Protein AF-0000000074131986 (afdb_homodimer)

Nearest PDB structures (foldseek):
  4ij6-assembly1_B  TM=8.539E-01  e=4.566E-18  Hydrogenobacter thermophilus TK-6
  4ij5-assembly1_B  TM=8.582E-01  e=1.362E-17  Hydrogenobacter thermophilus TK-6
  1ebb-assembly1_A  TM=8.917E-01  e=2.136E-17  Geobacillus stearothermophilus
  6e4b-assembly2_C  TM=7.823E-01  e=2.458E-16  Escherichia coli K-12
  6nru-assembly5_E  TM=7.964E-01  e=6.955E-15  Shigella flexneri 2a

Foldseek 3Di:
DEKEKEWEFFAFPCNVVQFAAFQVDAGAHDPRRLVLLLVLLVVVVDLDFPAEEEAPRHRQVSSSCNNNHVPDDYHHDNLQTGWWQAQSGGPRLVVCCVVCVVQADPVGQGFAPSCVPRVTDHLVRSLVSVVVVVLVVCVVAPPTYYYYYHHFVSVLSVVCSQVVDPGSSVDGGAHHRFIWMWDDHNVHIDTPDGRD/DEKEKEWEFFAFPCNVVQFAAFQVDAGAHDPRRLVLLLVLLVVVPDLDFPAEEEAPRHRQVSSSCNNNHVPDDYHHDNLQTGWWQAQSGGPRLVVCCVVCVVQADPVGQGFAPSCVPRVTDHLVRSLVSVVVVVLVVCVVAPPTYYYYYHHFVSVLSVVCSQVVDPTSSVDGGAHHRFIWMWDDHNVHIDTPDGRD

Radius of gyration: 21.25 Å; Cα contacts (8 Å, |Δi|>4): 906; chains: 2; bounding box: 46×55×51 Å

Organism: Ligilactobacillus salivarius (strain UCC118) (NCBI:txid362948)

Structure (mmCIF, N/CA/C/O backbone):
data_AF-0000000074131986-model_v1
#
loop_
_entity.id
_entity.type
_entity.pdbx_description
1 polymer 'Phosphoglycerate mutase'
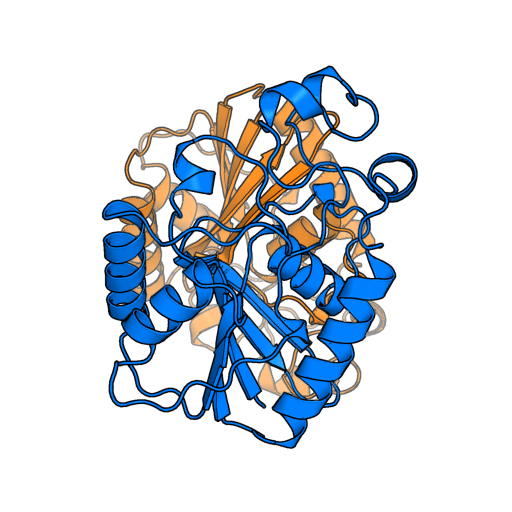#
loop_
_atom_site.group_PDB
_atom_site.id
_atom_site.type_symbol
_atom_site.label_atom_id
_atom_site.label_alt_id
_atom_site.label_comp_id
_atom_site.label_asym_id
_atom_site.label_entity_id
_atom_site.label_seq_id
_atom_site.pdbx_PDB_ins_code
_atom_site.Cartn_x
_atom_site.Cartn_y
_atom_site.Cartn_z
_atom_site.occupancy
_atom_site.B_iso_or_equiv
_atom_site.auth_seq_id
_atom_site.auth_comp_id
_atom_site.auth_asym_id
_atom_site.auth_atom_id
_atom_site.pdbx_PDB_model_num
ATOM 1 N N . MET A 1 1 ? 20.625 2.246 -3.951 1 94.19 1 MET A N 1
ATOM 2 C CA . MET A 1 1 ? 19.188 2.348 -3.766 1 94.19 1 MET A CA 1
ATOM 3 C C . MET A 1 1 ? 18.844 2.861 -2.369 1 94.19 1 MET A C 1
ATOM 5 O O . MET A 1 1 ? 19.391 2.365 -1.376 1 94.19 1 MET A O 1
ATOM 9 N N . THR A 1 2 ? 18.188 3.992 -2.346 1 97.44 2 THR A N 1
ATOM 10 C CA . THR A 1 2 ? 17.781 4.57 -1.072 1 97.44 2 THR A CA 1
ATOM 11 C C . THR A 1 2 ? 16.5 3.902 -0.563 1 97.44 2 THR A C 1
ATOM 13 O O . THR A 1 2 ? 15.555 3.693 -1.327 1 97.44 2 THR A O 1
ATOM 16 N N . THR A 1 3 ? 16.531 3.463 0.703 1 97.38 3 THR A N 1
ATOM 17 C CA . THR A 1 3 ? 15.336 2.922 1.34 1 97.38 3 THR A CA 1
ATOM 18 C C . THR A 1 3 ? 14.68 3.969 2.234 1 97.38 3 THR A C 1
ATOM 20 O O . THR A 1 3 ? 15.312 4.496 3.15 1 97.38 3 THR A O 1
ATOM 23 N N . PHE A 1 4 ? 13.477 4.254 1.948 1 98.19 4 PHE A N 1
ATOM 24 C CA . PHE A 1 4 ? 12.734 5.227 2.74 1 98.19 4 PHE A CA 1
ATOM 25 C C . PHE A 1 4 ? 11.719 4.531 3.633 1 98.19 4 PHE A C 1
ATOM 27 O O . PHE A 1 4 ? 10.953 3.678 3.17 1 98.19 4 PHE A O 1
ATOM 34 N N . TYR A 1 5 ? 11.75 4.836 4.852 1 98.19 5 TYR A N 1
ATOM 35 C CA . TYR A 1 5 ? 10.664 4.559 5.785 1 98.19 5 TYR A CA 1
ATOM 36 C C . TYR A 1 5 ? 9.859 5.82 6.07 1 98.19 5 TYR A C 1
ATOM 38 O O . TYR A 1 5 ? 10.297 6.684 6.836 1 98.19 5 TYR A O 1
ATOM 46 N N . ILE A 1 6 ? 8.734 5.898 5.445 1 98.75 6 ILE A N 1
ATOM 47 C CA . ILE A 1 6 ? 7.887 7.086 5.496 1 98.75 6 ILE A CA 1
ATOM 48 C C . ILE A 1 6 ? 6.762 6.875 6.5 1 98.75 6 ILE A C 1
ATOM 50 O O . ILE A 1 6 ? 5.941 5.969 6.344 1 98.75 6 ILE A O 1
ATOM 54 N N . ILE A 1 7 ? 6.668 7.746 7.508 1 98.75 7 ILE A N 1
ATOM 55 C CA . ILE A 1 7 ? 5.762 7.52 8.625 1 98.75 7 ILE A CA 1
ATOM 56 C C . ILE A 1 7 ? 4.852 8.734 8.805 1 98.75 7 ILE A C 1
ATOM 58 O O . ILE A 1 7 ? 5.316 9.875 8.789 1 98.75 7 ILE A O 1
ATOM 62 N N . ARG A 1 8 ? 3.582 8.484 8.914 1 98.94 8 ARG A N 1
ATOM 63 C CA . ARG A 1 8 ? 2.699 9.555 9.367 1 98.94 8 ARG A CA 1
ATOM 64 C C . ARG A 1 8 ? 2.92 9.859 10.844 1 98.94 8 ARG A C 1
ATOM 66 O O . ARG A 1 8 ? 3.137 8.945 11.648 1 98.94 8 ARG A O 1
ATOM 73 N N . HIS A 1 9 ? 2.812 11.047 11.18 1 98.94 9 HIS A N 1
ATOM 74 C CA . HIS A 1 9 ? 2.949 11.398 12.586 1 98.94 9 HIS A CA 1
ATOM 75 C C . HIS A 1 9 ? 1.93 10.656 13.445 1 98.94 9 HIS A C 1
ATOM 77 O O . HIS A 1 9 ? 0.914 10.18 12.938 1 98.94 9 HIS A O 1
ATOM 83 N N . GLY A 1 10 ? 2.232 10.57 14.805 1 98.88 10 GLY A N 1
ATOM 84 C CA . GLY A 1 10 ? 1.263 10.039 15.742 1 98.88 10 GLY A CA 1
ATOM 85 C C . GLY A 1 10 ? 0.045 10.93 15.914 1 98.88 10 GLY A C 1
ATOM 86 O O . GLY A 1 10 ? 0.006 12.039 15.398 1 98.88 10 GLY A O 1
ATOM 87 N N . GLN A 1 11 ? -0.882 10.445 16.672 1 98.88 11 GLN A N 1
ATOM 88 C CA . GLN A 1 11 ? -2.094 11.227 16.891 1 98.88 11 GLN A CA 1
ATOM 89 C C . GLN A 1 11 ? -1.77 12.562 17.547 1 98.88 11 GLN A C 1
ATOM 91 O O . GLN A 1 11 ? -1.061 12.609 18.562 1 98.88 11 GLN A O 1
ATOM 96 N N . SER A 1 12 ? -2.201 13.609 16.922 1 98.75 12 SER A N 1
ATOM 97 C CA . SER A 1 12 ? -2.072 14.945 17.484 1 98.75 12 SER A CA 1
ATOM 98 C C . SER A 1 12 ? -3.33 15.352 18.25 1 98.75 12 SER A C 1
ATOM 100 O O . SER A 1 12 ? -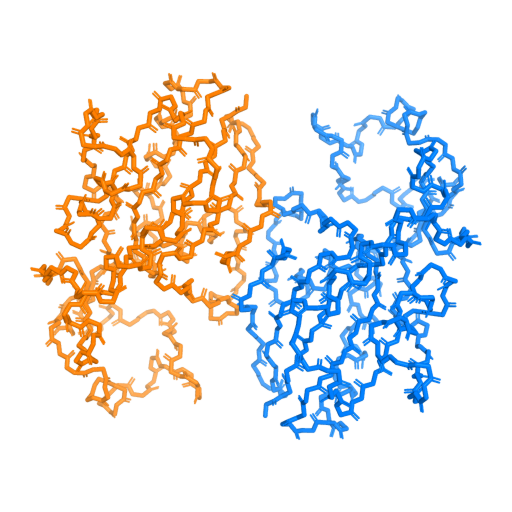4.359 14.68 18.156 1 98.75 12 SER A O 1
ATOM 102 N N . GLU A 1 13 ? -3.254 16.438 18.938 1 98.62 13 GLU A N 1
ATOM 103 C CA . GLU A 1 13 ? -4.422 16.969 19.641 1 98.62 13 GLU A CA 1
ATOM 104 C C . GLU A 1 13 ? -5.535 17.328 18.656 1 98.62 13 GLU A C 1
ATOM 106 O O . GLU A 1 13 ? -6.715 17.094 18.938 1 98.62 13 GLU A O 1
ATOM 111 N N . ALA A 1 14 ? -5.18 17.906 17.547 1 98.31 14 ALA A N 1
ATOM 112 C CA . ALA A 1 14 ? -6.18 18.266 16.531 1 98.31 14 ALA A CA 1
ATOM 113 C C . ALA A 1 14 ? -6.84 17.016 15.961 1 98.31 14 ALA A C 1
ATOM 115 O O . ALA A 1 14 ? -8.047 16.984 15.734 1 98.31 14 ALA A O 1
ATOM 116 N N . ASN A 1 15 ? -6.004 15.953 15.656 1 97.81 15 ASN A N 1
ATOM 117 C CA . ASN A 1 15 ? -6.582 14.688 15.234 1 97.81 15 ASN A CA 1
ATOM 118 C C . ASN A 1 15 ? -7.668 14.219 16.203 1 97.81 15 ASN A C 1
ATOM 120 O O . ASN A 1 15 ? -8.766 13.844 15.773 1 97.81 15 ASN A O 1
ATOM 124 N N . ALA A 1 16 ? -7.328 14.219 17.516 1 98.19 16 ALA A N 1
ATOM 125 C CA . ALA A 1 16 ? -8.203 13.695 18.547 1 98.19 16 ALA A CA 1
ATOM 126 C C . ALA A 1 16 ? -9.508 14.484 18.609 1 98.19 16 ALA A C 1
ATOM 128 O O . ALA A 1 16 ? -10.547 13.953 19.031 1 98.19 16 ALA A O 1
ATOM 129 N N . LYS A 1 17 ? -9.461 15.672 18.141 1 97.88 17 LYS A N 1
ATOM 130 C CA . LYS A 1 17 ? -10.625 16.547 18.234 1 97.88 17 LYS A CA 1
ATOM 131 C C . LYS A 1 17 ? -11.375 16.609 16.922 1 97.88 17 LYS A C 1
ATOM 133 O O . LYS A 1 17 ? -12.352 17.359 16.781 1 97.88 17 LYS A O 1
ATOM 138 N N . GLY A 1 18 ? -10.914 15.922 15.867 1 97.75 18 GLY A N 1
ATOM 139 C CA . GLY A 1 18 ? -11.57 15.93 14.57 1 97.75 18 GLY A CA 1
ATOM 140 C C . GLY A 1 18 ? -11.383 17.234 13.812 1 97.75 18 GLY A C 1
ATOM 141 O O . GLY A 1 18 ? -12.289 17.688 13.109 1 97.75 18 GLY A O 1
ATOM 142 N N . ILE A 1 19 ? -10.32 17.875 14.078 1 98.12 19 ILE A N 1
ATOM 143 C CA . ILE A 1 19 ? -9.992 19.125 13.422 1 98.12 19 ILE A CA 1
ATOM 144 C C . ILE A 1 19 ? -9.133 18.859 12.188 1 98.12 19 ILE A C 1
ATOM 146 O O . ILE A 1 19 ? -8.18 18.078 12.242 1 98.12 19 ILE A O 1
ATOM 150 N N . LEU A 1 20 ? -9.547 19.438 11.086 1 97.5 20 LEU A N 1
ATOM 151 C CA . LEU A 1 20 ? -8.742 19.359 9.875 1 97.5 20 LEU A CA 1
ATOM 152 C C . LEU A 1 20 ? -7.41 20.078 10.062 1 97.5 20 LEU A C 1
ATOM 154 O O . LEU A 1 20 ? -7.383 21.312 10.234 1 97.5 20 LEU A O 1
ATOM 158 N N . GLN A 1 21 ? -6.379 19.297 9.992 1 97.19 21 GLN A N 1
ATOM 159 C CA . GLN A 1 21 ? -5.059 19.812 10.32 1 97.19 21 GLN A CA 1
ATOM 160 C C . GLN A 1 21 ? -4.125 19.75 9.117 1 97.19 21 GLN A C 1
ATOM 162 O O . GLN A 1 21 ? -3.508 18.703 8.867 1 97.19 21 GLN A O 1
ATOM 167 N N . GLY A 1 22 ? -4.031 20.828 8.422 1 97.75 22 GLY A N 1
ATOM 168 C CA . GLY A 1 22 ? -3.09 20.953 7.32 1 97.75 22 GLY A CA 1
ATOM 169 C C . GLY A 1 22 ? -1.775 21.594 7.73 1 97.75 22 GLY A C 1
ATOM 170 O O . GLY A 1 22 ? -1.21 21.25 8.773 1 97.75 22 GLY A O 1
ATOM 171 N N . SER A 1 23 ? -1.266 22.422 6.883 1 97.75 23 SER A N 1
ATOM 172 C CA . SER A 1 23 ? 0.058 23 7.102 1 97.75 23 SER A CA 1
ATOM 173 C C . SER A 1 23 ? -0.014 24.219 8.008 1 97.75 23 SER A C 1
ATOM 175 O O . SER A 1 23 ? 1.01 24.688 8.516 1 97.75 23 SER A O 1
ATOM 177 N N . GLN A 1 24 ? -1.219 24.703 8.328 1 96.88 24 GLN A N 1
ATOM 178 C CA . GLN A 1 24 ? -1.368 25.938 9.086 1 96.88 24 GLN A CA 1
ATOM 179 C C . GLN A 1 24 ? -1.647 25.656 10.562 1 96.88 24 GLN A C 1
ATOM 181 O O . GLN A 1 24 ? -1.644 26.562 11.383 1 96.88 24 GLN A O 1
ATOM 186 N N . ILE A 1 25 ? -1.971 24.453 10.883 1 96.44 25 ILE A N 1
ATOM 187 C CA . ILE A 1 25 ? -2.295 24.031 12.242 1 96.44 25 ILE A CA 1
ATOM 188 C C . ILE A 1 25 ? -1.163 23.188 12.812 1 96.44 25 ILE A C 1
ATOM 190 O O . ILE A 1 25 ? -0.73 22.219 12.18 1 96.44 25 ILE A O 1
ATOM 194 N N . ASP A 1 26 ? -0.714 23.547 13.984 1 97.75 26 ASP A N 1
ATOM 195 C CA . ASP A 1 26 ? 0.45 22.891 14.562 1 97.75 26 ASP A CA 1
ATOM 196 C C . ASP A 1 26 ? 0.192 22.484 16.016 1 97.75 26 ASP A C 1
ATOM 198 O O . ASP A 1 26 ? 0.577 23.203 16.938 1 97.75 26 ASP A O 1
ATOM 202 N N . THR A 1 27 ? -0.402 21.375 16.234 1 98.25 27 THR A N 1
ATOM 203 C CA . THR A 1 27 ? -0.681 20.891 17.594 1 98.25 27 THR A CA 1
ATOM 204 C C . THR A 1 27 ? 0.226 19.719 17.938 1 98.25 27 THR A C 1
ATOM 206 O O . THR A 1 27 ? 0.658 18.969 17.062 1 98.25 27 THR A O 1
ATOM 209 N N . PRO A 1 28 ? 0.536 19.531 19.172 1 98.56 28 PRO A N 1
ATOM 210 C CA . PRO A 1 28 ? 1.436 18.453 19.594 1 98.56 28 PRO A CA 1
ATOM 211 C C . PRO A 1 28 ? 0.765 17.094 19.562 1 98.56 28 PRO A C 1
ATOM 213 O O . PRO A 1 28 ? -0.452 17 19.391 1 98.56 28 PRO A O 1
ATOM 216 N N . LEU A 1 29 ? 1.532 16.062 19.781 1 98.81 29 LEU A N 1
ATOM 217 C CA . LEU A 1 29 ? 1.029 14.695 19.938 1 98.81 29 LEU A CA 1
ATOM 218 C C . LEU A 1 29 ? 0.228 14.555 21.219 1 98.81 29 LEU A C 1
ATOM 220 O O . LEU A 1 29 ? 0.545 15.188 22.234 1 98.81 29 LEU A O 1
ATOM 224 N N . THR A 1 30 ? -0.757 13.75 21.188 1 98.81 30 THR A N 1
ATOM 225 C CA . THR A 1 30 ? -1.387 13.266 22.422 1 98.81 30 THR A CA 1
ATOM 22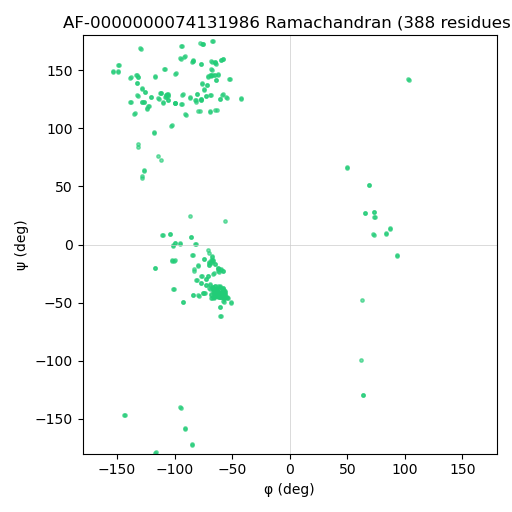6 C C . THR A 1 30 ? -0.539 12.18 23.062 1 98.81 30 THR A C 1
ATOM 228 O O . THR A 1 30 ? 0.486 11.773 22.516 1 98.81 30 THR A O 1
ATOM 231 N N . GLU A 1 31 ? -0.938 11.766 24.25 1 98.75 31 GLU A N 1
ATOM 232 C CA . GLU A 1 31 ? -0.268 10.625 24.875 1 98.75 31 GLU A CA 1
ATOM 233 C C . GLU A 1 31 ? -0.376 9.375 24 1 98.75 31 GLU A C 1
ATOM 235 O O . GLU A 1 31 ? 0.582 8.609 23.875 1 98.75 31 GLU A O 1
ATOM 240 N N . LEU A 1 32 ? -1.525 9.211 23.453 1 98.75 32 LEU A N 1
ATOM 241 C CA . LEU A 1 32 ? -1.703 8.102 22.531 1 98.75 32 LEU A CA 1
ATOM 242 C C . LEU A 1 32 ? -0.754 8.219 21.344 1 98.75 32 LEU A C 1
ATOM 244 O O . LEU A 1 32 ? -0.163 7.227 20.922 1 98.75 32 LEU A O 1
ATOM 248 N N . GLY A 1 33 ? -0.657 9.391 20.797 1 98.88 33 GLY A N 1
ATOM 249 C CA . GLY A 1 33 ? 0.253 9.625 19.688 1 98.88 33 GLY A CA 1
ATOM 250 C C . GLY A 1 33 ? 1.691 9.273 20.016 1 98.88 33 GLY A C 1
ATOM 251 O O . GLY A 1 33 ? 2.396 8.703 19.172 1 98.88 33 GLY A O 1
ATOM 252 N N . ARG A 1 34 ? 2.131 9.617 21.172 1 98.62 34 ARG A N 1
ATOM 253 C CA . ARG A 1 34 ? 3.482 9.281 21.609 1 98.62 34 ARG A CA 1
ATOM 254 C C . ARG A 1 34 ? 3.652 7.773 21.75 1 98.62 34 ARG A C 1
ATOM 256 O O . ARG A 1 34 ? 4.672 7.219 21.328 1 98.62 34 ARG A O 1
ATOM 263 N N . SER A 1 35 ? 2.641 7.172 22.312 1 98.62 35 SER A N 1
ATOM 264 C CA . SER A 1 35 ? 2.666 5.719 22.453 1 98.62 35 SER A CA 1
ATOM 265 C C . SER A 1 35 ? 2.711 5.039 21.094 1 98.62 35 SER A C 1
ATOM 267 O O . SER A 1 35 ? 3.428 4.055 20.906 1 98.62 35 SER A O 1
ATOM 269 N N . GLN A 1 36 ? 1.958 5.527 20.141 1 98.62 36 GLN A N 1
ATOM 270 C CA . GLN A 1 36 ? 1.962 5.004 18.781 1 98.62 36 GLN A CA 1
ATOM 271 C C . GLN A 1 36 ? 3.359 5.07 18.172 1 98.62 36 GLN A C 1
ATOM 273 O O . GLN A 1 36 ? 3.82 4.109 17.562 1 98.62 36 GLN A O 1
ATOM 278 N N . ALA A 1 37 ? 4.027 6.184 18.344 1 97.69 37 ALA A N 1
ATOM 279 C CA . ALA A 1 37 ? 5.375 6.371 17.812 1 97.69 37 ALA A CA 1
ATOM 280 C C . ALA A 1 37 ? 6.352 5.383 18.438 1 97.69 37 ALA A C 1
ATOM 282 O O . ALA A 1 37 ? 7.227 4.844 17.766 1 97.69 37 ALA A O 1
ATOM 283 N N . GLN A 1 38 ? 6.18 5.172 19.719 1 97 38 GLN A N 1
ATOM 284 C CA . GLN A 1 38 ? 7.039 4.223 20.422 1 97 38 GLN A CA 1
ATOM 285 C C . GLN A 1 38 ? 6.844 2.809 19.875 1 97 38 GLN A C 1
ATOM 287 O O . GLN A 1 38 ? 7.812 2.066 19.703 1 97 38 GLN A O 1
ATOM 292 N N . VAL A 1 39 ? 5.617 2.443 19.672 1 97 39 VAL A N 1
ATOM 293 C CA . VAL A 1 39 ? 5.309 1.129 19.125 1 97 39 VAL A CA 1
ATOM 294 C C . VAL A 1 39 ? 5.938 0.99 17.734 1 97 39 VAL A C 1
ATOM 296 O O . VAL A 1 39 ? 6.512 -0.053 17.406 1 97 39 VAL A O 1
ATOM 299 N N . THR A 1 40 ? 5.793 2.041 16.938 1 96.94 40 THR A N 1
ATOM 300 C CA . THR A 1 40 ? 6.379 2.045 15.609 1 96.94 40 THR A CA 1
ATOM 301 C C . THR A 1 40 ? 7.895 1.876 15.68 1 96.94 40 THR A C 1
ATOM 303 O O . THR A 1 40 ? 8.477 1.118 14.898 1 96.94 40 THR A O 1
ATOM 306 N N . LEU A 1 41 ? 8.555 2.578 16.594 1 94.62 41 LEU A N 1
ATOM 307 C CA . LEU A 1 41 ? 9.984 2.418 16.828 1 94.62 41 LEU A CA 1
ATOM 308 C C . LEU A 1 41 ? 10.328 0.958 17.094 1 94.62 41 LEU A C 1
ATOM 310 O O . LEU A 1 41 ? 11.266 0.419 16.5 1 94.62 41 LEU A O 1
ATOM 314 N N . SER A 1 42 ? 9.562 0.325 17.922 1 93.56 42 SER A N 1
ATOM 315 C CA . SER A 1 42 ? 9.797 -1.07 18.281 1 93.56 42 SER A CA 1
ATOM 316 C C . SER A 1 42 ? 9.641 -1.982 17.062 1 93.56 42 SER A C 1
ATOM 318 O O . SER A 1 42 ? 10.406 -2.939 16.906 1 93.56 42 SER A O 1
ATOM 320 N N . LYS A 1 43 ? 8.688 -1.728 16.234 1 91.94 43 LYS A N 1
ATOM 321 C CA . LYS A 1 43 ? 8.43 -2.535 15.055 1 91.94 43 LYS A CA 1
ATOM 322 C C . LYS A 1 43 ? 9.555 -2.396 14.039 1 91.94 43 LYS A C 1
ATOM 324 O O . LYS A 1 43 ? 9.867 -3.346 13.312 1 91.94 43 LYS A O 1
ATOM 329 N N . LEU A 1 44 ? 10.086 -1.259 13.906 1 92.12 44 LEU A N 1
ATOM 330 C CA . LEU A 1 44 ? 11.164 -1.004 12.953 1 92.12 44 LEU A CA 1
ATOM 331 C C . LEU A 1 44 ? 12.461 -1.682 13.406 1 92.12 44 LEU A C 1
ATOM 333 O O . LEU A 1 44 ? 13.305 -2.021 12.578 1 92.12 44 LEU A O 1
ATOM 337 N N . GLY A 1 45 ? 12.547 -2.279 14.633 1 74.62 45 GLY A N 1
ATOM 338 C CA . GLY A 1 45 ? 13.664 -3.039 15.188 1 74.62 45 GLY A CA 1
ATOM 339 C C . GLY A 1 45 ? 14.922 -2.215 15.352 1 74.62 45 GLY A C 1
ATOM 340 O O . GLY A 1 45 ? 15.898 -2.676 15.945 1 74.62 45 GLY A O 1
ATOM 341 N N . THR A 1 46 ? 15.336 -1.42 14.25 1 63.72 46 THR A N 1
ATOM 342 C CA . THR A 1 46 ? 16.578 -0.666 14.367 1 63.72 46 THR A CA 1
ATOM 343 C C . THR A 1 46 ? 16.297 0.835 14.383 1 63.72 46 THR A C 1
ATOM 345 O O . THR A 1 46 ? 15.328 1.299 13.789 1 63.72 46 THR A O 1
ATOM 348 N N . ASP A 1 47 ? 16.828 1.473 15.273 1 62.06 47 ASP A N 1
ATOM 349 C CA . ASP A 1 47 ? 16.859 2.932 15.328 1 62.06 47 ASP A CA 1
ATOM 350 C C . ASP A 1 47 ? 18.047 3.475 14.539 1 62.06 47 ASP A C 1
ATOM 352 O O . ASP A 1 47 ? 18.453 4.629 14.719 1 62.06 47 ASP A O 1
ATOM 356 N N . ASN A 1 48 ? 18.562 2.598 13.477 1 83.25 48 ASN A N 1
ATOM 357 C CA . ASN A 1 48 ? 19.766 3.195 12.914 1 83.25 48 ASN A CA 1
ATOM 358 C C . ASN A 1 48 ? 19.547 3.656 11.477 1 83.25 48 ASN A C 1
ATOM 360 O O . ASN A 1 48 ? 20 3.01 10.531 1 83.25 48 ASN A O 1
ATOM 364 N N . PHE A 1 49 ? 18.859 4.66 11.344 1 94.19 49 PHE A N 1
ATOM 365 C CA . PHE A 1 49 ? 18.703 5.355 10.07 1 94.19 49 PHE A CA 1
ATOM 366 C C . PHE A 1 49 ? 19.953 6.176 9.758 1 94.19 49 PHE A C 1
ATOM 368 O O . PHE A 1 49 ? 20.531 6.793 10.648 1 94.19 49 PHE A O 1
ATOM 375 N N . ASP A 1 50 ? 20.344 6.141 8.516 1 95.62 50 ASP A N 1
ATOM 376 C CA . ASP A 1 50 ? 21.484 6.934 8.07 1 95.62 50 ASP A CA 1
ATOM 377 C C . ASP A 1 50 ? 21.141 8.422 8.047 1 95.62 50 ASP A C 1
ATOM 379 O O . ASP A 1 50 ? 22.016 9.273 8.195 1 95.62 50 ASP A O 1
ATOM 383 N N . ALA A 1 51 ? 19.906 8.727 7.879 1 97.19 51 ALA A N 1
ATOM 384 C CA . ALA A 1 51 ? 19.406 10.102 7.879 1 97.19 51 ALA A CA 1
ATOM 385 C C . ALA A 1 51 ? 17.953 10.156 8.297 1 97.19 51 ALA A C 1
ATOM 387 O O . ALA A 1 51 ? 17.203 9.203 8.094 1 97.19 51 ALA A O 1
ATOM 388 N N . ILE A 1 52 ? 17.641 11.258 8.922 1 97.69 52 ILE A N 1
ATOM 389 C CA . ILE A 1 52 ? 16.266 11.477 9.375 1 97.69 52 ILE A CA 1
ATOM 390 C C . ILE A 1 52 ? 15.773 12.828 8.875 1 97.69 52 ILE A C 1
ATOM 392 O O . ILE A 1 52 ? 16.391 13.867 9.133 1 97.69 52 ILE A O 1
ATOM 396 N N . TYR A 1 53 ? 14.664 12.789 8.125 1 98.88 53 TYR A N 1
ATOM 397 C CA . TYR A 1 53 ? 13.969 13.984 7.688 1 98.88 53 TYR A CA 1
ATOM 398 C C . TYR A 1 53 ? 12.555 14.039 8.258 1 98.88 53 TYR A C 1
ATOM 400 O O . TYR A 1 53 ? 11.898 13.008 8.391 1 98.88 53 TYR A O 1
ATOM 408 N N . ALA A 1 54 ? 12.102 15.273 8.57 1 98.81 54 ALA A N 1
ATOM 409 C CA . ALA A 1 54 ? 10.742 15.398 9.094 1 98.81 54 ALA A CA 1
ATOM 410 C C . ALA A 1 54 ? 10.125 16.734 8.703 1 98.81 54 ALA A C 1
ATOM 412 O O . ALA A 1 54 ? 10.844 17.703 8.453 1 98.81 54 ALA A O 1
ATOM 413 N N . SER A 1 55 ? 8.836 16.672 8.547 1 98.88 55 SER A N 1
ATOM 414 C CA . SER A 1 55 ? 8.109 17.938 8.547 1 98.88 55 SER A CA 1
ATOM 415 C C . SER A 1 55 ? 8.438 18.766 9.781 1 98.88 55 SER A C 1
ATOM 417 O O . SER A 1 55 ? 8.57 18.234 10.883 1 98.88 55 SER A O 1
ATOM 419 N N . PRO A 1 56 ? 8.539 20.125 9.617 1 98.56 56 PRO A N 1
ATOM 420 C CA . PRO A 1 56 ? 8.859 20.953 10.781 1 98.56 56 PRO A CA 1
ATOM 421 C C . PRO A 1 56 ? 7.68 21.109 11.742 1 98.56 56 PRO A C 1
ATOM 423 O O . PRO A 1 56 ? 7.844 21.625 12.844 1 98.56 56 PRO A O 1
ATOM 426 N N . LEU A 1 57 ? 6.488 20.734 11.336 1 98.69 57 LEU A N 1
ATOM 427 C CA . LEU A 1 57 ? 5.34 20.859 12.227 1 98.69 57 LEU A CA 1
ATOM 428 C C . LEU A 1 57 ? 5.52 20 13.477 1 98.69 57 LEU A C 1
ATOM 430 O O . LEU A 1 57 ? 6.023 18.875 13.391 1 98.69 57 LEU A O 1
ATOM 434 N N . LEU A 1 58 ? 5.074 20.391 14.562 1 98.5 58 LEU A N 1
ATOM 435 C CA . LEU A 1 58 ? 5.355 19.844 15.883 1 98.5 58 LEU A CA 1
ATOM 436 C C . LEU A 1 58 ? 4.992 18.359 15.953 1 98.5 58 LEU A C 1
ATOM 438 O O . LEU A 1 58 ? 5.758 17.547 16.484 1 98.5 58 LEU A O 1
ATOM 442 N N . ARG A 1 59 ? 3.83 17.969 15.531 1 98.69 59 ARG A N 1
ATOM 443 C CA . ARG A 1 59 ? 3.357 16.594 15.578 1 98.69 59 ARG A CA 1
ATOM 444 C C . ARG A 1 59 ? 4.316 15.664 14.852 1 98.69 59 ARG A C 1
ATOM 446 O O . ARG A 1 59 ? 4.602 14.562 15.32 1 98.69 59 ARG A O 1
ATOM 453 N N . ALA A 1 60 ? 4.84 16.062 13.719 1 98.81 60 ALA A N 1
ATOM 454 C CA . ALA A 1 60 ? 5.801 15.266 12.961 1 98.81 60 ALA A CA 1
ATOM 455 C C . ALA A 1 60 ? 7.18 15.305 13.617 1 98.81 60 ALA A C 1
ATOM 457 O O . ALA A 1 60 ? 7.863 14.281 13.688 1 98.81 60 ALA A O 1
ATOM 458 N N . ALA A 1 61 ? 7.594 16.5 14.094 1 98.38 61 ALA A N 1
ATOM 459 C CA . ALA A 1 61 ? 8.883 16.656 14.758 1 98.38 61 ALA A CA 1
ATOM 460 C C . ALA A 1 61 ? 8.977 15.773 16 1 98.38 61 ALA A C 1
ATOM 462 O O . ALA A 1 61 ? 9.977 15.086 16.203 1 98.38 61 ALA A O 1
ATOM 463 N N . GLN A 1 62 ? 7.953 15.766 16.781 1 98.56 62 GLN A N 1
ATOM 464 C CA . GLN A 1 62 ? 7.914 14.938 17.984 1 98.56 62 GLN A CA 1
ATOM 465 C C . GLN A 1 62 ? 7.965 13.453 17.641 1 98.56 62 GLN A C 1
ATOM 467 O O . GLN A 1 62 ? 8.664 12.68 18.297 1 98.56 62 GLN A O 1
ATOM 472 N N . THR A 1 63 ? 7.242 13.078 16.609 1 98.62 63 THR A N 1
ATOM 473 C CA . THR A 1 63 ? 7.242 11.695 16.156 1 98.62 63 THR A CA 1
ATOM 474 C C . THR A 1 63 ? 8.633 11.273 15.703 1 98.62 63 THR A C 1
ATOM 476 O O . THR A 1 63 ? 9.117 10.195 16.062 1 98.62 63 THR A O 1
ATOM 479 N N . ALA A 1 64 ? 9.273 12.156 14.93 1 97.75 64 ALA A N 1
ATOM 480 C CA . ALA A 1 64 ? 10.617 11.875 14.43 1 97.75 64 ALA A CA 1
ATOM 481 C C . ALA A 1 64 ? 11.617 11.734 15.578 1 97.75 64 ALA A C 1
ATOM 483 O O . ALA A 1 64 ? 12.516 10.891 15.523 1 97.75 64 ALA A O 1
ATOM 484 N N . THR A 1 65 ? 11.477 12.523 16.562 1 96.69 65 THR A N 1
ATOM 485 C CA . THR A 1 65 ? 12.367 12.477 17.719 1 96.69 65 THR A CA 1
ATOM 486 C C . THR A 1 65 ? 12.227 11.148 18.453 1 96.69 65 THR A C 1
ATOM 488 O O . THR A 1 65 ? 13.227 10.539 18.844 1 96.69 65 THR A O 1
ATOM 491 N N . ILE A 1 66 ? 11.008 10.695 18.625 1 96.5 66 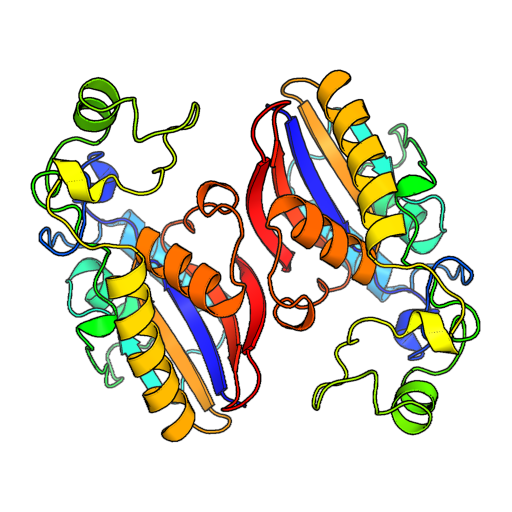ILE A N 1
ATOM 492 C CA . ILE A 1 66 ? 10.75 9.445 19.328 1 96.5 66 ILE A CA 1
ATOM 493 C C . ILE A 1 66 ? 11.312 8.273 18.531 1 96.5 66 ILE A C 1
ATOM 495 O O . ILE A 1 66 ? 12.008 7.418 19.094 1 96.5 66 ILE A O 1
ATOM 499 N N . ILE A 1 67 ? 11.078 8.258 17.25 1 96.31 67 ILE A N 1
ATOM 500 C CA . ILE A 1 67 ? 11.438 7.113 16.422 1 96.31 67 ILE A CA 1
ATOM 501 C C . ILE A 1 67 ? 12.93 7.148 16.109 1 96.31 67 ILE A C 1
ATOM 503 O O . ILE A 1 67 ? 13.602 6.117 16.172 1 96.31 67 ILE A O 1
ATOM 507 N N . GLY A 1 68 ? 13.438 8.273 15.766 1 93.38 68 GLY A N 1
ATOM 508 C CA . GLY A 1 68 ? 14.836 8.414 15.375 1 93.38 68 GLY A CA 1
ATOM 509 C C . GLY A 1 68 ? 15.781 8.398 16.562 1 93.38 68 GLY A C 1
ATOM 510 O O . GLY A 1 68 ? 16.953 8.055 16.422 1 93.38 68 GLY A O 1
ATOM 511 N N . GLY A 1 69 ? 15.273 8.805 17.656 1 90.25 69 GLY A N 1
ATOM 512 C CA . GLY A 1 69 ? 16.109 8.938 18.844 1 90.25 69 GLY A CA 1
ATOM 513 C C . GLY A 1 69 ? 16.484 10.375 19.156 1 90.25 69 GLY A C 1
ATOM 514 O O . GLY A 1 69 ? 16.812 11.141 18.25 1 90.25 69 GLY A O 1
ATOM 515 N N . SER A 1 70 ? 16.516 10.719 20.375 1 83.25 70 SER A N 1
ATOM 516 C CA . SER A 1 70 ? 16.734 12.094 20.828 1 83.25 70 SER A CA 1
ATOM 517 C C . SER A 1 70 ? 18.172 12.539 20.562 1 83.25 70 SER A C 1
ATOM 519 O O . SER A 1 70 ? 18.453 13.734 20.516 1 83.25 70 SER A O 1
ATOM 521 N N . ASP A 1 71 ? 19 11.641 20.344 1 86.88 71 ASP A N 1
ATOM 522 C CA . ASP A 1 71 ? 20.406 11.969 20.156 1 86.88 71 ASP A CA 1
ATOM 523 C C . ASP A 1 71 ? 20.75 12.102 18.672 1 86.88 71 ASP A C 1
ATOM 525 O O . ASP A 1 71 ? 21.891 12.43 18.312 1 86.88 71 ASP A O 1
ATOM 529 N N . LYS A 1 72 ? 19.734 11.914 17.891 1 89.88 72 LYS A N 1
ATOM 530 C CA . LYS A 1 72 ? 19.984 11.953 16.453 1 89.88 72 LYS A CA 1
ATOM 531 C C . LYS A 1 72 ? 19.609 13.312 15.859 1 89.88 72 LYS A C 1
ATOM 533 O O . LYS A 1 72 ? 18.734 13.992 16.375 1 89.88 72 LYS A O 1
ATOM 538 N N . THR A 1 73 ? 20.375 13.664 14.844 1 95.19 73 THR A N 1
ATOM 539 C CA . THR A 1 73 ? 20.078 14.898 14.133 1 95.19 73 THR A CA 1
ATOM 540 C C . THR A 1 73 ? 18.891 14.703 13.188 1 95.19 73 THR A C 1
ATOM 542 O O . THR A 1 73 ? 18.891 13.781 12.367 1 95.19 73 THR A O 1
ATOM 545 N N . ILE A 1 74 ? 17.953 15.508 13.359 1 97.44 74 ILE A N 1
ATOM 546 C CA . ILE A 1 74 ? 16.781 15.523 12.477 1 97.44 74 ILE A CA 1
ATOM 547 C C . ILE A 1 74 ? 16.844 16.734 11.555 1 97.44 74 ILE A C 1
ATOM 549 O O . ILE A 1 74 ? 17.062 17.859 12.016 1 97.44 74 ILE A O 1
ATOM 553 N N . THR A 1 75 ? 16.781 16.5 10.258 1 98.62 75 THR A N 1
ATOM 554 C CA . THR A 1 75 ? 16.688 17.594 9.297 1 98.62 75 THR A CA 1
ATOM 555 C C . THR A 1 75 ? 15.219 17.922 9.023 1 98.62 75 THR A C 1
ATOM 557 O O . THR A 1 75 ? 14.484 17.125 8.445 1 98.62 75 THR A O 1
ATOM 560 N N . PHE A 1 76 ? 14.812 19.078 9.461 1 98.75 76 PHE A N 1
ATOM 561 C CA . PHE A 1 76 ? 13.453 19.531 9.188 1 98.75 76 PHE A CA 1
ATOM 562 C C . PHE A 1 76 ? 13.359 20.141 7.793 1 98.75 76 PHE A C 1
ATOM 564 O O . PHE A 1 76 ? 14.117 21.047 7.453 1 98.75 76 PHE A O 1
ATOM 571 N N . ASP A 1 77 ? 12.477 19.656 6.949 1 98.88 77 ASP A N 1
ATOM 572 C CA . ASP A 1 77 ? 12.328 20.094 5.566 1 98.88 77 ASP A CA 1
ATOM 573 C C . ASP A 1 77 ? 10.906 20.562 5.281 1 98.88 77 ASP A C 1
ATOM 575 O O . ASP A 1 77 ? 9.961 19.766 5.344 1 98.88 77 ASP A O 1
ATOM 579 N N . PRO A 1 78 ? 10.695 21.797 4.938 1 98.75 78 PRO A N 1
ATOM 580 C CA . PRO A 1 78 ? 9.352 22.344 4.727 1 98.75 78 PRO A CA 1
ATOM 581 C C . PRO A 1 78 ? 8.609 21.641 3.586 1 98.75 78 PRO A C 1
ATOM 583 O O . PRO A 1 78 ? 7.379 21.719 3.504 1 98.75 78 PRO A O 1
ATOM 586 N N . ARG A 1 79 ? 9.266 21 2.686 1 98.81 79 ARG A N 1
ATOM 587 C CA . ARG A 1 79 ? 8.633 20.312 1.572 1 98.81 79 ARG A CA 1
ATOM 588 C C . ARG A 1 79 ? 7.828 19.109 2.062 1 98.81 79 ARG A C 1
ATOM 590 O O . ARG A 1 79 ? 6.988 18.578 1.336 1 98.81 79 ARG A O 1
ATOM 597 N N . LEU A 1 80 ? 7.965 18.703 3.355 1 98.94 80 LEU A N 1
ATOM 598 C CA . LEU A 1 80 ? 7.289 17.547 3.943 1 98.94 80 LEU A CA 1
ATOM 599 C C . LEU A 1 80 ? 6.066 17.984 4.742 1 98.94 80 LEU A C 1
ATOM 601 O O . LEU A 1 80 ? 5.359 17.156 5.312 1 98.94 80 LEU A O 1
ATOM 605 N N . LYS A 1 81 ? 5.805 19.281 4.75 1 98.81 81 LYS A N 1
ATOM 606 C CA . LYS A 1 81 ? 4.629 19.766 5.465 1 98.81 81 LYS A CA 1
ATOM 607 C C . LYS A 1 81 ? 3.35 19.141 4.902 1 98.81 81 LYS A C 1
ATOM 609 O O . LYS A 1 81 ? 3.314 18.734 3.742 1 98.81 81 LYS A O 1
ATOM 614 N N . GLU A 1 82 ? 2.393 19.188 5.734 1 98.81 82 GLU A N 1
ATOM 615 C CA . GLU A 1 82 ? 1.093 18.656 5.324 1 98.81 82 GLU A CA 1
ATOM 616 C C . GLU A 1 82 ? 0.469 19.531 4.234 1 98.81 82 GLU A C 1
ATOM 618 O O . GLU A 1 82 ? 0.759 20.719 4.141 1 98.81 82 GLU A O 1
ATOM 623 N N . TYR A 1 83 ? -0.327 18.859 3.412 1 98.56 83 TYR A N 1
ATOM 624 C CA . TYR A 1 83 ? -1.222 19.531 2.473 1 98.56 83 TYR A CA 1
ATOM 625 C C . TYR A 1 83 ? -1.916 20.719 3.131 1 98.56 83 TYR A C 1
ATOM 627 O O . TYR A 1 83 ? -2.416 20.609 4.254 1 98.56 83 TYR A O 1
ATOM 635 N N . ASP A 1 84 ? -1.787 21.891 2.498 1 98.44 84 ASP A N 1
ATOM 636 C CA . ASP A 1 84 ? -2.482 23.062 2.992 1 98.44 84 ASP A CA 1
ATOM 637 C C . ASP A 1 84 ? -3.949 23.062 2.572 1 98.44 84 ASP A C 1
ATOM 639 O O . ASP A 1 84 ? -4.266 23.203 1.391 1 98.44 84 ASP A O 1
ATOM 643 N N . TYR A 1 85 ? -4.84 22.969 3.527 1 98.12 85 TYR A N 1
ATOM 644 C CA . TYR A 1 85 ? -6.27 22.922 3.244 1 98.12 85 TYR A CA 1
ATOM 645 C C . TYR A 1 85 ? -6.848 24.312 3.109 1 98.12 85 TYR A C 1
ATOM 647 O O . TYR A 1 85 ? -8.062 24.484 3.047 1 98.12 85 TYR A O 1
ATOM 655 N N . GLY A 1 86 ? -5.926 25.344 3.141 1 98.31 86 GLY A N 1
ATOM 656 C CA . GLY A 1 86 ? -6.363 26.719 2.986 1 98.31 86 GLY A CA 1
ATOM 657 C C . GLY A 1 86 ? -7.273 27.188 4.105 1 98.31 86 GLY A C 1
ATOM 658 O O . GLY A 1 86 ? -6.941 27.047 5.285 1 98.31 86 GLY A O 1
ATOM 659 N N . THR A 1 87 ? -8.391 27.75 3.73 1 98.38 87 THR A N 1
ATOM 660 C CA . THR A 1 87 ? -9.328 28.312 4.695 1 98.38 87 THR A CA 1
ATOM 661 C C . THR A 1 87 ? -9.977 27.203 5.523 1 98.38 87 THR A C 1
ATOM 663 O O . THR A 1 87 ? -10.609 27.469 6.547 1 98.38 87 THR A O 1
ATOM 666 N N . TRP A 1 88 ? -9.891 25.922 5.113 1 98.44 88 TRP A N 1
ATOM 667 C CA . TRP A 1 88 ? -10.484 24.812 5.844 1 98.44 88 TRP A CA 1
ATOM 668 C C . TRP A 1 88 ? -9.617 24.406 7.027 1 98.44 88 TRP A C 1
ATOM 670 O O . TRP A 1 88 ? -10.07 23.688 7.918 1 98.44 88 TRP A O 1
ATOM 680 N N . ASP A 1 89 ? -8.328 24.828 6.984 1 98.06 89 ASP A N 1
ATOM 681 C CA . ASP A 1 89 ? -7.422 24.453 8.07 1 98.06 89 ASP A CA 1
ATOM 682 C C . ASP A 1 89 ? -7.953 24.938 9.414 1 98.06 89 ASP A C 1
ATOM 684 O O . ASP A 1 89 ? -8.336 26.094 9.562 1 98.06 89 ASP A O 1
ATOM 688 N N . GLY A 1 90 ? -7.984 24 10.328 1 98.12 90 GLY A N 1
ATOM 689 C CA . GLY A 1 90 ? -8.398 24.375 11.672 1 98.12 90 GLY A CA 1
ATOM 690 C C . GLY A 1 90 ? -9.883 24.172 11.914 1 98.12 90 GLY A C 1
ATOM 691 O O . GLY A 1 90 ? -10.352 24.281 13.047 1 98.12 90 GLY A O 1
ATOM 692 N N . GLU A 1 91 ? -10.578 23.891 10.875 1 98.31 91 GLU A N 1
ATOM 693 C CA . GLU A 1 91 ? -12.023 23.688 11.008 1 98.31 91 GLU A CA 1
ATOM 694 C C . GLU A 1 91 ? -12.336 22.25 11.438 1 98.31 91 GLU A C 1
ATOM 696 O O . GLU A 1 91 ? -11.508 21.359 11.266 1 98.31 91 GLU A O 1
ATOM 701 N N . ILE A 1 92 ? -13.492 22.078 11.992 1 98.38 92 ILE A N 1
ATOM 702 C CA . ILE A 1 92 ? -13.984 20.75 12.328 1 98.38 92 ILE A CA 1
ATOM 703 C C . ILE A 1 92 ? -14.297 19.984 11.047 1 98.38 92 ILE A C 1
ATOM 705 O O . ILE A 1 92 ? -15.023 20.469 10.18 1 98.38 92 ILE A O 1
ATOM 709 N N . GLU A 1 93 ? -13.781 18.781 10.906 1 97.88 93 GLU A N 1
ATOM 710 C CA . GLU A 1 93 ? -13.93 17.984 9.688 1 97.88 93 GLU A CA 1
ATOM 711 C C . GLU A 1 93 ? -15.398 17.812 9.32 1 97.88 93 GLU A C 1
ATOM 713 O O . GLU A 1 93 ? -15.781 18.016 8.164 1 97.88 93 GLU A O 1
ATOM 718 N N . ALA A 1 94 ? -16.203 17.5 10.305 1 97.81 94 ALA A N 1
ATOM 719 C CA . ALA A 1 94 ? -17.625 17.25 10.07 1 97.81 94 ALA A CA 1
ATOM 720 C C . ALA A 1 94 ? -18.312 18.469 9.484 1 97.81 94 ALA A C 1
ATOM 722 O O . ALA A 1 94 ? -19.203 18.344 8.641 1 97.81 94 ALA A O 1
ATOM 723 N N . ASP A 1 95 ? -17.922 19.625 9.906 1 98.25 95 ASP A N 1
ATOM 724 C CA . ASP A 1 95 ? -18.469 20.859 9.375 1 98.25 95 ASP A CA 1
ATOM 725 C C . ASP A 1 95 ? -18.109 21.047 7.902 1 98.25 95 ASP A C 1
ATOM 727 O O . ASP A 1 95 ? -18.938 21.469 7.094 1 98.25 95 ASP A O 1
ATOM 731 N N . ILE A 1 96 ? -16.906 20.734 7.594 1 98.31 96 ILE A N 1
ATOM 732 C CA . ILE A 1 96 ? -16.422 20.891 6.227 1 98.31 96 ILE A CA 1
ATOM 733 C C . ILE A 1 96 ? -17.125 19.891 5.316 1 98.31 96 ILE A C 1
ATOM 735 O O . ILE A 1 96 ? -17.547 20.234 4.211 1 98.31 96 ILE A O 1
ATOM 739 N N . TRP A 1 97 ? -17.266 18.625 5.82 1 97.69 97 TRP A N 1
ATOM 740 C CA . TRP A 1 97 ? -17.984 17.609 5.055 1 97.69 97 TRP A CA 1
ATOM 741 C C . TRP A 1 97 ? -19.391 18.078 4.719 1 97.69 97 TRP A C 1
ATOM 743 O O . TRP A 1 97 ? -19.891 17.828 3.615 1 97.69 97 TRP A O 1
ATOM 753 N N . GLN A 1 98 ? -20 18.703 5.629 1 97.81 98 GLN A N 1
ATOM 754 C CA . GLN A 1 98 ? -21.375 19.172 5.465 1 97.81 98 GLN A CA 1
ATOM 755 C C . GLN A 1 98 ? -21.453 20.375 4.535 1 97.81 98 GLN A C 1
ATOM 757 O O . GLN A 1 98 ? -22.344 20.453 3.684 1 97.81 98 GLN A O 1
ATOM 762 N N . LYS A 1 99 ? -20.562 21.266 4.66 1 97.94 99 LYS A N 1
ATOM 763 C CA . LYS A 1 99 ? -20.594 22.531 3.928 1 97.94 99 LYS A CA 1
ATOM 764 C C . LYS A 1 99 ? -20.156 22.328 2.477 1 97.94 99 LYS A C 1
ATOM 766 O O . LYS A 1 99 ? -20.656 23.016 1.577 1 97.94 99 LYS A O 1
ATOM 771 N N . TYR A 1 100 ? -19.266 21.422 2.248 1 98.06 100 TYR A N 1
ATOM 772 C CA . TYR A 1 100 ? -18.688 21.219 0.918 1 98.06 100 TYR A CA 1
ATOM 773 C C . TYR A 1 100 ? -18.781 19.766 0.498 1 98.06 100 TYR A C 1
ATOM 775 O O . TYR A 1 100 ? -17.766 19.156 0.121 1 98.06 100 TYR A O 1
ATOM 783 N N . PRO A 1 101 ? -19.938 19.203 0.459 1 97.19 101 PRO A N 1
ATOM 784 C CA . PRO A 1 101 ? -20.094 17.766 0.177 1 97.19 101 PRO A CA 1
ATOM 785 C C . PRO A 1 101 ? -19.578 17.391 -1.21 1 97.19 101 PRO A C 1
ATOM 787 O O . PRO A 1 101 ? -19.234 16.219 -1.444 1 97.19 101 PRO A O 1
ATOM 790 N N . GLN A 1 102 ? -19.453 18.328 -2.146 1 96.81 102 GLN A N 1
ATOM 791 C CA . GLN A 1 102 ? -19.062 18.047 -3.521 1 96.81 102 GLN A CA 1
ATOM 792 C C . GLN A 1 102 ? -17.594 17.625 -3.594 1 96.81 102 GLN A C 1
ATOM 794 O O . GLN A 1 102 ? -17.156 17.078 -4.602 1 96.81 102 GLN A O 1
ATOM 799 N N . TYR A 1 103 ? -16.859 17.875 -2.547 1 97.06 103 TYR A N 1
ATOM 800 C CA . TYR A 1 103 ? -15.43 17.594 -2.58 1 97.06 103 TYR A CA 1
ATOM 801 C C . TYR A 1 103 ? -15.102 16.328 -1.793 1 97.06 103 TYR A C 1
ATOM 803 O O . TYR A 1 103 ? -13.938 16.016 -1.549 1 97.06 103 TYR A O 1
ATOM 811 N N . PHE A 1 104 ? -16.109 15.641 -1.405 1 95.56 104 PHE A N 1
ATOM 812 C CA . PHE A 1 104 ? -15.906 14.414 -0.646 1 95.56 104 PHE A CA 1
ATOM 813 C C . PHE A 1 104 ? -16.75 13.281 -1.207 1 95.56 104 PHE A C 1
ATOM 815 O O . PHE A 1 104 ? -17.875 13.508 -1.678 1 95.56 104 PHE A O 1
ATOM 822 N N . ASP A 1 105 ? -16.219 12.078 -1.142 1 91.31 105 ASP A N 1
ATOM 823 C CA . ASP A 1 105 ? -17.031 10.93 -1.544 1 91.31 105 ASP A CA 1
ATOM 824 C C . ASP A 1 105 ? -17.891 10.438 -0.386 1 91.31 105 ASP A C 1
ATOM 826 O O . ASP A 1 105 ? -17.984 11.094 0.655 1 91.31 105 ASP A O 1
ATOM 830 N N . GLU A 1 106 ? -18.547 9.297 -0.566 1 88.31 106 GLU A N 1
ATOM 831 C CA . GLU A 1 106 ? -19.5 8.805 0.418 1 88.31 106 GLU A CA 1
ATOM 832 C C . GLU A 1 106 ? -18.812 8.414 1.719 1 88.31 106 GLU A C 1
ATOM 834 O O . GLU A 1 106 ? -19.453 8.281 2.76 1 88.31 106 GLU A O 1
ATOM 839 N N . HIS A 1 107 ? -17.453 8.289 1.666 1 88.38 107 HIS A N 1
ATOM 840 C CA . HIS A 1 107 ? -16.688 7.926 2.859 1 88.38 107 HIS A CA 1
ATOM 841 C C . HIS A 1 107 ? -15.859 9.102 3.361 1 88.38 107 HIS A C 1
ATOM 843 O O . HIS A 1 107 ? -14.945 8.922 4.172 1 88.38 107 HIS A O 1
ATOM 849 N N . HIS A 1 108 ? -16.078 10.25 2.777 1 92.12 108 HIS A N 1
ATOM 850 C CA . HIS A 1 108 ? -15.469 11.516 3.166 1 92.12 108 HIS A CA 1
ATOM 851 C C . HIS A 1 108 ? -14 11.57 2.756 1 92.12 108 HIS A C 1
ATOM 853 O O . HIS A 1 108 ? -13.188 12.219 3.418 1 92.12 108 HIS A O 1
ATOM 859 N N . ASN A 1 109 ? -13.633 10.789 1.771 1 92.31 109 ASN A N 1
ATOM 860 C CA . ASN A 1 109 ? -12.336 10.992 1.135 1 92.31 109 ASN A CA 1
ATOM 861 C C . ASN A 1 109 ? -12.32 12.25 0.277 1 92.31 109 ASN A C 1
ATOM 863 O O . ASN A 1 109 ? -13.289 12.539 -0.434 1 92.31 109 ASN A O 1
ATOM 867 N N . LEU 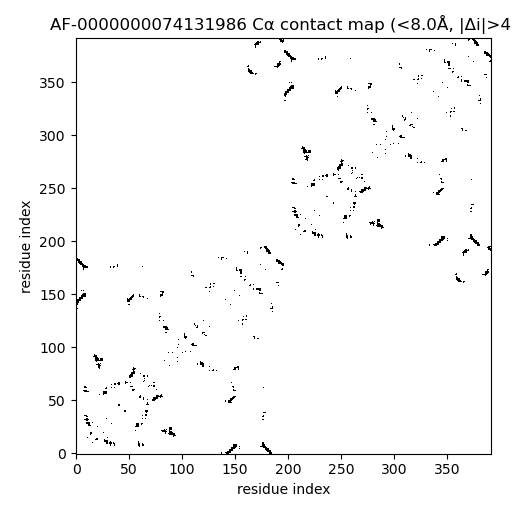A 1 110 ? -11.281 12.961 0.368 1 95.5 110 LEU A N 1
ATOM 868 C CA . LEU A 1 110 ? -11.18 14.242 -0.324 1 95.5 110 LEU A CA 1
ATOM 869 C C . LEU A 1 110 ? -11.016 14.039 -1.826 1 95.5 110 LEU A C 1
ATOM 871 O O . LEU A 1 110 ? -10.125 13.297 -2.262 1 95.5 110 LEU A O 1
ATOM 875 N N . LEU A 1 111 ? -11.82 14.672 -2.604 1 94.5 111 LEU A N 1
ATOM 876 C CA . LEU A 1 111 ? -11.781 14.664 -4.062 1 94.5 111 LEU A CA 1
ATOM 877 C C . LEU A 1 111 ? -10.93 15.812 -4.59 1 94.5 111 LEU A C 1
ATOM 879 O O . LEU A 1 111 ? -10.633 16.75 -3.857 1 94.5 111 LEU A O 1
ATOM 883 N N . PRO A 1 112 ? -10.516 15.711 -5.793 1 95.25 112 PRO A N 1
ATOM 884 C CA . PRO A 1 112 ? -9.672 16.766 -6.363 1 95.25 112 PRO A CA 1
ATOM 885 C C . PRO A 1 112 ? -10.398 18.109 -6.469 1 95.25 112 PRO A C 1
ATOM 887 O O . PRO A 1 112 ? -11.625 18.156 -6.445 1 95.25 112 PRO A O 1
ATOM 890 N N . ASN A 1 113 ? -9.625 19.172 -6.484 1 96.94 113 ASN A N 1
ATOM 891 C CA . ASN A 1 113 ? -10.031 20.531 -6.852 1 96.94 113 ASN A CA 1
ATOM 892 C C . ASN A 1 113 ? -10.664 21.266 -5.672 1 96.94 113 ASN A C 1
ATOM 894 O O . ASN A 1 113 ? -11.258 22.328 -5.844 1 96.94 113 ASN A O 1
ATOM 898 N N . SER A 1 114 ? -10.57 20.656 -4.535 1 96.94 114 SER A N 1
ATOM 899 C CA . SER A 1 114 ? -11.102 21.344 -3.359 1 96.94 114 SER A CA 1
ATOM 900 C C . SER A 1 114 ? -10.438 22.703 -3.154 1 96.94 114 SER A C 1
ATOM 902 O O . SER A 1 114 ? -11 23.578 -2.496 1 96.94 114 SER A O 1
ATOM 904 N N . TRP A 1 115 ? -9.203 22.922 -3.705 1 97.81 115 TRP A N 1
ATOM 905 C CA . TRP A 1 115 ? -8.438 24.156 -3.557 1 97.81 115 TRP A CA 1
ATOM 906 C C . TRP A 1 115 ? -9.156 25.328 -4.223 1 97.81 115 TRP A C 1
ATOM 908 O O . TRP A 1 115 ? -8.828 26.484 -3.971 1 97.81 115 TRP A O 1
ATOM 918 N N . VAL A 1 116 ? -10.102 25.047 -5.078 1 98.12 116 VAL A N 1
ATOM 919 C CA . VAL A 1 116 ? -10.898 26.094 -5.707 1 98.12 116 VAL A CA 1
ATOM 920 C C . VAL A 1 116 ? -11.68 26.875 -4.645 1 98.12 116 VAL A C 1
ATOM 922 O O . VAL A 1 116 ? -11.781 28.094 -4.711 1 98.12 116 VAL A O 1
ATOM 925 N N . ASP A 1 117 ? -12.133 26.172 -3.621 1 98.12 117 ASP A N 1
ATOM 926 C CA . ASP A 1 117 ? -12.922 26.797 -2.561 1 98.12 117 ASP A CA 1
ATOM 927 C C . ASP A 1 117 ? -12.062 27.078 -1.328 1 98.12 117 ASP A C 1
ATOM 929 O O . ASP A 1 117 ? -12.188 28.125 -0.7 1 98.12 117 ASP A O 1
ATOM 933 N N . SER A 1 118 ? -11.18 26.188 -1.022 1 98.19 118 SER A N 1
ATOM 934 C CA . SER A 1 118 ? -10.422 26.281 0.222 1 98.19 118 SER A CA 1
ATOM 935 C C . SER A 1 118 ? -9.227 27.203 0.076 1 98.19 118 SER A C 1
ATOM 937 O O . SER A 1 118 ? -8.656 27.656 1.072 1 98.19 118 SER A O 1
ATOM 939 N N . LYS A 1 119 ? -8.758 27.453 -1.146 1 98.31 119 LYS A N 1
ATOM 940 C CA . LYS A 1 119 ? -7.605 28.297 -1.47 1 98.31 119 LYS A CA 1
ATOM 941 C C . LYS A 1 119 ? -6.316 27.688 -0.919 1 98.31 119 LYS A C 1
ATOM 943 O O . LYS A 1 119 ? -5.379 28.422 -0.589 1 98.31 119 LYS A O 1
ATOM 948 N N . GLY A 1 120 ? -6.328 26.359 -0.777 1 98.25 120 GLY A N 1
ATOM 949 C CA . GLY A 1 120 ? -5.145 25.641 -0.335 1 98.25 120 GLY A CA 1
ATOM 950 C C . GLY A 1 120 ? -4.262 25.188 -1.482 1 98.25 120 GLY A C 1
ATOM 951 O O . GLY A 1 120 ? -4.301 25.766 -2.57 1 98.25 120 GLY A O 1
ATOM 952 N N . ASP A 1 121 ? -3.434 24.188 -1.227 1 98.44 121 ASP A N 1
ATOM 953 C CA . ASP A 1 121 ? -2.504 23.609 -2.199 1 98.44 121 ASP A CA 1
ATOM 954 C C . ASP A 1 121 ? -3.252 22.859 -3.293 1 98.44 121 ASP A C 1
ATOM 956 O O . ASP A 1 121 ? -4.285 22.234 -3.033 1 98.44 121 ASP A O 1
ATOM 960 N N . THR A 1 122 ? -2.707 22.938 -4.438 1 98.25 122 THR A N 1
ATOM 961 C CA . THR A 1 122 ? -3.111 21.938 -5.43 1 98.25 122 THR A CA 1
ATOM 962 C C . THR A 1 122 ? -2.305 20.656 -5.27 1 98.25 122 THR A C 1
ATOM 964 O O . THR A 1 122 ? -1.206 20.672 -4.711 1 98.25 122 THR A O 1
ATOM 967 N N . TYR A 1 123 ? -2.867 19.578 -5.762 1 98.12 123 TYR A N 1
ATOM 968 C CA . TYR A 1 123 ? -2.133 18.312 -5.715 1 98.12 123 TYR A CA 1
ATOM 969 C C . TYR A 1 123 ? -0.798 18.438 -6.441 1 98.12 123 TYR A C 1
ATOM 971 O O . TYR A 1 123 ? 0.223 17.938 -5.965 1 98.12 123 TYR A O 1
ATOM 979 N N . LEU A 1 124 ? -0.8 19.141 -7.539 1 97.75 124 LEU A N 1
ATOM 980 C CA . LEU A 1 124 ? 0.392 19.297 -8.367 1 97.75 124 LEU A CA 1
ATOM 981 C C . LEU A 1 124 ? 1.479 20.062 -7.617 1 97.75 124 LEU A C 1
ATOM 983 O O . LEU A 1 124 ? 2.658 19.703 -7.707 1 97.75 124 LEU A O 1
ATOM 987 N N . GLU A 1 125 ? 1.082 21.078 -6.898 1 98.19 125 GLU A N 1
ATOM 988 C CA . GLU A 1 125 ? 2.043 21.859 -6.121 1 98.19 125 GLU A CA 1
ATOM 989 C C . GLU A 1 125 ? 2.738 20.984 -5.078 1 98.19 125 GLU A C 1
ATOM 991 O O . GLU A 1 125 ? 3.961 21.047 -4.93 1 98.19 125 GLU A O 1
ATOM 996 N N . VAL A 1 126 ? 1.941 20.203 -4.402 1 98.56 126 VAL A N 1
ATOM 997 C CA . VAL A 1 126 ? 2.498 19.344 -3.365 1 98.56 126 VAL A CA 1
ATOM 998 C C . VAL A 1 126 ? 3.373 18.266 -4.004 1 98.56 126 VAL A C 1
ATOM 1000 O O . VAL A 1 126 ? 4.496 18.031 -3.553 1 98.56 126 VAL A O 1
ATOM 1003 N N . LYS A 1 127 ? 2.934 17.641 -5.02 1 98.38 127 LYS A N 1
ATOM 1004 C CA . LYS A 1 127 ? 3.705 16.609 -5.691 1 98.38 127 LYS A CA 1
ATOM 1005 C C . LYS A 1 127 ? 5.035 17.156 -6.203 1 98.38 127 LYS A C 1
ATOM 1007 O O . LYS A 1 127 ? 6.062 16.469 -6.121 1 98.38 127 LYS A O 1
ATOM 1012 N N . SER A 1 128 ? 5.031 18.406 -6.719 1 98.5 128 SER A N 1
ATOM 1013 C CA . SER A 1 128 ? 6.246 19.016 -7.25 1 98.5 128 SER A CA 1
ATOM 1014 C C . SER A 1 128 ? 7.285 19.234 -6.152 1 98.5 128 SER A C 1
ATOM 1016 O O . SER A 1 128 ? 8.461 18.906 -6.34 1 98.5 128 SER A O 1
ATOM 1018 N N . ARG A 1 129 ? 6.836 19.672 -5.043 1 98.5 129 ARG A N 1
ATOM 1019 C CA . ARG A 1 129 ? 7.809 19.891 -3.979 1 98.5 129 ARG A CA 1
ATOM 1020 C C . ARG A 1 129 ? 8.297 18.562 -3.404 1 98.5 129 ARG A C 1
ATOM 1022 O O . ARG A 1 129 ? 9.445 18.453 -2.971 1 98.5 129 ARG A O 1
ATOM 1029 N N . LEU A 1 130 ? 7.441 17.609 -3.338 1 98.75 130 LEU A N 1
ATOM 1030 C CA . LEU A 1 130 ? 7.844 16.281 -2.871 1 98.75 130 LEU A CA 1
ATOM 1031 C C . LEU A 1 130 ? 8.852 15.648 -3.826 1 98.75 130 LEU A C 1
ATOM 1033 O O . LEU A 1 130 ? 9.82 15.031 -3.391 1 98.75 130 LEU A O 1
ATOM 1037 N N . GLU A 1 131 ? 8.594 15.805 -5.125 1 98.25 131 GLU A N 1
ATOM 1038 C CA . GLU A 1 131 ? 9.547 15.32 -6.121 1 98.25 131 GLU A CA 1
ATOM 1039 C C . GLU A 1 131 ? 10.922 15.938 -5.914 1 98.25 131 GLU A C 1
ATOM 1041 O O . GLU A 1 131 ? 11.938 15.234 -5.938 1 98.25 131 GLU A O 1
ATOM 1046 N N . SER A 1 132 ? 10.953 17.234 -5.715 1 98.69 132 SER A N 1
ATOM 1047 C CA . SER A 1 132 ? 12.211 17.938 -5.465 1 98.69 132 SER A CA 1
ATOM 1048 C C . SER A 1 132 ? 12.898 17.391 -4.215 1 98.69 132 SER A C 1
ATOM 1050 O O . SER A 1 132 ? 14.117 17.203 -4.207 1 98.69 132 SER A O 1
ATOM 1052 N N . PHE A 1 133 ? 12.164 17.141 -3.186 1 98.88 133 PHE A N 1
ATOM 1053 C CA . PHE A 1 133 ? 12.695 16.594 -1.939 1 98.88 133 PHE A CA 1
ATOM 1054 C C . PHE A 1 133 ? 13.336 15.234 -2.17 1 98.88 133 PHE A C 1
ATOM 1056 O O . PHE A 1 133 ? 14.492 15.023 -1.802 1 98.88 133 PHE A O 1
ATOM 1063 N N . PHE A 1 134 ? 12.602 14.312 -2.766 1 98.75 134 PHE A N 1
ATOM 1064 C CA . PHE A 1 134 ? 13.086 12.945 -2.938 1 98.75 134 PHE A CA 1
ATOM 1065 C C . PHE A 1 134 ? 14.281 12.914 -3.879 1 98.75 134 PHE A C 1
ATOM 1067 O O . PHE A 1 134 ? 15.234 12.156 -3.662 1 98.75 134 PHE A O 1
ATOM 1074 N N . ASP A 1 135 ? 14.25 13.75 -4.934 1 98.25 135 ASP A N 1
ATOM 1075 C CA . ASP A 1 135 ? 15.383 13.82 -5.844 1 98.25 135 ASP A CA 1
ATOM 1076 C C . ASP A 1 135 ? 16.656 14.203 -5.098 1 98.25 135 ASP A C 1
ATOM 1078 O O . ASP A 1 135 ? 17.703 13.578 -5.289 1 98.25 135 ASP A O 1
ATOM 1082 N N . GLU A 1 136 ? 16.5 15.164 -4.281 1 98.69 136 GLU A N 1
ATOM 1083 C CA . GLU A 1 136 ? 17.656 15.633 -3.514 1 98.69 136 GLU A CA 1
ATOM 1084 C C . GLU A 1 136 ? 18.141 14.562 -2.535 1 98.69 136 GLU A C 1
ATOM 1086 O O . GLU A 1 136 ? 19.328 14.297 -2.438 1 98.69 136 GLU A O 1
ATOM 1091 N N . VAL A 1 137 ? 17.234 13.953 -1.819 1 98.69 137 VAL A N 1
ATOM 1092 C CA . VAL A 1 137 ? 17.594 13.023 -0.752 1 98.69 137 VAL A CA 1
ATOM 1093 C C . VAL A 1 137 ? 18.203 11.758 -1.352 1 98.69 137 VAL A C 1
ATOM 1095 O O . VAL A 1 137 ? 19.156 11.203 -0.808 1 98.69 137 VAL A O 1
ATOM 1098 N N . ILE A 1 138 ? 17.688 11.32 -2.457 1 98.12 138 ILE A N 1
ATOM 1099 C CA . ILE A 1 138 ? 18.219 10.141 -3.133 1 98.12 138 ILE A CA 1
ATOM 1100 C C . ILE A 1 138 ? 19.656 10.406 -3.566 1 98.12 138 ILE A C 1
ATOM 1102 O O . ILE A 1 138 ? 20.516 9.516 -3.473 1 98.12 138 ILE A O 1
ATOM 1106 N N . ALA A 1 139 ? 19.906 11.586 -4.082 1 98 139 ALA A N 1
ATOM 1107 C CA . ALA A 1 139 ? 21.25 11.953 -4.52 1 98 139 ALA A CA 1
ATOM 1108 C C . ALA A 1 139 ? 22.203 12.008 -3.336 1 98 139 ALA A C 1
ATOM 1110 O O . ALA A 1 139 ? 23.375 11.602 -3.449 1 98 139 ALA A O 1
ATOM 1111 N N . ARG A 1 140 ? 21.734 12.438 -2.219 1 98.19 140 ARG A N 1
ATOM 1112 C CA . ARG A 1 140 ? 22.562 12.633 -1.029 1 98.19 140 ARG A CA 1
ATOM 1113 C C . ARG A 1 140 ? 22.781 11.312 -0.3 1 98.19 140 ARG A C 1
ATOM 1115 O O . ARG A 1 140 ? 23.828 11.117 0.326 1 98.19 140 ARG A O 1
ATOM 1122 N N . HIS A 1 141 ? 21.859 10.438 -0.371 1 97.69 141 HIS A N 1
ATOM 1123 C CA . HIS A 1 141 ? 21.891 9.211 0.415 1 97.69 141 HIS A CA 1
ATOM 1124 C C . HIS A 1 141 ? 21.719 7.98 -0.476 1 97.69 141 HIS A C 1
ATOM 1126 O O . HIS A 1 141 ? 20.781 7.199 -0.292 1 97.69 141 HIS A O 1
ATOM 1132 N N . PRO A 1 142 ? 22.766 7.848 -1.361 1 94.38 142 PRO A N 1
ATOM 1133 C CA . PRO A 1 142 ? 22.672 6.656 -2.205 1 94.38 142 PRO A CA 1
ATOM 1134 C C . PRO A 1 142 ? 22.875 5.359 -1.423 1 94.38 142 PRO A C 1
ATOM 1136 O O . PRO A 1 142 ? 23.828 5.25 -0.643 1 94.38 142 PRO A O 1
ATOM 1139 N N . ASP A 1 143 ? 21.922 4.434 -1.262 1 94.69 143 ASP A N 1
ATOM 1140 C CA . ASP A 1 143 ? 21.984 3.1 -0.672 1 94.69 143 ASP A CA 1
ATOM 1141 C C . ASP A 1 143 ? 21.766 3.16 0.84 1 94.69 143 ASP A C 1
ATOM 1143 O O . ASP A 1 143 ? 22.188 2.254 1.565 1 94.69 143 ASP A O 1
ATOM 1147 N N . ASP A 1 144 ? 21.281 4.332 1.338 1 96.94 144 ASP A N 1
ATOM 1148 C CA . ASP A 1 144 ? 21.062 4.531 2.768 1 96.94 144 ASP A CA 1
ATOM 1149 C C . ASP A 1 144 ? 19.609 4.227 3.15 1 96.94 144 ASP A C 1
ATOM 1151 O O . ASP A 1 144 ? 18.75 4.121 2.283 1 96.94 144 ASP A O 1
ATOM 1155 N N . SER A 1 145 ? 19.469 3.994 4.418 1 96.69 145 SER A N 1
ATOM 1156 C CA . SER A 1 145 ? 18.141 3.945 5.027 1 96.69 145 SER A CA 1
ATOM 1157 C C . SER A 1 145 ? 17.766 5.297 5.617 1 96.69 145 SER A C 1
ATOM 1159 O O . SER A 1 145 ? 18.469 5.84 6.457 1 96.69 145 SER A O 1
ATOM 1161 N N . VAL A 1 146 ? 16.672 5.816 5.121 1 97.75 146 VAL A N 1
ATOM 1162 C CA . VAL A 1 146 ? 16.266 7.168 5.492 1 97.75 146 VAL A CA 1
ATOM 1163 C C . VAL A 1 146 ? 14.883 7.137 6.145 1 97.75 146 VAL A C 1
ATOM 1165 O O . VAL A 1 146 ? 13.953 6.531 5.609 1 97.75 146 VAL A O 1
ATOM 1168 N N . LEU A 1 147 ? 14.773 7.73 7.348 1 97.94 147 LEU A N 1
ATOM 1169 C CA . LEU A 1 147 ? 13.484 7.949 7.996 1 97.94 147 LEU A CA 1
ATOM 1170 C C . LEU A 1 147 ? 12.859 9.266 7.539 1 97.94 147 LEU A C 1
ATOM 1172 O O . LEU A 1 147 ? 13.523 10.305 7.551 1 97.94 147 LEU A O 1
ATOM 1176 N N . VAL A 1 148 ? 11.672 9.18 7.078 1 98.81 148 VAL A N 1
ATOM 1177 C CA . VAL A 1 148 ? 10.914 10.375 6.703 1 98.81 148 VAL A CA 1
ATOM 1178 C C . VAL A 1 148 ? 9.609 10.43 7.496 1 98.81 148 VAL A C 1
ATOM 1180 O O . VAL A 1 148 ? 8.789 9.516 7.418 1 98.81 148 VAL A O 1
ATOM 1183 N N . VAL A 1 149 ? 9.398 11.461 8.297 1 98.88 149 VAL A N 1
ATOM 1184 C CA . VAL A 1 149 ? 8.156 11.633 9.055 1 98.88 149 VAL A CA 1
ATOM 1185 C C . VAL A 1 149 ? 7.359 12.797 8.484 1 98.88 149 VAL A C 1
ATOM 1187 O O . VAL A 1 149 ? 7.867 13.914 8.375 1 98.88 149 VAL A O 1
ATOM 1190 N N . SER A 1 150 ? 6.172 12.5 8.086 1 98.88 150 SER A N 1
ATOM 1191 C CA . SER A 1 150 ? 5.305 13.484 7.438 1 98.88 150 SER A CA 1
ATOM 1192 C C . SER A 1 150 ? 3.85 13.289 7.848 1 98.88 150 SER A C 1
ATOM 1194 O O . SER A 1 150 ? 3.559 13.016 9.016 1 98.88 150 SER A O 1
ATOM 1196 N N . HIS A 1 151 ? 2.916 13.57 6.953 1 98.88 151 HIS A N 1
ATOM 1197 C CA . HIS A 1 151 ? 1.509 13.68 7.316 1 98.88 151 HIS A CA 1
ATOM 1198 C C . HIS A 1 151 ? 0.635 12.836 6.402 1 98.88 151 HIS A C 1
ATOM 1200 O O . HIS A 1 151 ? 1.121 12.273 5.414 1 98.88 151 HIS A O 1
ATOM 1206 N N . GLY A 1 152 ? -0.635 12.695 6.816 1 98.44 152 GLY A N 1
ATOM 1207 C CA . GLY A 1 152 ? -1.535 11.75 6.172 1 98.44 152 GLY A CA 1
ATOM 1208 C C . GLY A 1 152 ? -1.743 12.039 4.695 1 98.44 152 GLY A C 1
ATOM 1209 O O . GLY A 1 152 ? -1.402 11.219 3.842 1 98.44 152 GLY A O 1
ATOM 1210 N N . PHE A 1 153 ? -2.279 13.203 4.371 1 98.38 153 PHE A N 1
ATOM 1211 C CA . PHE A 1 153 ? -2.605 13.508 2.982 1 98.38 153 PHE A CA 1
ATOM 1212 C C . PHE A 1 153 ? -1.339 13.68 2.154 1 98.38 153 PHE A C 1
ATOM 1214 O O . PHE A 1 153 ? -1.305 13.312 0.978 1 98.38 153 PHE A O 1
ATOM 1221 N N . THR A 1 154 ? -0.304 14.219 2.736 1 98.81 154 THR A N 1
ATOM 1222 C CA . THR A 1 154 ? 0.966 14.391 2.041 1 98.81 154 THR A CA 1
ATOM 1223 C C . THR A 1 154 ? 1.558 13.031 1.66 1 98.81 154 THR A C 1
ATOM 1225 O O . THR A 1 154 ? 2.078 12.867 0.556 1 98.81 154 THR A O 1
ATOM 1228 N N . ILE A 1 155 ? 1.445 12.047 2.545 1 98.88 155 ILE A N 1
ATOM 1229 C CA . ILE A 1 155 ? 1.944 10.711 2.223 1 98.88 155 ILE A CA 1
ATOM 1230 C C . ILE A 1 155 ? 1.11 10.109 1.097 1 98.88 155 ILE A C 1
ATOM 1232 O O . ILE A 1 155 ? 1.641 9.406 0.23 1 98.88 155 ILE A O 1
ATOM 1236 N N . LYS A 1 156 ? -0.181 10.383 1.116 1 98.25 156 LYS A N 1
ATOM 1237 C CA . LYS A 1 156 ? -1.016 9.984 -0.015 1 98.25 156 LYS A CA 1
ATOM 1238 C C . LYS A 1 156 ? -0.479 10.562 -1.321 1 98.25 156 LYS A C 1
ATOM 1240 O O . LYS A 1 156 ? -0.426 9.867 -2.338 1 98.25 156 LYS A O 1
ATOM 1245 N N . LEU A 1 157 ? -0.084 11.781 -1.315 1 98.62 157 LEU A N 1
ATOM 1246 C CA . LEU A 1 157 ? 0.428 12.445 -2.508 1 98.62 157 LEU A CA 1
ATOM 1247 C C . LEU A 1 157 ? 1.821 11.938 -2.859 1 98.62 157 LEU A C 1
ATOM 1249 O O . LEU A 1 157 ? 2.199 11.914 -4.031 1 98.62 157 LEU A O 1
ATOM 1253 N N . ILE A 1 158 ? 2.627 11.5 -1.817 1 98.88 158 ILE A N 1
ATOM 1254 C CA . ILE A 1 158 ? 3.889 10.82 -2.092 1 98.88 158 ILE A CA 1
ATOM 1255 C C . ILE A 1 158 ? 3.625 9.539 -2.889 1 98.88 158 ILE A C 1
ATOM 1257 O O . ILE A 1 158 ? 4.293 9.281 -3.891 1 98.88 158 ILE A O 1
ATOM 1261 N N . LEU A 1 159 ? 2.621 8.805 -2.471 1 98.81 159 LEU A N 1
ATOM 1262 C CA . LEU A 1 159 ? 2.266 7.578 -3.18 1 98.81 159 LEU A CA 1
ATOM 1263 C C . LEU A 1 159 ? 1.797 7.887 -4.598 1 98.81 159 LEU A C 1
ATOM 1265 O O . LEU A 1 159 ? 2.107 7.148 -5.535 1 98.81 159 LEU A O 1
ATOM 1269 N N . ASP A 1 160 ? 1.061 8.977 -4.75 1 98.44 160 ASP A N 1
ATOM 1270 C CA . ASP A 1 160 ? 0.618 9.383 -6.082 1 98.44 160 ASP A CA 1
ATOM 1271 C C . ASP A 1 160 ? 1.804 9.773 -6.957 1 98.44 160 ASP A C 1
ATOM 1273 O O . ASP A 1 160 ? 1.838 9.445 -8.148 1 98.44 160 ASP A O 1
ATOM 1277 N N . TYR A 1 161 ? 2.738 10.461 -6.344 1 98 161 TYR A N 1
ATOM 1278 C CA . TYR A 1 161 ? 3.969 10.812 -7.043 1 98 161 TYR A CA 1
ATOM 1279 C C . TYR A 1 161 ? 4.688 9.57 -7.547 1 98 161 TYR A C 1
ATOM 1281 O O . TYR A 1 161 ? 5.191 9.547 -8.672 1 98 161 TYR A O 1
ATOM 1289 N N . ILE A 1 162 ? 4.645 8.531 -6.77 1 98.25 162 ILE A N 1
ATOM 1290 C CA . ILE A 1 162 ? 5.387 7.312 -7.07 1 98.25 162 ILE A CA 1
ATOM 1291 C C . ILE A 1 162 ? 4.59 6.441 -8.039 1 98.25 162 ILE A C 1
ATOM 1293 O O . ILE A 1 162 ? 5.133 5.934 -9.023 1 98.25 162 ILE A O 1
ATOM 1297 N N . LEU A 1 163 ? 3.309 6.301 -7.828 1 98.44 163 LEU A N 1
ATOM 1298 C CA . LEU A 1 163 ? 2.5 5.293 -8.5 1 98.44 163 LEU A CA 1
ATOM 1299 C C . LEU A 1 163 ? 1.69 5.91 -9.633 1 98.44 163 LEU A C 1
ATOM 1301 O O . LEU A 1 163 ? 1.146 5.191 -10.477 1 98.44 163 LEU A O 1
ATOM 1305 N N . ASN A 1 164 ? 1.584 7.23 -9.688 1 97.69 164 ASN A N 1
ATOM 1306 C CA . ASN A 1 164 ? 0.714 7.914 -10.641 1 97.69 164 ASN A CA 1
ATOM 1307 C C . ASN A 1 164 ? -0.694 7.328 -10.633 1 97.69 164 ASN A C 1
ATOM 1309 O O . ASN A 1 164 ? -1.177 6.852 -11.664 1 97.69 164 ASN A O 1
ATOM 1313 N N . ILE A 1 165 ? -1.352 7.527 -9.508 1 97.69 165 ILE A N 1
ATOM 1314 C CA . ILE A 1 165 ? -2.631 6.895 -9.203 1 97.69 165 ILE A CA 1
ATOM 1315 C C . ILE A 1 165 ? -3.74 7.559 -10.016 1 97.69 165 ILE A C 1
ATOM 1317 O O . ILE A 1 165 ? -3.838 8.789 -10.055 1 97.69 165 ILE A O 1
ATOM 1321 N N . GLY A 1 166 ? -4.59 6.789 -10.633 1 95.12 166 GLY A N 1
ATOM 1322 C CA . GLY A 1 166 ? -5.656 7.293 -11.484 1 95.12 166 GLY A CA 1
ATOM 1323 C C . GLY A 1 166 ? -6.68 8.117 -10.734 1 95.12 166 GLY A C 1
ATOM 1324 O O . GLY A 1 166 ? -7.176 9.125 -11.242 1 95.12 166 GLY A O 1
ATOM 1325 N N . ASN A 1 167 ? -7.031 7.609 -9.602 1 95 167 ASN A N 1
ATOM 1326 C CA . ASN A 1 167 ? -7.953 8.289 -8.688 1 95 167 ASN A CA 1
ATOM 1327 C C . ASN A 1 167 ? -7.449 8.242 -7.246 1 95 167 ASN A C 1
ATOM 1329 O O . ASN A 1 167 ? -7.512 7.199 -6.594 1 95 167 ASN A O 1
ATOM 1333 N N . LEU A 1 168 ? -7.094 9.336 -6.711 1 96.25 168 LEU A N 1
ATOM 1334 C CA . LEU A 1 168 ? -6.387 9.406 -5.438 1 96.25 168 LEU A CA 1
ATOM 1335 C C . LEU A 1 168 ? -7.27 8.914 -4.297 1 96.25 168 LEU A C 1
ATOM 1337 O O . LEU A 1 168 ? -6.762 8.422 -3.283 1 96.25 168 LEU A O 1
ATOM 1341 N N . VAL A 1 169 ? -8.555 8.977 -4.457 1 95.56 169 VAL A N 1
ATOM 1342 C CA . VAL A 1 169 ? -9.461 8.555 -3.396 1 95.56 169 VAL A CA 1
ATOM 1343 C C . VAL A 1 169 ? -9.367 7.039 -3.213 1 95.56 169 VAL A C 1
ATOM 1345 O O . VAL A 1 169 ? -9.852 6.496 -2.219 1 95.56 169 VAL A O 1
ATOM 1348 N N . ASN A 1 170 ? -8.734 6.375 -4.172 1 97.25 170 ASN A N 1
ATOM 1349 C CA . ASN A 1 170 ? -8.68 4.918 -4.137 1 97.25 170 ASN A CA 1
ATOM 1350 C C . ASN A 1 170 ? -7.566 4.426 -3.211 1 97.25 170 ASN A C 1
ATOM 1352 O O . ASN A 1 170 ? -7.379 3.219 -3.051 1 97.25 170 ASN A O 1
ATOM 1356 N N . ILE A 1 171 ? -6.848 5.273 -2.586 1 98 171 ILE A N 1
ATOM 1357 C CA . ILE A 1 171 ? -5.887 4.898 -1.556 1 98 171 ILE A CA 1
ATOM 1358 C C . ILE A 1 171 ? -6.141 5.719 -0.292 1 98 171 ILE A C 1
ATOM 1360 O O . ILE A 1 171 ? -6.363 6.93 -0.364 1 98 171 ILE A O 1
ATOM 1364 N N . SER A 1 172 ? -6.145 5.09 0.838 1 97.12 172 SER A N 1
ATOM 1365 C CA . SER A 1 172 ? -6.438 5.75 2.105 1 97.12 172 SER A CA 1
ATOM 1366 C C . SER A 1 172 ? -5.238 6.555 2.598 1 97.12 172 SER A C 1
ATOM 1368 O O . SER A 1 172 ? -4.105 6.297 2.195 1 97.12 172 SER A O 1
ATOM 1370 N N . GLU A 1 173 ? -5.547 7.543 3.402 1 97.25 173 GLU A N 1
ATOM 1371 C CA . GLU A 1 173 ? -4.449 8.047 4.219 1 97.25 173 GLU A CA 1
ATOM 1372 C C . GLU A 1 173 ? -3.941 6.977 5.184 1 97.25 173 GLU A C 1
ATOM 1374 O O . GLU A 1 173 ? -4.719 6.164 5.684 1 97.25 173 GLU A O 1
ATOM 1379 N N . PRO A 1 174 ? -2.621 6.945 5.371 1 98.25 174 PRO A N 1
ATOM 1380 C CA . PRO A 1 174 ? -2.139 6 6.383 1 98.25 174 PRO A CA 1
ATOM 1381 C C . PRO A 1 174 ? -2.611 6.352 7.793 1 98.25 174 PRO A C 1
ATOM 1383 O O . PRO A 1 174 ? -2.959 7.504 8.062 1 98.25 174 PRO A O 1
ATOM 1386 N N . THR A 1 175 ? -2.646 5.387 8.672 1 98.25 175 THR A N 1
ATOM 1387 C CA . THR A 1 175 ? -2.973 5.613 10.078 1 98.25 175 THR A CA 1
ATOM 1388 C C . THR A 1 175 ? -1.872 6.418 10.766 1 98.25 175 THR A C 1
ATOM 1390 O O . THR A 1 175 ? -0.743 6.48 10.273 1 98.25 175 THR A O 1
ATOM 1393 N N . ASN A 1 176 ? -2.227 7.059 11.828 1 98.75 176 ASN A N 1
ATOM 1394 C CA . ASN A 1 176 ? -1.193 7.703 12.633 1 98.75 176 ASN A CA 1
ATOM 1395 C C . ASN A 1 176 ? -0.105 6.715 13.039 1 98.75 176 ASN A C 1
ATOM 1397 O O . ASN A 1 176 ? -0.404 5.637 13.562 1 98.75 176 ASN A O 1
ATOM 1401 N N . ALA A 1 177 ? 1.167 7.078 12.734 1 98.62 177 ALA A N 1
ATOM 1402 C CA . ALA A 1 177 ? 2.383 6.32 13.023 1 98.62 177 ALA A CA 1
ATOM 1403 C C . ALA A 1 177 ? 2.502 5.105 12.109 1 98.62 177 ALA A C 1
ATOM 1405 O O . ALA A 1 177 ? 3.297 4.199 12.375 1 98.62 177 ALA A O 1
ATOM 1406 N N . GLY A 1 178 ? 1.605 5.023 11.094 1 98.5 178 GLY A N 1
ATOM 1407 C CA . GLY A 1 178 ? 1.731 3.973 10.094 1 98.5 178 GLY A CA 1
ATOM 1408 C C . GLY A 1 178 ? 2.99 4.094 9.258 1 98.5 178 GLY A C 1
ATOM 1409 O O . GLY A 1 178 ? 3.424 5.199 8.938 1 98.5 178 GLY A O 1
ATOM 1410 N N . ILE A 1 179 ? 3.578 2.975 8.844 1 98.25 179 ILE A N 1
ATOM 1411 C CA . ILE A 1 179 ? 4.859 2.938 8.148 1 98.25 179 ILE A CA 1
ATOM 1412 C C . ILE A 1 179 ? 4.633 2.58 6.68 1 98.25 179 ILE A C 1
ATOM 1414 O O . ILE A 1 179 ? 3.934 1.613 6.367 1 98.25 179 ILE A O 1
ATOM 1418 N N . THR A 1 180 ? 5.125 3.336 5.812 1 98.69 180 THR A N 1
ATOM 1419 C CA . THR A 1 180 ? 5.23 3.035 4.391 1 98.69 180 THR A CA 1
ATOM 1420 C C . THR A 1 180 ? 6.691 2.908 3.969 1 98.69 180 THR A C 1
ATOM 1422 O O . THR A 1 180 ? 7.508 3.777 4.277 1 98.69 180 THR A O 1
ATOM 1425 N N . LYS A 1 181 ? 7.047 1.829 3.355 1 98.19 181 LYS A N 1
ATOM 1426 C CA . LYS A 1 181 ? 8.414 1.601 2.895 1 98.19 181 LYS A CA 1
ATOM 1427 C C . LYS A 1 181 ? 8.516 1.729 1.377 1 98.19 181 LYS A C 1
ATOM 1429 O O . LYS A 1 181 ? 7.723 1.127 0.645 1 98.19 181 LYS A O 1
ATOM 1434 N N . VAL A 1 182 ? 9.445 2.502 0.935 1 98.31 182 VAL A N 1
ATOM 1435 C CA . VAL A 1 182 ? 9.688 2.738 -0.485 1 98.31 182 VAL A CA 1
ATOM 1436 C C . VAL A 1 182 ? 11.172 2.596 -0.788 1 98.31 182 VAL A C 1
ATOM 1438 O O . VAL A 1 182 ? 12.016 3.051 -0.013 1 98.31 182 VAL A O 1
ATOM 1441 N N . LYS A 1 183 ? 11.492 2 -1.867 1 97.44 183 LYS A N 1
ATOM 1442 C CA . LYS A 1 183 ? 12.859 1.942 -2.387 1 97.44 183 LYS A CA 1
ATOM 1443 C C . LYS A 1 183 ? 12.992 2.748 -3.678 1 97.44 183 LYS A C 1
ATOM 1445 O O . LYS A 1 183 ? 12.188 2.586 -4.602 1 97.44 183 LYS A O 1
ATOM 1450 N N . MET A 1 184 ? 14.008 3.596 -3.697 1 97.19 184 MET A N 1
ATOM 1451 C CA . MET A 1 184 ? 14.133 4.484 -4.852 1 97.19 184 MET A CA 1
ATOM 1452 C C . MET A 1 184 ? 15.586 4.59 -5.305 1 97.19 184 MET A C 1
ATOM 1454 O O . MET A 1 184 ? 16.5 4.539 -4.484 1 97.19 184 MET A O 1
ATOM 1458 N N . THR A 1 185 ? 15.797 4.68 -6.578 1 95.75 185 THR A N 1
ATOM 1459 C CA . THR A 1 185 ? 17 5.199 -7.223 1 95.75 185 THR A CA 1
ATOM 1460 C C . THR A 1 185 ? 16.672 6.445 -8.047 1 95.75 185 THR A C 1
ATOM 1462 O O . THR A 1 185 ? 15.539 6.926 -8.031 1 95.75 185 THR A O 1
ATOM 1465 N N . LYS A 1 186 ? 17.688 6.957 -8.672 1 92.75 186 LYS A N 1
ATOM 1466 C CA . LYS A 1 186 ? 17.453 8.086 -9.562 1 92.75 186 LYS A CA 1
ATOM 1467 C C . LYS A 1 186 ? 16.484 7.719 -10.68 1 92.75 186 LYS A C 1
ATOM 1469 O O . LYS A 1 186 ? 15.758 8.57 -11.188 1 92.75 186 LYS A O 1
ATOM 1474 N N . ASP A 1 187 ? 16.359 6.387 -10.953 1 91.81 187 ASP A N 1
ATOM 1475 C CA . ASP A 1 187 ? 15.625 5.957 -12.141 1 91.81 187 ASP A CA 1
ATOM 1476 C C . ASP A 1 187 ? 14.398 5.129 -11.758 1 91.81 187 ASP A C 1
ATOM 1478 O O . ASP A 1 187 ? 13.492 4.945 -12.57 1 91.81 187 ASP A O 1
ATOM 1482 N N . THR A 1 188 ? 14.398 4.582 -10.555 1 93.81 188 THR A N 1
ATOM 1483 C CA . THR A 1 188 ? 13.328 3.656 -10.203 1 93.81 188 THR A CA 1
ATOM 1484 C C . THR A 1 188 ? 12.734 4.012 -8.844 1 93.81 188 THR A C 1
ATOM 1486 O O . THR A 1 188 ? 13.43 4.547 -7.973 1 93.81 188 THR A O 1
ATOM 1489 N N . LYS A 1 189 ? 11.477 3.852 -8.672 1 97 189 LYS A N 1
ATOM 1490 C CA . LYS A 1 189 ? 10.734 3.994 -7.426 1 97 189 LYS A CA 1
ATOM 1491 C C . LYS A 1 189 ? 9.805 2.805 -7.199 1 97 189 LYS A C 1
ATOM 1493 O O . LYS A 1 189 ? 9.031 2.434 -8.094 1 97 189 LYS A O 1
ATOM 1498 N N . THR A 1 190 ? 9.867 2.152 -6.027 1 97.5 190 THR A N 1
ATOM 1499 C CA . THR A 1 190 ? 9.016 0.993 -5.766 1 97.5 190 THR A CA 1
ATOM 1500 C C . THR A 1 190 ? 8.453 1.043 -4.348 1 97.5 190 THR A C 1
ATOM 1502 O O . THR A 1 190 ? 9.211 1.128 -3.377 1 97.5 190 THR A O 1
ATOM 1505 N N . VAL A 1 191 ? 7.145 1.013 -4.238 1 98.56 191 VAL A N 1
ATOM 1506 C CA . VAL A 1 191 ? 6.484 0.857 -2.945 1 98.56 191 VAL A CA 1
ATOM 1507 C C . VAL A 1 191 ? 6.559 -0.602 -2.5 1 98.56 191 VAL A C 1
ATOM 1509 O O . VAL A 1 191 ? 6.109 -1.499 -3.219 1 98.56 191 VAL A O 1
ATOM 1512 N N . ILE A 1 192 ? 7.105 -0.816 -1.306 1 97.81 192 ILE A N 1
ATOM 1513 C CA . ILE A 1 192 ? 7.285 -2.168 -0.79 1 97.81 192 ILE A CA 1
ATOM 1514 C C . ILE A 1 192 ? 6.078 -2.562 0.059 1 97.81 192 ILE A C 1
ATOM 1516 O O . ILE A 1 192 ? 5.547 -3.666 -0.083 1 97.81 192 ILE A O 1
ATOM 1520 N N . TYR A 1 193 ? 5.676 -1.767 0.947 1 98.56 193 TYR A N 1
ATOM 1521 C CA . TYR A 1 193 ? 4.438 -1.896 1.705 1 98.56 193 TYR A CA 1
ATOM 1522 C C . TYR A 1 193 ? 3.883 -0.526 2.078 1 98.56 193 TYR A C 1
ATOM 1524 O O . TYR A 1 193 ? 4.605 0.473 2.047 1 98.56 193 TYR A O 1
ATOM 1532 N N . PHE A 1 194 ? 2.629 -0.446 2.271 1 98.81 194 PHE A N 1
ATOM 1533 C CA . PHE A 1 194 ? 1.923 0.792 2.58 1 98.81 194 PHE A CA 1
ATOM 1534 C C . PHE A 1 194 ? 1.091 0.639 3.85 1 98.81 194 PHE A C 1
ATOM 1536 O O . PHE A 1 194 ? 0.279 -0.283 3.957 1 98.81 194 PHE A O 1
ATOM 1543 N N . ASN A 1 195 ? 1.321 1.498 4.914 1 98.56 195 ASN A N 1
ATOM 1544 C CA . ASN A 1 195 ? 0.478 1.652 6.098 1 98.56 195 ASN A CA 1
ATOM 1545 C C . ASN A 1 195 ? 0.524 0.413 6.984 1 98.56 195 ASN A C 1
ATOM 1547 O O . ASN A 1 195 ? -0.518 -0.126 7.359 1 98.56 195 ASN A O 1
AT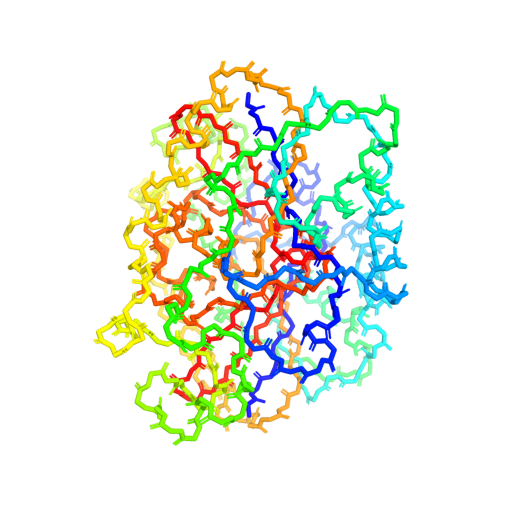OM 1551 N N . ARG A 1 196 ? 1.809 -0.043 7.328 1 96.31 196 ARG A N 1
ATOM 1552 C CA . ARG A 1 196 ? 2.01 -1.128 8.281 1 96.31 196 ARG A CA 1
ATOM 1553 C C . ARG A 1 196 ? 1.879 -0.625 9.719 1 96.31 196 ARG A C 1
ATOM 1555 O O . ARG A 1 196 ? 2.32 0.481 10.039 1 96.31 196 ARG A O 1
ATOM 1562 N N . MET B 1 1 ? -20.5 -1.918 2.371 1 94.25 1 MET B N 1
ATOM 1563 C CA . MET B 1 1 ? -19.109 -1.905 1.931 1 94.25 1 MET B CA 1
ATOM 1564 C C . MET B 1 1 ? -18.422 -3.23 2.25 1 94.25 1 MET B C 1
ATOM 1566 O O . MET B 1 1 ? -18.531 -3.736 3.369 1 94.25 1 MET B O 1
ATOM 1570 N N . THR B 1 2 ? -17.969 -3.877 1.212 1 97.44 2 THR B N 1
ATOM 1571 C CA . THR B 1 2 ? -17.266 -5.145 1.385 1 97.44 2 THR B CA 1
ATOM 1572 C C . THR B 1 2 ? -15.812 -4.902 1.772 1 97.44 2 THR B C 1
ATOM 1574 O O . THR B 1 2 ? -15.141 -4.055 1.185 1 97.44 2 THR B O 1
ATOM 1577 N N . THR B 1 3 ? -15.367 -5.582 2.848 1 97.25 3 THR B N 1
ATOM 1578 C CA . THR B 1 3 ? -13.969 -5.531 3.24 1 97.25 3 THR B CA 1
ATOM 1579 C C . THR B 1 3 ? -13.227 -6.777 2.762 1 97.25 3 THR B C 1
ATOM 1581 O O . THR B 1 3 ? -13.609 -7.898 3.098 1 97.25 3 THR B O 1
ATOM 1584 N N . PHE B 1 4 ? -12.234 -6.555 1.997 1 98.06 4 PHE B N 1
ATOM 1585 C CA . PHE B 1 4 ? -11.43 -7.66 1.49 1 98.06 4 PHE B CA 1
ATOM 1586 C C . PHE B 1 4 ? -10.086 -7.73 2.207 1 98.06 4 PHE B C 1
ATOM 1588 O O . PHE B 1 4 ? -9.398 -6.719 2.336 1 98.06 4 PHE B O 1
ATOM 1595 N N . TYR B 1 5 ? -9.781 -8.852 2.701 1 98.06 5 TYR B N 1
ATOM 1596 C CA . TYR B 1 5 ? -8.422 -9.203 3.105 1 98.06 5 TYR B CA 1
ATOM 1597 C C . TYR B 1 5 ? -7.766 -10.109 2.07 1 98.06 5 TYR B C 1
ATOM 1599 O O . TYR B 1 5 ? -8.055 -11.305 2.01 1 98.06 5 TYR B O 1
ATOM 1607 N N . ILE B 1 6 ? -6.918 -9.523 1.287 1 98.69 6 ILE B N 1
ATOM 1608 C CA . ILE B 1 6 ? -6.293 -10.195 0.156 1 98.69 6 ILE B CA 1
ATOM 1609 C C . ILE B 1 6 ? -4.883 -10.641 0.54 1 98.69 6 ILE B C 1
ATOM 1611 O O . ILE B 1 6 ? -4.027 -9.812 0.863 1 98.69 6 ILE B O 1
ATOM 1615 N N . ILE B 1 7 ? -4.617 -11.945 0.443 1 98.69 7 ILE B N 1
ATOM 1616 C CA . ILE B 1 7 ? -3.375 -12.5 0.971 1 98.69 7 ILE B CA 1
ATOM 1617 C C . ILE B 1 7 ? -2.646 -13.273 -0.127 1 98.69 7 ILE B C 1
ATOM 1619 O O . ILE B 1 7 ? -3.258 -14.07 -0.845 1 98.69 7 ILE B O 1
ATOM 1623 N N . ARG B 1 8 ? -1.382 -13 -0.283 1 98.94 8 ARG B N 1
ATOM 1624 C CA . ARG B 1 8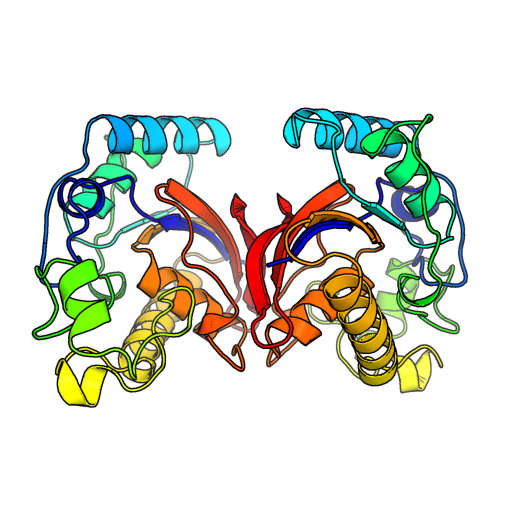 ? -0.57 -13.898 -1.103 1 98.94 8 ARG B CA 1
ATOM 1625 C C . ARG B 1 8 ? -0.35 -15.234 -0.401 1 98.94 8 ARG B C 1
ATOM 1627 O O . ARG B 1 8 ? -0.159 -15.273 0.816 1 98.94 8 ARG B O 1
ATOM 1634 N N . HIS B 1 9 ? -0.317 -16.234 -1.135 1 98.94 9 HIS B N 1
ATOM 1635 C CA . HIS B 1 9 ? -0.047 -17.531 -0.545 1 98.94 9 HIS B CA 1
ATOM 1636 C C . HIS B 1 9 ? 1.291 -17.547 0.187 1 98.94 9 HIS B C 1
ATOM 1638 O O . HIS B 1 9 ? 2.15 -16.703 -0.071 1 98.94 9 HIS B O 1
ATOM 1644 N N . GLY B 1 10 ? 1.438 -18.547 1.136 1 98.88 10 GLY B N 1
ATOM 1645 C CA . GLY B 1 10 ? 2.727 -18.766 1.776 1 98.88 10 GLY B CA 1
ATOM 1646 C C . GLY B 1 10 ? 3.789 -19.281 0.824 1 98.88 10 GLY B C 1
ATOM 1647 O O . GLY B 1 10 ? 3.492 -19.609 -0.328 1 98.88 10 GLY B O 1
ATOM 1648 N N . GLN B 1 11 ? 4.977 -19.391 1.321 1 98.88 11 GLN B N 1
ATOM 1649 C CA . GLN B 1 11 ? 6.062 -19.875 0.479 1 98.88 11 GLN B CA 1
ATOM 1650 C C . GLN B 1 11 ? 5.773 -21.281 -0.039 1 98.88 11 GLN B C 1
ATOM 1652 O O . GLN B 1 11 ? 5.426 -22.172 0.736 1 98.88 11 GLN B O 1
ATOM 1657 N N . SER B 1 12 ? 5.828 -21.422 -1.319 1 98.75 12 SER B N 1
ATOM 1658 C CA . SER B 1 12 ? 5.688 -22.734 -1.959 1 98.75 12 SER B CA 1
ATOM 1659 C C . SER B 1 12 ? 7.047 -23.375 -2.221 1 98.75 12 SER B C 1
ATOM 1661 O O . SER B 1 12 ? 8.086 -22.719 -2.088 1 98.75 12 SER B O 1
ATOM 1663 N N . GLU B 1 13 ? 7.031 -24.594 -2.611 1 98.69 13 GLU B N 1
ATOM 1664 C CA . GLU B 1 13 ? 8.266 -25.281 -2.969 1 98.69 13 GLU B CA 1
ATOM 1665 C C . GLU B 1 13 ? 8.945 -24.609 -4.16 1 98.69 13 GLU B C 1
ATOM 1667 O O . GLU B 1 13 ? 10.172 -24.5 -4.195 1 98.69 13 GLU B O 1
ATOM 1672 N N . ALA B 1 14 ? 8.18 -24.203 -5.133 1 98.31 14 ALA B N 1
ATOM 1673 C CA . ALA B 1 14 ? 8.742 -23.516 -6.293 1 98.31 14 ALA B CA 1
ATOM 1674 C C . ALA B 1 14 ? 9.367 -22.188 -5.895 1 98.31 14 ALA B C 1
ATOM 1676 O O . ALA B 1 14 ? 10.43 -21.812 -6.395 1 98.31 14 ALA B O 1
ATOM 1677 N N . ASN B 1 15 ? 8.633 -21.422 -5.02 1 97.81 15 ASN B N 1
ATOM 1678 C CA . ASN B 1 15 ? 9.227 -20.188 -4.496 1 97.81 15 ASN B CA 1
ATOM 1679 C C . ASN B 1 15 ? 10.617 -20.438 -3.924 1 97.81 15 ASN B C 1
ATOM 1681 O O . ASN B 1 15 ? 11.562 -19.703 -4.234 1 97.81 15 ASN B O 1
ATOM 1685 N N . ALA B 1 16 ? 10.719 -21.469 -3.061 1 98.19 16 ALA B N 1
ATOM 1686 C CA . ALA B 1 16 ? 11.953 -21.781 -2.338 1 98.19 16 ALA B CA 1
ATOM 1687 C C . ALA B 1 16 ? 13.078 -22.125 -3.303 1 98.19 16 ALA B C 1
ATOM 1689 O O . ALA B 1 16 ? 14.258 -21.938 -2.984 1 98.19 16 ALA B O 1
ATOM 1690 N N . LYS B 1 17 ? 12.703 -22.547 -4.453 1 97.94 17 LYS B N 1
ATOM 1691 C CA . LYS B 1 17 ? 13.695 -23 -5.426 1 97.94 17 LYS B CA 1
ATOM 1692 C C . LYS B 1 17 ? 13.969 -21.938 -6.48 1 97.94 17 LYS B C 1
ATOM 1694 O O . LYS B 1 17 ? 14.719 -22.172 -7.43 1 97.94 17 LYS B O 1
ATOM 1699 N N . GLY B 1 18 ? 13.312 -20.766 -6.426 1 97.81 18 GLY B N 1
ATOM 1700 C CA . GLY B 1 18 ? 13.516 -19.703 -7.391 1 97.81 18 GLY B CA 1
ATOM 1701 C C . GLY B 1 18 ? 12.898 -20 -8.75 1 97.81 18 GLY B C 1
ATOM 1702 O O . GLY B 1 18 ? 13.453 -19.625 -9.781 1 97.81 18 GLY B O 1
ATOM 1703 N N . ILE B 1 19 ? 11.891 -20.766 -8.734 1 98.12 19 ILE B N 1
ATOM 1704 C CA . ILE B 1 19 ? 11.188 -21.141 -9.953 1 98.12 19 ILE B CA 1
ATOM 1705 C C . ILE B 1 19 ? 10.023 -20.188 -10.203 1 98.12 19 ILE B C 1
ATOM 1707 O O . ILE B 1 19 ? 9.266 -19.875 -9.281 1 98.12 19 ILE B O 1
ATOM 1711 N N . LEU B 1 20 ? 9.977 -19.656 -11.406 1 97.5 20 LEU B N 1
ATOM 1712 C CA . LEU B 1 20 ? 8.844 -18.828 -11.797 1 97.5 20 LEU B CA 1
ATOM 1713 C C . LEU B 1 20 ? 7.555 -19.641 -11.805 1 97.5 20 LEU B C 1
ATOM 1715 O O . LEU B 1 20 ? 7.41 -20.578 -12.594 1 97.5 20 LEU B O 1
ATOM 1719 N N . GLN B 1 21 ? 6.684 -19.234 -10.93 1 97.12 21 GLN B N 1
ATOM 1720 C CA . GLN B 1 21 ? 5.469 -20.016 -10.711 1 97.12 21 GLN B CA 1
ATOM 1721 C C . GLN B 1 21 ? 4.223 -19.203 -11.07 1 97.12 21 GLN B C 1
ATOM 1723 O O . GLN B 1 21 ? 3.729 -18.422 -10.25 1 97.12 21 GLN B O 1
ATOM 1728 N N . GLY B 1 22 ? 3.746 -19.406 -12.25 1 97.75 22 GLY B N 1
ATOM 1729 C CA . GLY B 1 22 ? 2.498 -18.797 -12.688 1 97.75 22 GLY B CA 1
ATOM 1730 C C . GLY B 1 22 ? 1.298 -19.719 -12.508 1 97.75 22 GLY B C 1
ATOM 1731 O O . GLY B 1 22 ? 1.139 -20.344 -11.461 1 97.75 22 GLY B O 1
ATOM 1732 N N . SER B 1 23 ? 0.439 -19.703 -13.469 1 97.75 23 SER B N 1
ATOM 1733 C CA . SER B 1 23 ? -0.817 -20.438 -13.359 1 97.75 23 SER B CA 1
ATOM 1734 C C . SER B 1 23 ? -0.643 -21.891 -13.766 1 97.75 23 SER B C 1
ATOM 1736 O O . SER B 1 23 ? -1.515 -22.734 -13.508 1 97.75 23 SER B O 1
ATOM 1738 N N . GLN B 1 24 ? 0.51 -22.266 -14.32 1 96.81 24 GLN B N 1
ATOM 1739 C CA . GLN B 1 24 ? 0.702 -23.609 -14.859 1 96.81 24 GLN B CA 1
ATOM 1740 C C . GLN B 1 24 ? 1.476 -24.484 -13.883 1 96.81 24 GLN B C 1
ATOM 1742 O O . GLN B 1 24 ? 1.583 -25.703 -14.078 1 96.81 24 GLN B O 1
ATOM 1747 N N . ILE B 1 25 ? 2.074 -23.906 -12.906 1 96.5 25 ILE B N 1
ATOM 1748 C CA . ILE B 1 25 ? 2.881 -24.609 -11.922 1 96.5 25 ILE B CA 1
ATOM 1749 C C . ILE B 1 25 ? 2.145 -24.656 -10.586 1 96.5 25 ILE B C 1
ATOM 1751 O O . ILE B 1 25 ? 1.711 -23.609 -10.078 1 96.5 25 ILE B O 1
ATOM 1755 N N . ASP B 1 26 ? 2.029 -25.844 -10.031 1 97.75 26 ASP B N 1
ATOM 1756 C CA . ASP B 1 26 ? 1.235 -26.016 -8.812 1 97.75 26 ASP B CA 1
ATOM 1757 C C . ASP B 1 26 ? 2.004 -26.812 -7.766 1 97.75 26 AS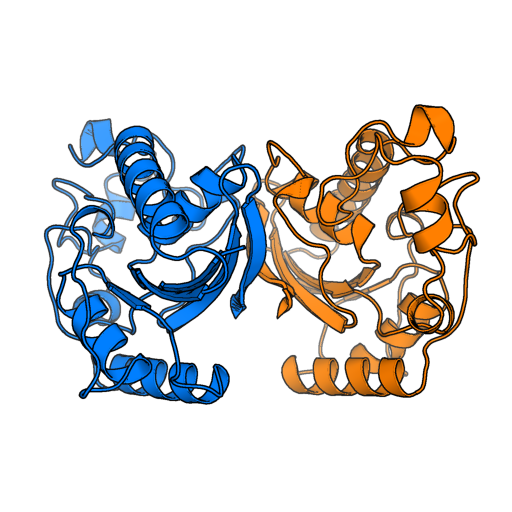P B C 1
ATOM 1759 O O . ASP B 1 26 ? 1.848 -28.031 -7.672 1 97.75 26 ASP B O 1
ATOM 1763 N N . THR B 1 27 ? 2.783 -26.172 -6.988 1 98.25 27 THR B N 1
ATOM 1764 C CA . THR B 1 27 ? 3.547 -26.844 -5.934 1 98.25 27 THR B CA 1
ATOM 1765 C C . THR B 1 27 ? 2.988 -26.484 -4.559 1 98.25 27 THR B C 1
ATOM 1767 O O . THR B 1 27 ? 2.418 -25.406 -4.371 1 98.25 27 THR B O 1
ATOM 1770 N N . PRO B 1 28 ? 3.113 -27.328 -3.607 1 98.56 28 PRO B N 1
ATOM 1771 C CA . PRO B 1 28 ? 2.561 -27.094 -2.273 1 98.56 28 PRO B CA 1
ATOM 1772 C C . PRO B 1 28 ? 3.385 -26.094 -1.464 1 98.56 28 PRO B C 1
ATOM 1774 O O . PRO B 1 28 ? 4.48 -25.703 -1.882 1 98.56 28 PRO B O 1
ATOM 1777 N N . LEU B 1 29 ? 2.877 -25.719 -0.316 1 98.81 29 LEU B N 1
ATOM 1778 C CA . LEU B 1 29 ? 3.598 -24.875 0.633 1 98.81 29 LEU B CA 1
ATOM 1779 C C . LEU B 1 29 ? 4.777 -25.625 1.238 1 98.81 29 LEU B C 1
ATOM 1781 O O . LEU B 1 29 ? 4.707 -26.844 1.448 1 98.81 29 LEU B O 1
ATOM 1785 N N . THR B 1 30 ? 5.816 -24.938 1.51 1 98.81 30 THR B N 1
ATOM 1786 C CA . THR B 1 30 ? 6.867 -25.438 2.383 1 98.81 30 THR B CA 1
ATOM 1787 C C . THR B 1 30 ? 6.441 -25.359 3.846 1 98.81 30 THR B C 1
ATOM 1789 O O . THR B 1 30 ? 5.371 -24.844 4.16 1 98.81 30 THR B O 1
ATOM 1792 N N . GLU B 1 31 ? 7.25 -25.922 4.711 1 98.75 31 GLU B N 1
ATOM 1793 C CA . GLU B 1 31 ? 6.992 -25.75 6.137 1 98.75 31 GLU B CA 1
ATOM 1794 C C . GLU B 1 31 ? 7.004 -24.281 6.531 1 98.75 31 GLU B C 1
ATOM 1796 O O . GLU B 1 31 ? 6.184 -23.844 7.344 1 98.75 31 GLU B O 1
ATOM 1801 N N . LEU B 1 32 ? 7.93 -23.594 5.973 1 98.75 32 LEU B N 1
ATOM 1802 C CA . LEU B 1 32 ? 7.969 -22.156 6.219 1 98.75 32 LEU B CA 1
ATOM 1803 C C . LEU B 1 32 ? 6.688 -21.484 5.738 1 98.75 32 LEU B C 1
ATOM 1805 O O . LEU B 1 32 ? 6.145 -20.609 6.422 1 98.75 32 LEU B O 1
ATOM 1809 N N . GLY B 1 33 ? 6.254 -21.844 4.578 1 98.88 33 GLY B N 1
ATOM 1810 C CA . GLY B 1 33 ? 5.016 -21.297 4.043 1 98.88 33 GLY B CA 1
ATOM 1811 C C . GLY B 1 33 ? 3.822 -21.531 4.949 1 98.88 33 GLY B C 1
ATOM 1812 O O . GLY B 1 33 ? 2.982 -20.641 5.117 1 98.88 33 GLY B O 1
ATOM 1813 N N . ARG B 1 34 ? 3.727 -22.703 5.5 1 98.69 34 ARG B N 1
ATOM 1814 C CA . ARG B 1 34 ? 2.648 -23.016 6.434 1 98.69 34 ARG B CA 1
ATOM 1815 C C . ARG B 1 34 ? 2.756 -22.172 7.695 1 98.69 34 ARG B C 1
ATOM 1817 O O . ARG B 1 34 ? 1.751 -21.656 8.195 1 98.69 34 ARG B O 1
ATOM 1824 N N . SER B 1 35 ? 3.975 -22.062 8.164 1 98.62 35 SER B N 1
ATOM 1825 C CA . SER B 1 35 ? 4.211 -21.234 9.336 1 98.62 35 SER B CA 1
ATOM 1826 C C . SER B 1 35 ? 3.832 -19.781 9.07 1 98.62 35 SER B C 1
ATOM 1828 O O . SER B 1 35 ? 3.248 -19.109 9.93 1 98.62 35 SER B O 1
ATOM 1830 N N . GLN B 1 36 ? 4.156 -19.266 7.918 1 98.62 36 GLN B N 1
ATOM 1831 C CA . GLN B 1 36 ? 3.797 -17.906 7.52 1 98.62 36 GLN B CA 1
ATOM 1832 C C . GLN B 1 36 ? 2.285 -17.719 7.559 1 98.62 36 GLN B C 1
ATOM 1834 O O . GLN B 1 36 ? 1.8 -16.703 8.07 1 98.62 36 GLN B O 1
ATOM 1839 N N . ALA B 1 37 ? 1.562 -18.656 7.039 1 97.75 37 ALA B N 1
ATOM 1840 C CA . ALA B 1 37 ? 0.102 -18.594 7.02 1 97.75 37 ALA B CA 1
ATOM 1841 C C . ALA B 1 37 ? -0.465 -18.578 8.438 1 97.75 37 ALA B C 1
ATOM 1843 O O . ALA B 1 37 ? -1.422 -17.859 8.727 1 97.75 37 ALA B O 1
ATOM 1844 N N . GLN B 1 38 ? 0.124 -19.375 9.281 1 97 38 GLN B N 1
ATOM 1845 C CA . GLN B 1 38 ? -0.319 -19.422 10.664 1 97 38 GLN B CA 1
ATOM 1846 C C . GLN B 1 38 ? -0.101 -18.078 11.359 1 97 38 GLN B C 1
ATOM 1848 O O . GLN B 1 38 ? -0.953 -17.625 12.125 1 97 38 GLN B O 1
ATOM 1853 N N . VAL B 1 39 ? 1.029 -17.5 11.117 1 96.94 39 VAL B N 1
ATOM 1854 C CA . VAL B 1 39 ? 1.334 -16.188 11.695 1 96.94 39 VAL B CA 1
ATOM 1855 C C . VAL B 1 39 ? 0.324 -15.164 11.195 1 96.94 39 VAL B C 1
ATOM 1857 O O . VAL B 1 39 ? -0.162 -14.336 11.969 1 96.94 39 VAL B O 1
ATOM 1860 N N . THR B 1 40 ? 0.055 -15.219 9.906 1 96.88 40 THR B N 1
ATOM 1861 C CA . THR B 1 40 ? -0.922 -14.312 9.312 1 96.88 40 THR B CA 1
ATOM 1862 C C . THR B 1 40 ? -2.291 -14.492 9.961 1 96.88 40 THR B C 1
ATOM 1864 O O . THR B 1 40 ? -2.977 -13.516 10.266 1 96.88 40 THR B O 1
ATOM 1867 N N . LEU B 1 41 ? -2.717 -15.734 10.172 1 94.62 41 LEU B N 1
ATOM 1868 C CA . LEU B 1 41 ? -3.961 -16.016 10.883 1 94.62 41 LEU B CA 1
ATOM 1869 C C . LEU B 1 41 ? -3.986 -15.336 12.242 1 94.62 41 LEU B C 1
ATOM 1871 O O . LEU B 1 41 ? -4.977 -14.695 12.602 1 94.62 41 LEU B O 1
ATOM 1875 N N . SER B 1 42 ? -2.91 -15.445 12.961 1 93.44 42 SER B N 1
ATOM 1876 C CA . SER B 1 42 ? -2.811 -14.844 14.289 1 93.44 42 SER B CA 1
ATOM 1877 C C . SER B 1 42 ? -2.924 -13.328 14.227 1 93.44 42 SER B C 1
ATOM 1879 O O . SER B 1 42 ? -3.545 -12.711 15.086 1 93.44 42 SER B O 1
ATOM 1881 N N . LYS B 1 43 ? -2.318 -12.719 13.242 1 91.94 43 LYS B N 1
ATOM 1882 C CA . LYS B 1 43 ? -2.342 -11.273 13.07 1 91.94 43 LYS B CA 1
ATOM 1883 C C . LYS B 1 43 ? -3.746 -10.781 12.742 1 91.94 43 LYS B C 1
ATOM 1885 O O . LYS B 1 43 ? -4.133 -9.672 13.141 1 91.94 43 LYS B O 1
ATOM 1890 N N . LEU B 1 44 ? -4.422 -11.508 11.961 1 92 44 LEU B N 1
ATOM 1891 C CA . LEU B 1 44 ? -5.77 -11.133 11.547 1 92 44 LEU B CA 1
ATOM 1892 C C . LEU B 1 44 ? -6.75 -11.273 12.711 1 92 44 LEU B C 1
ATOM 1894 O O . LEU B 1 44 ? -7.773 -10.586 12.758 1 92 44 LEU B O 1
ATOM 1898 N N . GLY B 1 45 ? -6.25 -11.781 13.828 1 75.44 45 GLY B N 1
ATOM 1899 C CA . GLY B 1 45 ? -7.07 -12.008 15.008 1 75.44 45 GLY B CA 1
ATOM 1900 C C . GLY B 1 45 ? -8.188 -13.008 14.773 1 75.44 45 GLY B C 1
ATOM 1901 O O . GLY B 1 45 ? -7.945 -14.117 14.297 1 75.44 45 GLY B O 1
ATOM 1902 N N . THR B 1 46 ? -9.531 -12.328 14.523 1 62.12 46 THR B N 1
ATOM 1903 C CA . THR B 1 46 ? -10.695 -13.203 14.531 1 62.12 46 THR B CA 1
ATOM 1904 C C . THR B 1 46 ? -10.844 -13.906 13.188 1 62.12 46 THR B C 1
ATOM 1906 O O . THR B 1 46 ? -10.469 -13.367 12.141 1 62.12 46 THR B O 1
ATOM 1909 N N . ASP B 1 47 ? -10.859 -15.258 13.141 1 61.28 47 ASP B N 1
ATOM 1910 C CA . ASP B 1 47 ? -11.164 -16.25 12.109 1 61.28 47 ASP B CA 1
ATOM 1911 C C . ASP B 1 47 ? -12.562 -16.031 11.539 1 61.28 47 ASP B C 1
ATOM 1913 O O . ASP B 1 47 ? -13.125 -16.938 10.914 1 61.28 47 ASP B O 1
ATOM 1917 N N . ASN B 1 48 ? -13.18 -14.781 11.68 1 82.12 48 ASN B N 1
ATOM 1918 C CA . ASN B 1 48 ? -14.555 -14.961 11.219 1 82.12 48 ASN B CA 1
ATOM 1919 C C . ASN B 1 48 ? -14.828 -14.148 9.953 1 82.12 48 ASN B C 1
ATOM 1921 O O . ASN B 1 48 ? -15.344 -13.031 10.016 1 82.12 48 ASN B O 1
ATOM 1925 N N . PHE B 1 49 ? -14.336 -14.648 8.875 1 93.94 49 PHE B N 1
ATOM 1926 C CA . PHE B 1 49 ? -14.703 -14.133 7.566 1 93.94 49 PHE B CA 1
ATOM 1927 C C . PHE B 1 49 ? -16.094 -14.609 7.164 1 93.94 49 PHE B C 1
ATOM 1929 O O . PHE B 1 49 ? -16.453 -15.766 7.422 1 93.94 49 PHE B O 1
ATOM 1936 N N . ASP B 1 50 ? -16.844 -13.727 6.598 1 95.56 50 ASP B N 1
ATOM 1937 C CA . ASP B 1 50 ? -18.172 -14.078 6.105 1 95.56 50 ASP B CA 1
ATOM 1938 C C . ASP B 1 50 ? -18.078 -14.969 4.867 1 95.56 50 ASP B C 1
ATOM 1940 O O . ASP B 1 50 ? -18.984 -15.758 4.598 1 95.56 50 ASP B O 1
ATOM 1944 N N . ALA B 1 51 ? -17.031 -14.859 4.148 1 97 51 ALA B N 1
ATOM 1945 C CA . ALA B 1 51 ? -16.781 -15.672 2.961 1 97 51 ALA B CA 1
ATOM 1946 C C . ALA B 1 51 ? -15.281 -15.805 2.691 1 97 51 ALA B C 1
ATOM 1948 O O . ALA B 1 51 ? -14.5 -14.922 3.055 1 97 51 ALA B O 1
ATOM 1949 N N . ILE B 1 52 ? -14.961 -16.938 2.119 1 97.62 52 ILE B N 1
ATOM 1950 C CA . ILE B 1 52 ? -13.57 -17.203 1.782 1 97.62 52 ILE B CA 1
ATOM 1951 C C . ILE B 1 52 ? -13.469 -17.625 0.319 1 97.62 52 ILE B C 1
ATOM 1953 O O . ILE B 1 52 ? -14.125 -18.578 -0.107 1 97.62 52 ILE B O 1
ATOM 1957 N N . TYR B 1 53 ? -12.664 -16.875 -0.438 1 98.81 53 TYR B N 1
ATOM 1958 C CA . TYR B 1 53 ? -12.328 -17.203 -1.816 1 98.81 53 TYR B CA 1
ATOM 1959 C C . TYR B 1 53 ? -10.836 -17.453 -1.97 1 98.81 53 TYR B C 1
ATOM 1961 O O . TYR B 1 53 ? -10.016 -16.797 -1.324 1 98.81 53 TYR B O 1
ATOM 1969 N N . ALA B 1 54 ? -10.492 -18.422 -2.859 1 98.81 54 ALA B N 1
ATOM 1970 C CA . ALA B 1 54 ? -9.07 -18.672 -3.08 1 98.81 54 ALA B CA 1
ATOM 1971 C C . ALA B 1 54 ? -8.812 -19.156 -4.508 1 98.81 54 ALA B C 1
ATOM 1973 O O . ALA B 1 54 ? -9.711 -19.703 -5.156 1 98.81 54 ALA B O 1
ATOM 1974 N N . SER B 1 55 ? -7.645 -18.797 -4.973 1 98.88 55 SER B N 1
ATOM 1975 C CA . SER B 1 55 ? -7.148 -19.5 -6.152 1 98.88 55 SER B CA 1
ATOM 1976 C C . SER B 1 55 ? -7.191 -21.016 -5.953 1 98.88 55 SER B C 1
ATOM 1978 O O . SER B 1 55 ? -6.879 -21.516 -4.871 1 98.88 55 SER B O 1
ATOM 1980 N N . PRO B 1 56 ? -7.535 -21.781 -7.027 1 98.56 56 PRO B N 1
ATOM 1981 C CA . PRO B 1 56 ? -7.59 -23.234 -6.883 1 98.56 56 PRO B CA 1
ATOM 1982 C C . PRO B 1 56 ? -6.203 -23.875 -6.816 1 98.56 56 PRO B C 1
ATOM 1984 O O . PRO B 1 56 ? -6.082 -25.062 -6.516 1 98.56 56 PRO B O 1
ATOM 1987 N N . LEU B 1 57 ? -5.16 -23.141 -7.141 1 98.69 57 LEU B N 1
ATOM 1988 C CA . LEU B 1 57 ? -3.82 -23.719 -7.082 1 98.69 57 LEU B CA 1
ATOM 1989 C C . LEU B 1 57 ? -3.463 -24.125 -5.656 1 98.69 57 LEU B C 1
ATOM 1991 O O . LEU B 1 57 ? -3.801 -23.422 -4.703 1 98.69 57 LEU B O 1
ATOM 1995 N N . LEU B 1 58 ? -2.744 -25.125 -5.465 1 98.5 58 LEU B N 1
ATOM 1996 C CA . LEU B 1 58 ? -2.506 -25.812 -4.199 1 98.5 58 LEU B CA 1
ATOM 1997 C C . LEU B 1 58 ? -1.922 -24.859 -3.162 1 98.5 58 LEU B C 1
ATOM 1999 O O . LEU B 1 58 ? -2.352 -24.844 -2.006 1 98.5 58 LEU B O 1
ATOM 2003 N N . ARG B 1 59 ? -0.915 -24.109 -3.49 1 98.69 59 ARG B N 1
ATOM 2004 C CA . ARG B 1 59 ? -0.253 -23.188 -2.578 1 98.69 59 ARG B CA 1
ATOM 2005 C C . ARG B 1 59 ? -1.246 -22.188 -1.996 1 98.69 59 ARG B C 1
ATOM 2007 O O . ARG B 1 59 ? -1.193 -21.875 -0.805 1 98.69 59 ARG B O 1
ATOM 2014 N N . ALA B 1 60 ? -2.146 -21.672 -2.779 1 98.81 60 ALA B N 1
ATOM 2015 C CA . ALA B 1 60 ? -3.17 -20.734 -2.32 1 98.81 60 ALA B CA 1
ATOM 2016 C C . ALA B 1 60 ? -4.258 -21.469 -1.532 1 98.81 60 ALA B C 1
ATOM 2018 O O . ALA B 1 60 ? -4.723 -20.969 -0.503 1 98.81 60 ALA B O 1
ATOM 2019 N N . ALA B 1 61 ? -4.672 -22.656 -2.023 1 98.38 61 ALA B N 1
ATOM 2020 C CA . ALA B 1 61 ? -5.695 -23.453 -1.344 1 98.38 61 ALA B CA 1
ATOM 2021 C C . ALA B 1 61 ? -5.25 -23.828 0.069 1 98.38 61 ALA B C 1
ATOM 2023 O O . ALA B 1 61 ? -6.023 -23.688 1.022 1 98.38 61 ALA B O 1
ATOM 2024 N N . GLN B 1 62 ? -4.051 -24.25 0.208 1 98.56 62 GLN B N 1
ATOM 2025 C CA . GLN B 1 62 ? -3.508 -24.625 1.512 1 98.56 62 GLN B CA 1
ATOM 2026 C C . GLN B 1 62 ? -3.441 -23.406 2.438 1 98.56 62 GLN B C 1
ATOM 2028 O O . GLN B 1 62 ? -3.768 -23.5 3.623 1 98.56 62 GLN B O 1
ATOM 2033 N N . THR B 1 63 ? -3.037 -22.297 1.901 1 98.62 63 THR B N 1
ATOM 2034 C CA . THR B 1 63 ? -2.973 -21.062 2.678 1 98.62 63 THR B CA 1
ATOM 2035 C C . THR B 1 63 ? -4.363 -20.656 3.166 1 98.62 63 THR B C 1
ATOM 2037 O O . THR B 1 63 ? -4.535 -20.297 4.332 1 98.62 63 THR B O 1
ATOM 2040 N N . ALA B 1 64 ? -5.332 -20.75 2.27 1 97.69 64 ALA B N 1
ATOM 2041 C CA . ALA B 1 64 ? -6.707 -20.391 2.613 1 97.69 64 ALA B CA 1
ATOM 2042 C C . ALA B 1 64 ? -7.254 -21.312 3.703 1 97.69 64 ALA B C 1
ATOM 2044 O O . ALA B 1 64 ? -7.984 -20.859 4.59 1 97.69 64 ALA B O 1
ATOM 2045 N N . THR B 1 65 ? -6.93 -22.531 3.625 1 96.75 65 THR B N 1
ATOM 2046 C CA . THR B 1 65 ? -7.395 -23.5 4.613 1 96.75 65 THR B CA 1
ATOM 2047 C C . THR B 1 65 ? -6.828 -23.172 5.992 1 96.75 65 THR B C 1
ATOM 2049 O O . THR B 1 65 ? -7.551 -23.234 6.992 1 96.75 65 THR B O 1
ATOM 2052 N N . ILE B 1 66 ? -5.57 -22.828 6.051 1 96.56 66 ILE B N 1
ATOM 2053 C CA . ILE B 1 66 ? -4.914 -22.516 7.316 1 96.56 66 ILE B CA 1
ATOM 2054 C C . ILE B 1 66 ? -5.516 -21.25 7.914 1 96.56 66 ILE B C 1
ATOM 2056 O O . ILE B 1 66 ? -5.859 -21.219 9.102 1 96.56 66 ILE B O 1
ATOM 2060 N N . ILE B 1 67 ? -5.707 -20.25 7.105 1 96.25 67 ILE B N 1
ATOM 2061 C CA . ILE B 1 67 ? -6.133 -18.953 7.602 1 96.25 67 ILE B CA 1
ATOM 2062 C C . ILE B 1 67 ? -7.637 -18.953 7.871 1 96.25 67 ILE B C 1
ATOM 2064 O O . ILE B 1 67 ? -8.094 -18.438 8.891 1 96.25 67 ILE B O 1
ATOM 2068 N N . GLY B 1 68 ? -8.391 -19.5 6.984 1 93.31 68 GLY B N 1
ATOM 2069 C CA . GLY B 1 68 ? -9.844 -19.516 7.098 1 93.31 68 GLY B CA 1
ATOM 2070 C C . GLY B 1 68 ? -10.359 -20.531 8.094 1 93.31 68 GLY B C 1
ATOM 2071 O O . GLY B 1 68 ? -11.445 -20.375 8.648 1 93.31 68 GLY B O 1
ATOM 2072 N N . GLY B 1 69 ? -9.594 -21.531 8.266 1 90.12 69 GLY B N 1
ATOM 2073 C CA . GLY B 1 69 ? -10.023 -22.641 9.117 1 90.12 69 GLY B CA 1
ATOM 2074 C C . GLY B 1 69 ? -10.492 -23.844 8.336 1 90.12 69 GLY B C 1
ATOM 2075 O O . GLY B 1 69 ? -11.203 -23.719 7.34 1 90.12 69 GLY B O 1
ATOM 2076 N N . SER B 1 70 ? -10.188 -24.984 8.812 1 83.19 70 SER B N 1
ATOM 2077 C CA . SER B 1 70 ? -10.461 -26.234 8.109 1 83.19 70 SER B CA 1
ATOM 2078 C C . SER B 1 70 ? -11.961 -26.531 8.078 1 83.19 70 SER B C 1
ATOM 2080 O O . SER B 1 70 ? -12.43 -27.312 7.242 1 83.19 70 SER B O 1
ATOM 2082 N N . ASP B 1 71 ? -12.664 -25.922 8.883 1 86.5 71 ASP B N 1
ATOM 2083 C CA . ASP B 1 71 ? -14.094 -26.203 8.984 1 86.5 71 ASP B CA 1
ATOM 2084 C C . ASP B 1 71 ? -14.906 -25.219 8.141 1 86.5 71 ASP B C 1
ATOM 2086 O O . ASP B 1 71 ? -16.125 -25.344 8.055 1 86.5 71 ASP B O 1
ATOM 2090 N N . LYS B 1 72 ? -14.172 -24.359 7.492 1 89.56 72 LYS B N 1
ATOM 2091 C CA . LYS B 1 72 ? -14.875 -23.344 6.711 1 89.56 72 LYS B CA 1
ATOM 2092 C C . LYS B 1 72 ? -14.922 -23.719 5.234 1 89.56 72 LYS B C 1
ATOM 2094 O O . LYS B 1 72 ? -14.031 -24.406 4.738 1 89.56 72 LYS B O 1
ATOM 2099 N N . THR B 1 73 ? -16.016 -23.312 4.629 1 95.12 73 THR B N 1
ATOM 2100 C CA . THR B 1 73 ? -16.141 -23.531 3.195 1 95.12 73 THR B CA 1
ATOM 2101 C C . THR B 1 73 ? -15.305 -22.516 2.414 1 95.12 73 THR B C 1
ATOM 2103 O O . THR B 1 73 ? -15.422 -21.312 2.623 1 95.12 73 THR B O 1
ATOM 2106 N N . ILE B 1 74 ? -14.477 -23.031 1.607 1 97.5 74 ILE B N 1
ATOM 2107 C CA . ILE B 1 74 ? -13.664 -22.203 0.717 1 97.5 74 ILE B CA 1
ATOM 2108 C C . ILE B 1 74 ? -14.203 -22.312 -0.71 1 97.5 74 ILE B C 1
ATOM 2110 O O . ILE B 1 74 ? -14.422 -23.406 -1.218 1 97.5 74 ILE B O 1
ATOM 2114 N N . THR B 1 75 ? -14.523 -21.172 -1.31 1 98.62 75 THR B N 1
ATOM 2115 C CA . THR B 1 75 ? -14.891 -21.141 -2.721 1 98.62 75 THR B CA 1
ATOM 2116 C C . THR B 1 75 ? -13.664 -20.938 -3.6 1 98.62 75 THR B C 1
ATOM 2118 O O . THR B 1 75 ? -13.039 -19.875 -3.562 1 98.62 75 THR B O 1
ATOM 2121 N N . PHE B 1 76 ? -13.312 -21.938 -4.34 1 98.75 76 PHE B N 1
ATOM 2122 C CA . PHE B 1 76 ? -12.203 -21.828 -5.273 1 98.75 76 PHE B CA 1
ATOM 2123 C C . PHE B 1 76 ? -12.648 -21.156 -6.566 1 98.75 76 PHE B C 1
ATOM 2125 O O . PHE B 1 76 ? -13.602 -21.594 -7.207 1 98.75 76 PHE B O 1
ATOM 2132 N N . ASP B 1 77 ? -12.008 -20.078 -6.973 1 98.88 77 ASP B N 1
ATOM 2133 C CA . ASP B 1 77 ? -12.383 -19.297 -8.148 1 98.88 77 ASP B CA 1
ATOM 2134 C C . ASP B 1 77 ? -11.211 -19.172 -9.117 1 98.88 77 ASP B C 1
ATOM 2136 O O . ASP B 1 77 ? -10.188 -18.562 -8.789 1 98.88 77 ASP B O 1
ATOM 2140 N N . PRO B 1 78 ? -11.305 -19.688 -10.32 1 98.75 78 PRO B N 1
ATOM 2141 C CA . PRO B 1 78 ? -10.188 -19.672 -11.273 1 98.75 78 PRO B CA 1
ATOM 2142 C C . PRO B 1 78 ? -9.758 -18.25 -11.648 1 98.75 78 PRO B C 1
ATOM 2144 O O . PRO B 1 78 ? -8.641 -18.062 -12.141 1 98.75 78 PRO B O 1
ATOM 2147 N N . ARG B 1 79 ? -10.562 -17.266 -11.477 1 98.88 79 ARG B N 1
ATOM 2148 C CA . ARG B 1 79 ? -10.219 -15.891 -11.812 1 98.88 79 ARG B CA 1
ATOM 2149 C C . ARG B 1 79 ? -9.133 -15.367 -10.883 1 98.88 79 ARG B C 1
ATOM 2151 O O . ARG B 1 79 ? -8.5 -14.352 -11.172 1 98.88 79 ARG B O 1
ATOM 2158 N N . LEU B 1 80 ? -8.781 -16.094 -9.789 1 98.94 80 LEU B N 1
ATOM 2159 C CA . LEU B 1 80 ? -7.789 -15.688 -8.797 1 98.94 80 LEU B CA 1
ATOM 2160 C C . LEU B 1 80 ? -6.453 -16.375 -9.047 1 98.94 80 LEU B C 1
ATOM 2162 O O . LEU B 1 80 ? -5.488 -16.156 -8.312 1 98.94 80 LEU B O 1
ATOM 2166 N N . LYS B 1 81 ? -6.395 -17.172 -10.094 1 98.81 81 LYS B N 1
ATOM 2167 C CA . LYS B 1 81 ? -5.137 -17.828 -10.414 1 98.81 81 LYS B CA 1
ATOM 2168 C C . LYS B 1 81 ? -4.027 -16.812 -10.68 1 98.81 81 LYS B C 1
ATOM 2170 O O . LYS B 1 81 ? -4.301 -15.672 -11.039 1 98.81 81 LYS B O 1
ATOM 2175 N N . GLU B 1 82 ? -2.859 -17.328 -10.523 1 98.81 82 GLU B N 1
ATOM 2176 C CA . GLU B 1 82 ? -1.698 -16.484 -10.781 1 98.81 82 GLU B CA 1
ATOM 2177 C C . GLU B 1 82 ? -1.59 -16.125 -12.266 1 98.81 82 GLU B C 1
ATOM 2179 O O . GLU B 1 82 ? -2.066 -16.875 -13.125 1 98.81 82 GLU B O 1
ATOM 2184 N N . TYR B 1 83 ? -1.006 -14.945 -12.492 1 98.56 83 TYR B N 1
ATOM 2185 C CA . TYR B 1 83 ? -0.57 -14.531 -13.82 1 98.56 83 TYR B CA 1
ATOM 2186 C C . TYR B 1 83 ? 0.112 -15.68 -14.547 1 98.56 83 TYR B C 1
ATOM 2188 O O . TYR B 1 83 ? 0.958 -16.375 -13.977 1 98.56 83 TYR B O 1
ATOM 2196 N N . ASP B 1 84 ? -0.386 -16 -15.75 1 98.38 84 ASP B N 1
ATOM 2197 C CA . ASP B 1 84 ? 0.247 -17.016 -16.578 1 98.38 84 ASP B CA 1
ATOM 2198 C C . ASP B 1 84 ? 1.489 -16.469 -17.281 1 98.38 84 ASP B C 1
ATOM 2200 O O . ASP B 1 84 ? 1.385 -15.633 -18.172 1 98.38 84 ASP B O 1
ATOM 2204 N N . TYR B 1 85 ? 2.645 -17 -16.938 1 98.19 85 TYR B N 1
ATOM 2205 C CA . TYR B 1 85 ? 3.898 -16.531 -17.516 1 98.19 85 TYR B CA 1
ATOM 2206 C C . TYR B 1 85 ? 4.188 -17.234 -18.844 1 98.19 85 TYR B C 1
ATOM 2208 O O . TYR B 1 85 ? 5.281 -17.109 -19.391 1 98.19 85 TYR B O 1
ATOM 2216 N N . GLY B 1 86 ? 3.188 -18.047 -19.297 1 98.31 86 GLY B N 1
ATOM 2217 C CA . GLY B 1 86 ? 3.348 -18.75 -20.562 1 98.31 86 GLY B CA 1
ATOM 2218 C C . GLY B 1 86 ? 4.488 -19.75 -20.547 1 98.31 86 GLY B C 1
ATOM 2219 O O . GLY B 1 86 ? 4.574 -20.594 -19.656 1 98.31 86 GLY B O 1
ATOM 2220 N N . THR B 1 87 ? 5.332 -19.656 -21.547 1 98.38 87 THR B N 1
ATOM 2221 C CA . THR B 1 87 ? 6.441 -20.594 -21.703 1 98.38 87 THR B CA 1
ATOM 2222 C C . THR B 1 87 ? 7.469 -20.406 -20.594 1 98.38 87 THR B C 1
ATOM 2224 O O . THR B 1 87 ? 8.352 -21.234 -20.391 1 98.38 87 THR B O 1
ATOM 2227 N N . TRP B 1 88 ? 7.445 -19.281 -19.844 1 98.44 88 TRP B N 1
ATOM 2228 C CA . TRP B 1 88 ? 8.398 -19.031 -18.781 1 98.44 88 TRP B CA 1
ATOM 2229 C C . TRP B 1 88 ? 8.023 -19.781 -17.516 1 98.44 88 TRP B C 1
ATOM 2231 O O . TRP B 1 88 ? 8.836 -19.922 -16.594 1 98.44 88 TRP B O 1
ATOM 2241 N N . ASP B 1 89 ? 6.734 -20.234 -17.438 1 98 89 ASP B N 1
ATOM 2242 C CA . ASP B 1 89 ? 6.281 -20.938 -16.25 1 98 89 ASP B CA 1
ATOM 2243 C C . ASP B 1 89 ? 7.129 -22.188 -15.992 1 98 89 ASP B C 1
ATOM 2245 O O . ASP B 1 89 ? 7.352 -22.984 -16.891 1 98 89 ASP B O 1
ATOM 2249 N N . GLY B 1 90 ? 7.598 -22.25 -14.766 1 98.12 90 GLY B N 1
ATOM 2250 C CA . GLY B 1 90 ? 8.359 -23.438 -14.398 1 98.12 90 GLY B CA 1
ATOM 2251 C C . GLY B 1 90 ? 9.852 -23.266 -14.586 1 98.12 90 GLY B C 1
ATOM 2252 O O . GLY B 1 90 ? 10.633 -24.109 -14.148 1 98.12 90 GLY B O 1
ATOM 2253 N N . GLU B 1 91 ? 10.219 -22.203 -15.188 1 98.31 91 GLU B N 1
ATOM 2254 C CA . GLU B 1 91 ? 11.633 -21.953 -15.414 1 98.31 91 GLU B CA 1
ATOM 2255 C C . GLU B 1 91 ? 12.281 -21.297 -14.188 1 98.31 91 GLU B C 1
ATOM 2257 O O . GLU B 1 91 ? 11.586 -20.719 -13.344 1 98.31 91 GLU B O 1
ATOM 2262 N N . ILE B 1 92 ? 13.57 -21.438 -14.102 1 98.38 92 ILE B N 1
ATOM 2263 C CA . ILE B 1 92 ? 14.336 -20.75 -13.062 1 98.38 92 ILE B CA 1
ATOM 2264 C C . ILE B 1 92 ? 14.336 -19.25 -13.328 1 98.38 92 ILE B C 1
ATOM 2266 O O . ILE B 1 92 ? 14.664 -18.797 -14.43 1 98.38 92 ILE B O 1
ATOM 2270 N N . GLU B 1 93 ? 13.984 -18.438 -12.336 1 97.88 93 GLU B N 1
ATOM 2271 C CA . GLU B 1 93 ? 13.859 -17 -12.492 1 97.88 93 GLU B CA 1
ATOM 2272 C C . GLU B 1 93 ? 15.141 -16.391 -13.047 1 97.88 93 GLU B C 1
ATOM 2274 O O . GLU B 1 93 ? 15.094 -15.594 -13.992 1 97.88 93 GLU B O 1
ATOM 2279 N N . ALA B 1 94 ? 16.25 -16.812 -12.5 1 97.81 94 ALA B N 1
ATOM 2280 C CA . ALA B 1 94 ? 17.547 -16.25 -12.891 1 97.81 94 ALA B CA 1
ATOM 2281 C C . ALA B 1 94 ? 17.828 -16.484 -14.367 1 97.81 94 ALA B C 1
ATOM 2283 O O . ALA B 1 94 ? 18.406 -15.633 -15.047 1 97.81 94 ALA B O 1
ATOM 2284 N N . ASP B 1 95 ? 17.406 -17.609 -14.867 1 98.25 95 ASP B N 1
ATOM 2285 C CA . ASP B 1 95 ? 17.578 -17.922 -16.281 1 98.25 95 ASP B CA 1
ATOM 2286 C C . ASP B 1 95 ? 16.734 -16.984 -17.156 1 98.25 95 ASP B C 1
ATOM 2288 O O . ASP B 1 95 ? 17.188 -16.516 -18.203 1 98.25 95 ASP B O 1
ATOM 2292 N N . ILE B 1 96 ? 15.562 -16.734 -16.719 1 98.38 96 ILE B N 1
ATOM 2293 C CA . ILE B 1 96 ? 14.648 -15.883 -17.469 1 98.38 96 ILE B CA 1
ATOM 2294 C C . ILE B 1 96 ? 15.172 -14.445 -17.469 1 98.38 96 ILE B C 1
ATOM 2296 O O . ILE B 1 96 ? 15.164 -13.781 -18.5 1 98.38 96 ILE B O 1
ATOM 2300 N N . TRP B 1 97 ? 15.648 -13.992 -16.281 1 97.69 97 TRP B N 1
ATOM 2301 C CA . TRP B 1 97 ? 16.219 -12.656 -16.188 1 97.69 97 TRP B CA 1
ATOM 2302 C C . TRP B 1 97 ? 17.375 -12.484 -17.172 1 97.69 97 TRP B C 1
ATOM 2304 O O . TRP B 1 97 ? 17.516 -11.43 -17.781 1 97.69 97 TRP B O 1
ATOM 2314 N N . GLN B 1 98 ? 18.141 -13.484 -17.312 1 97.81 98 GLN B N 1
ATOM 2315 C CA . GLN B 1 98 ? 19.312 -13.445 -18.188 1 97.81 98 GLN B CA 1
ATOM 2316 C C . GLN B 1 98 ? 18.906 -13.508 -19.656 1 97.81 98 GLN B C 1
ATOM 2318 O O . GLN B 1 98 ? 19.453 -12.789 -20.484 1 97.81 98 GLN B O 1
ATOM 2323 N N . LYS B 1 99 ? 17.984 -14.312 -19.969 1 98 99 LYS B N 1
ATOM 2324 C CA . LYS B 1 99 ? 17.594 -14.562 -21.359 1 98 99 LYS B CA 1
ATOM 2325 C C . LYS B 1 99 ? 16.75 -13.414 -21.906 1 98 99 LYS B C 1
ATOM 2327 O O . LYS B 1 99 ? 16.828 -13.102 -23.094 1 98 99 LYS B O 1
ATOM 2332 N N . TYR B 1 100 ? 15.969 -12.805 -21.062 1 98.06 100 TYR B N 1
ATOM 2333 C CA . TYR B 1 100 ? 15.047 -11.766 -21.516 1 98.06 100 TYR B CA 1
ATOM 2334 C C . TYR B 1 100 ? 15.211 -10.5 -20.688 1 98.06 100 TYR B C 1
ATOM 2336 O O . TYR B 1 100 ? 14.234 -9.984 -20.125 1 98.06 100 TYR B O 1
ATOM 2344 N N . PRO B 1 101 ? 16.359 -9.93 -20.656 1 97.19 101 PRO B N 1
ATOM 2345 C CA . PRO B 1 101 ? 16.625 -8.773 -19.797 1 97.19 101 PRO B CA 1
ATOM 2346 C C . PRO B 1 101 ? 15.773 -7.562 -20.141 1 97.19 101 PRO B C 1
ATOM 2348 O O . PRO B 1 101 ? 15.539 -6.695 -19.297 1 97.19 101 PRO B O 1
ATOM 2351 N N . GLN B 1 102 ? 15.211 -7.488 -21.359 1 96.81 102 GLN B N 1
ATOM 2352 C CA . GLN B 1 102 ? 14.445 -6.332 -21.812 1 96.81 102 GLN B CA 1
ATOM 2353 C C . GLN B 1 102 ? 13.109 -6.234 -21.078 1 96.81 102 GLN B C 1
ATOM 2355 O O . GLN B 1 102 ? 12.453 -5.191 -21.094 1 96.81 102 GLN B O 1
ATOM 2360 N N . TYR B 1 103 ? 12.719 -7.301 -20.422 1 97.12 103 TYR B N 1
ATOM 2361 C CA . TYR B 1 103 ? 11.406 -7.312 -19.766 1 97.12 103 TYR B CA 1
ATOM 2362 C C . TYR B 1 103 ? 11.547 -7.137 -18.266 1 97.12 103 TYR B C 1
ATOM 2364 O O . TYR B 1 103 ? 10.578 -7.297 -17.516 1 97.12 103 TYR B O 1
ATOM 2372 N N . PHE B 1 104 ? 12.711 -6.832 -17.844 1 95.62 104 PHE B N 1
ATOM 2373 C CA . PHE B 1 104 ? 12.945 -6.641 -16.422 1 95.62 104 PHE B CA 1
ATOM 2374 C C . PHE B 1 104 ? 13.742 -5.367 -16.172 1 95.62 104 PHE B C 1
ATOM 2376 O O . PHE B 1 104 ? 14.609 -5 -16.969 1 95.62 104 PHE B O 1
ATOM 2383 N N . ASP B 1 105 ? 13.438 -4.723 -15.062 1 91.5 105 ASP B N 1
ATOM 2384 C CA . ASP B 1 105 ? 14.242 -3.562 -14.695 1 91.5 105 ASP B CA 1
ATOM 2385 C C . ASP B 1 105 ? 15.5 -3.984 -13.93 1 91.5 105 ASP B C 1
ATOM 2387 O O . ASP B 1 105 ? 15.805 -5.176 -13.844 1 91.5 105 ASP B O 1
ATOM 2391 N N . GLU B 1 106 ? 16.25 -3.014 -13.391 1 88.56 106 GLU B N 1
ATOM 2392 C CA . GLU B 1 106 ? 17.531 -3.295 -12.766 1 88.56 106 GLU B CA 1
ATOM 2393 C C . GLU B 1 106 ? 17.359 -4.121 -11.492 1 88.56 106 GLU B C 1
ATOM 2395 O O . GLU B 1 106 ? 18.312 -4.719 -11 1 88.56 106 GLU B O 1
ATOM 2400 N N . HIS B 1 107 ? 16.078 -4.203 -11 1 88.25 107 HIS B N 1
ATOM 2401 C CA . HIS B 1 107 ? 15.805 -4.973 -9.797 1 88.25 107 HIS B CA 1
ATOM 2402 C C . HIS B 1 107 ? 14.992 -6.223 -10.109 1 88.25 107 HIS B C 1
ATOM 2404 O O . HIS B 1 107 ? 14.414 -6.836 -9.203 1 88.25 107 HIS B O 1
ATOM 2410 N N . HIS B 1 108 ? 14.828 -6.492 -11.367 1 92 108 HIS B N 1
ATOM 2411 C CA . HIS B 1 108 ? 14.18 -7.691 -11.891 1 92 108 HIS B CA 1
ATOM 2412 C C . HIS B 1 108 ? 12.672 -7.629 -11.695 1 92 108 HIS B C 1
ATOM 2414 O O . HIS B 1 108 ? 12.016 -8.664 -11.539 1 92 108 HIS B O 1
ATOM 2420 N N . ASN B 1 109 ? 12.141 -6.453 -11.578 1 92.25 109 ASN B N 1
ATOM 2421 C CA . ASN B 1 109 ? 10.695 -6.293 -11.688 1 92.25 109 ASN B CA 1
ATOM 2422 C C . ASN B 1 109 ? 10.219 -6.473 -13.125 1 92.25 109 ASN B C 1
ATOM 2424 O O . ASN B 1 109 ? 10.852 -5.98 -14.062 1 92.25 109 ASN B O 1
ATOM 2428 N N . LEU B 1 110 ? 9.172 -7.152 -13.273 1 95.56 110 LEU B N 1
ATOM 2429 C CA . LEU B 1 110 ? 8.664 -7.477 -14.602 1 95.56 110 LEU B CA 1
ATOM 2430 C C . LEU B 1 110 ? 8.055 -6.246 -15.266 1 95.56 110 LEU B C 1
ATOM 2432 O O . LEU B 1 110 ? 7.191 -5.582 -14.688 1 95.56 110 LEU B O 1
ATOM 2436 N N . LEU B 1 111 ? 8.484 -5.949 -16.453 1 94.56 111 LEU B N 1
ATOM 2437 C CA . LEU B 1 111 ? 7.98 -4.855 -17.281 1 94.56 111 LEU B CA 1
ATOM 2438 C C . LEU B 1 111 ? 6.844 -5.332 -18.172 1 94.56 111 LEU B C 1
ATOM 2440 O O . LEU B 1 111 ? 6.656 -6.539 -18.359 1 94.56 111 LEU B O 1
ATOM 2444 N N . PRO B 1 112 ? 6.094 -4.434 -18.672 1 95.25 112 PRO B N 1
ATOM 2445 C CA . PRO B 1 112 ? 4.961 -4.82 -19.516 1 95.25 112 PRO B CA 1
ATOM 2446 C C . PRO B 1 112 ? 5.398 -5.496 -20.812 1 95.25 112 PRO B C 1
ATOM 2448 O O . PRO B 1 112 ? 6.555 -5.359 -21.234 1 95.25 112 PRO B O 1
ATOM 2451 N N . ASN B 1 113 ? 4.508 -6.285 -21.375 1 97 113 ASN B N 1
ATOM 2452 C CA . ASN B 1 113 ? 4.566 -6.82 -22.734 1 97 113 ASN B CA 1
ATOM 2453 C C . ASN B 1 113 ? 5.422 -8.078 -22.812 1 97 113 ASN B C 1
ATOM 2455 O O . ASN B 1 113 ? 5.754 -8.547 -23.891 1 97 113 ASN B O 1
ATOM 2459 N N . SER B 1 114 ? 5.781 -8.57 -21.672 1 96.94 114 SER B N 1
ATOM 2460 C CA . SER B 1 114 ? 6.559 -9.805 -21.672 1 96.94 114 SER B CA 1
ATOM 2461 C C . SER B 1 114 ? 5.801 -10.93 -22.375 1 96.94 114 SER B C 1
ATOM 2463 O O . SER B 1 114 ? 6.406 -11.898 -22.828 1 96.94 114 SER B O 1
ATOM 2465 N N . TRP B 1 115 ? 4.441 -10.844 -22.469 1 97.81 115 TRP B N 1
ATOM 2466 C CA . TRP B 1 115 ? 3.59 -11.867 -23.062 1 97.81 115 TRP B CA 1
ATOM 2467 C C . TRP B 1 115 ? 3.875 -12.008 -24.562 1 97.81 115 TRP B C 1
ATOM 2469 O O . TRP B 1 115 ? 3.479 -12.992 -25.188 1 97.81 115 TRP B O 1
ATOM 2479 N N . VAL B 1 116 ? 4.531 -11.047 -25.156 1 98.19 116 VAL B N 1
ATOM 2480 C CA . VAL B 1 116 ? 4.926 -11.117 -26.547 1 98.19 116 VAL B CA 1
ATOM 2481 C C . VAL B 1 116 ? 5.875 -12.297 -26.766 1 98.19 116 VAL B C 1
ATOM 2483 O O . VAL B 1 116 ? 5.777 -13.008 -27.766 1 98.19 116 VAL B O 1
ATOM 2486 N N . ASP B 1 117 ? 6.73 -12.555 -25.781 1 98.12 117 ASP B N 1
ATOM 2487 C CA . ASP B 1 117 ? 7.715 -13.625 -25.891 1 98.12 117 ASP B CA 1
ATOM 2488 C C . ASP B 1 117 ? 7.262 -14.867 -25.109 1 98.12 117 ASP B C 1
ATOM 2490 O O . ASP B 1 117 ? 7.418 -15.992 -25.578 1 98.12 117 ASP B O 1
ATOM 2494 N N . SER B 1 118 ? 6.668 -14.664 -23.984 1 98.19 118 SER B N 1
ATOM 2495 C CA . SER B 1 118 ? 6.344 -15.766 -23.094 1 98.19 118 SER B CA 1
ATOM 2496 C C . SER B 1 118 ? 5.039 -16.438 -23.516 1 98.19 118 SER B C 1
ATOM 2498 O O . SER B 1 118 ? 4.758 -17.562 -23.094 1 98.19 118 SER B O 1
ATOM 2500 N N . LYS B 1 119 ? 4.168 -15.75 -24.25 1 98.31 119 LYS B N 1
ATOM 2501 C CA . LYS B 1 119 ? 2.867 -16.219 -24.703 1 98.31 119 LYS B CA 1
ATOM 2502 C C . LYS B 1 119 ? 1.922 -16.453 -23.531 1 98.31 119 LYS B C 1
ATOM 2504 O O . LYS B 1 119 ? 1.038 -17.312 -23.594 1 98.31 119 LYS B O 1
ATOM 2509 N N . GLY B 1 120 ? 2.172 -15.719 -22.453 1 98.25 120 GLY B N 1
ATOM 2510 C CA . GLY B 1 120 ? 1.306 -15.773 -21.297 1 98.25 120 GLY B CA 1
ATOM 2511 C C . GLY B 1 120 ? 0.184 -14.75 -21.328 1 98.25 120 GLY B C 1
ATOM 2512 O O . GLY B 1 120 ? -0.213 -14.305 -22.406 1 98.25 120 GLY B O 1
ATOM 2513 N N . ASP B 1 121 ? -0.355 -14.43 -20.172 1 98.44 121 ASP B N 1
ATOM 2514 C CA . ASP B 1 121 ? -1.451 -13.477 -20.016 1 98.44 121 ASP B CA 1
ATOM 2515 C C . ASP B 1 121 ? -0.988 -12.055 -20.312 1 98.44 121 ASP B C 1
ATOM 2517 O O . ASP B 1 121 ? 0.156 -11.695 -20.031 1 98.44 121 ASP B O 1
ATOM 2521 N N . THR B 1 122 ? -1.882 -11.328 -20.859 1 98.31 122 THR B N 1
ATOM 2522 C CA . THR B 1 122 ? -1.676 -9.883 -20.812 1 98.31 122 THR B CA 1
ATOM 2523 C C . THR B 1 122 ? -2.189 -9.305 -19.5 1 98.31 122 THR B C 1
ATOM 2525 O O . THR B 1 122 ? -3.043 -9.898 -18.844 1 98.31 122 THR B O 1
ATOM 2528 N N . TYR B 1 123 ? -1.664 -8.164 -19.156 1 98.12 123 TYR B N 1
ATOM 2529 C CA . TYR B 1 123 ? -2.15 -7.504 -17.953 1 98.12 123 TYR B CA 1
ATOM 2530 C C . TYR B 1 123 ? -3.648 -7.238 -18.047 1 98.12 123 TYR B C 1
ATOM 2532 O O . TYR B 1 123 ? -4.379 -7.43 -17.062 1 98.12 123 TYR B O 1
ATOM 2540 N N . LEU B 1 124 ? -4.09 -6.863 -19.203 1 97.81 124 LEU B N 1
ATOM 2541 C CA . LEU B 1 124 ? -5.492 -6.523 -19.422 1 97.81 124 LEU B CA 1
ATOM 2542 C C . LEU B 1 124 ? -6.383 -7.742 -19.219 1 97.81 124 LEU B C 1
ATOM 2544 O O . LEU B 1 124 ? -7.465 -7.637 -18.641 1 97.81 124 LEU B O 1
ATOM 2548 N N . GLU B 1 125 ? -5.934 -8.875 -19.703 1 98.25 125 GLU B N 1
ATOM 2549 C CA . GLU B 1 125 ? -6.699 -10.102 -19.531 1 98.25 125 GLU B CA 1
ATOM 2550 C C . GLU B 1 125 ? -6.891 -10.438 -18.047 1 98.25 125 GLU B C 1
ATOM 2552 O O . GLU B 1 125 ? -7.996 -10.773 -17.625 1 98.25 125 GLU B O 1
ATOM 2557 N N . VAL B 1 126 ? -5.82 -10.312 -17.328 1 98.62 126 VAL B N 1
ATOM 2558 C CA . VAL B 1 126 ? -5.883 -10.625 -15.898 1 98.62 126 VAL B CA 1
ATOM 2559 C C . VAL B 1 126 ? -6.746 -9.586 -15.188 1 98.62 126 VAL B C 1
ATOM 2561 O O . VAL B 1 126 ? -7.617 -9.945 -14.383 1 98.62 126 VAL B O 1
ATOM 2564 N N . LYS B 1 127 ? -6.566 -8.352 -15.453 1 98.38 127 LYS B N 1
ATOM 2565 C CA . LYS B 1 127 ? -7.352 -7.297 -14.82 1 98.38 127 LYS B CA 1
ATOM 2566 C C . LYS B 1 127 ? -8.844 -7.469 -15.102 1 98.38 127 LYS B C 1
ATOM 2568 O O . LYS B 1 127 ? -9.68 -7.254 -14.219 1 98.38 127 LYS B O 1
ATOM 2573 N N . SER B 1 128 ? -9.188 -7.898 -16.344 1 98.56 128 SER B N 1
ATOM 2574 C CA . SER B 1 128 ? -10.578 -8.078 -16.719 1 98.56 128 SER B CA 1
ATOM 2575 C C . SER B 1 128 ? -11.242 -9.195 -15.914 1 98.56 128 SER B C 1
ATOM 2577 O O . SER B 1 128 ? -12.352 -9.023 -15.414 1 98.56 128 SER B O 1
ATOM 2579 N N . ARG B 1 129 ? -10.531 -10.25 -15.742 1 98.56 129 ARG B N 1
ATOM 2580 C CA . ARG B 1 129 ? -11.141 -11.328 -14.977 1 98.56 129 ARG B CA 1
ATOM 2581 C C . ARG B 1 129 ? -11.211 -10.977 -13.492 1 98.56 129 ARG B C 1
ATOM 2583 O O . ARG B 1 129 ? -12.125 -11.406 -12.789 1 98.56 129 ARG B O 1
ATOM 2590 N N . LEU B 1 130 ? -10.25 -10.281 -13.008 1 98.75 130 LEU B N 1
ATOM 2591 C CA . LEU B 1 130 ? -10.281 -9.844 -11.617 1 98.75 130 LEU B CA 1
ATOM 2592 C C . LEU B 1 130 ? -11.43 -8.867 -11.375 1 98.75 130 LEU B C 1
ATOM 2594 O O . LEU B 1 130 ? -12.109 -8.945 -10.344 1 98.75 130 LEU B O 1
ATOM 2598 N N . GLU B 1 131 ? -11.633 -7.957 -12.32 1 98.31 131 GLU B N 1
ATOM 2599 C CA . GLU B 1 131 ? -12.766 -7.043 -12.234 1 98.31 131 GLU B CA 1
ATOM 2600 C C . GLU B 1 131 ? -14.078 -7.805 -12.141 1 98.31 131 GLU B C 1
ATOM 2602 O O . GLU B 1 131 ? -14.93 -7.484 -11.297 1 98.31 131 GLU B O 1
ATOM 2607 N N . SER B 1 132 ? -14.242 -8.789 -12.984 1 98.69 132 SER B N 1
ATOM 2608 C CA . SER B 1 132 ? -15.445 -9.617 -12.969 1 98.69 132 SER B CA 1
ATOM 2609 C C . SER B 1 132 ? -15.609 -10.32 -11.625 1 98.69 132 SER B C 1
ATOM 2611 O O . SER B 1 132 ? -16.719 -10.383 -11.086 1 98.69 132 SER B O 1
ATOM 2613 N N . PHE B 1 133 ? -14.562 -10.812 -11.07 1 98.88 133 PHE B N 1
ATOM 2614 C CA . PHE B 1 133 ? -14.57 -11.477 -9.773 1 98.88 133 PHE B CA 1
ATOM 2615 C C . PHE B 1 133 ? -15.039 -10.523 -8.68 1 98.88 133 PHE B C 1
ATOM 2617 O O . PHE B 1 133 ? -15.977 -10.836 -7.934 1 98.88 133 PHE B O 1
ATOM 2624 N N . PHE B 1 134 ? -14.406 -9.367 -8.562 1 98.75 134 PHE B N 1
ATOM 2625 C CA . PHE B 1 134 ? -14.719 -8.438 -7.484 1 98.75 134 PHE B CA 1
ATOM 2626 C C . PHE B 1 134 ? -16.125 -7.895 -7.629 1 98.75 134 PHE B C 1
ATOM 2628 O O . PHE B 1 134 ? -16.828 -7.711 -6.633 1 98.75 134 PHE B O 1
ATOM 2635 N N . ASP B 1 135 ? -16.562 -7.629 -8.875 1 98.31 135 ASP B N 1
ATOM 2636 C CA . ASP B 1 135 ? -17.922 -7.164 -9.094 1 98.31 135 ASP B CA 1
ATOM 2637 C C . ASP B 1 135 ? -18.938 -8.164 -8.539 1 98.31 135 ASP B C 1
ATOM 2639 O O . ASP B 1 135 ? -19.891 -7.777 -7.855 1 98.31 135 ASP B O 1
ATOM 2643 N N . GLU B 1 136 ? -18.672 -9.375 -8.836 1 98.69 136 GLU B N 1
ATOM 2644 C CA . GLU B 1 136 ? -19.578 -10.43 -8.375 1 98.69 136 GLU B CA 1
ATOM 2645 C C . GLU B 1 136 ? -19.547 -10.547 -6.852 1 98.69 136 GLU B C 1
ATOM 2647 O O . GLU B 1 136 ? -20.609 -10.633 -6.215 1 98.69 136 GLU B O 1
ATOM 2652 N N . VAL B 1 137 ? -18.391 -10.539 -6.262 1 98.69 137 VAL B N 1
ATOM 2653 C CA . VAL B 1 137 ? -18.25 -10.797 -4.832 1 98.69 137 VAL B CA 1
ATOM 2654 C C . VAL B 1 137 ? -18.812 -9.625 -4.039 1 98.69 137 VAL B C 1
ATOM 2656 O O . VAL B 1 137 ? -19.453 -9.82 -3.004 1 98.69 137 VAL B O 1
ATOM 2659 N N . ILE B 1 138 ? -18.625 -8.445 -4.52 1 98.19 138 ILE B N 1
ATOM 2660 C CA . ILE B 1 138 ? -19.172 -7.262 -3.861 1 98.19 138 ILE B CA 1
ATOM 2661 C C . ILE B 1 138 ? -20.688 -7.324 -3.852 1 98.19 138 ILE B C 1
ATOM 2663 O O . ILE B 1 138 ? -21.328 -6.957 -2.863 1 98.19 138 ILE B O 1
ATOM 2667 N N . ALA B 1 139 ? -21.266 -7.738 -4.961 1 98 139 ALA B N 1
ATOM 2668 C CA . ALA B 1 139 ? -22.719 -7.852 -5.066 1 98 139 ALA B CA 1
ATOM 2669 C C . ALA B 1 139 ? -23.25 -8.922 -4.117 1 98 139 ALA B C 1
ATOM 2671 O O . ALA B 1 139 ? -24.312 -8.758 -3.514 1 98 139 ALA B O 1
ATOM 2672 N N . ARG B 1 140 ? -22.516 -9.969 -3.939 1 98.19 140 ARG B N 1
ATOM 2673 C CA . ARG B 1 140 ? -22.938 -11.109 -3.131 1 98.19 140 ARG B CA 1
ATOM 2674 C C . ARG B 1 140 ? -22.719 -10.836 -1.646 1 98.19 140 ARG B C 1
ATOM 2676 O O . ARG B 1 140 ? -23.453 -11.336 -0.803 1 98.19 140 ARG B O 1
ATOM 2683 N N . HIS B 1 141 ? -21.75 -10.078 -1.313 1 97.69 141 HIS B N 1
ATOM 2684 C CA . HIS B 1 141 ? -21.328 -9.875 0.07 1 97.69 141 HIS B CA 1
ATOM 2685 C C . HIS B 1 141 ? -21.281 -8.391 0.416 1 97.69 141 HIS B C 1
ATOM 2687 O O . HIS B 1 141 ? -20.219 -7.883 0.806 1 97.69 141 HIS B O 1
ATOM 2693 N N . PRO B 1 142 ? -22.531 -7.809 0.342 1 94.31 142 PRO B N 1
ATOM 2694 C CA . PRO B 1 142 ? -22.531 -6.391 0.711 1 94.31 142 PRO B CA 1
ATOM 2695 C C . PRO B 1 142 ? -22.266 -6.168 2.199 1 94.31 142 PRO B C 1
ATOM 2697 O O . PRO B 1 142 ? -22.875 -6.824 3.045 1 94.31 142 PRO B O 1
ATOM 2700 N N . ASP B 1 143 ? -21.188 -5.574 2.678 1 94.75 143 ASP B N 1
ATOM 2701 C CA . ASP B 1 143 ? -20.828 -5.156 4.031 1 94.75 143 ASP B CA 1
ATOM 2702 C C . ASP B 1 143 ? -20.156 -6.293 4.801 1 94.75 143 ASP B C 1
ATOM 2704 O O . ASP B 1 143 ? -20.172 -6.309 6.031 1 94.75 143 ASP B O 1
ATOM 2708 N N . ASP B 1 144 ? -19.734 -7.352 4.07 1 96.75 144 ASP B N 1
ATOM 2709 C CA . ASP B 1 144 ? -19.094 -8.516 4.684 1 96.75 144 ASP B CA 1
ATOM 2710 C C . ASP B 1 144 ? -17.578 -8.391 4.668 1 96.75 144 ASP B C 1
ATOM 2712 O O . ASP B 1 144 ? -17.031 -7.543 3.961 1 96.75 144 ASP B O 1
ATOM 2716 N N . SER B 1 145 ? -17.016 -9.156 5.531 1 96.56 145 SER B N 1
ATOM 2717 C CA . SER B 1 145 ? -15.578 -9.383 5.5 1 96.56 145 SER B CA 1
ATOM 2718 C C . SER B 1 145 ? -15.227 -10.633 4.707 1 96.56 145 SER B C 1
ATOM 2720 O O . SER B 1 145 ? -15.711 -11.727 5.012 1 96.56 145 SER B O 1
ATOM 2722 N N . VAL B 1 146 ? -14.438 -10.43 3.686 1 97.56 146 VAL B N 1
ATOM 2723 C CA . VAL B 1 146 ? -14.148 -11.516 2.758 1 97.56 146 VAL B CA 1
ATOM 2724 C C . VAL B 1 146 ? -12.641 -11.773 2.723 1 97.56 146 VAL B C 1
ATOM 2726 O O . VAL B 1 146 ? -11.852 -10.844 2.568 1 97.56 146 VAL B O 1
ATOM 2729 N N . LEU B 1 147 ? -12.25 -13.039 2.943 1 97.81 147 LEU B N 1
ATOM 2730 C CA . LEU B 1 147 ? -10.867 -13.477 2.746 1 97.81 147 LEU B CA 1
ATOM 2731 C C . LEU B 1 147 ? -10.633 -13.883 1.298 1 97.81 147 LEU B C 1
ATOM 2733 O O . LEU B 1 147 ? -11.398 -14.664 0.733 1 97.81 147 LEU B O 1
ATOM 2737 N N . VAL B 1 148 ? -9.641 -13.312 0.703 1 98.81 148 VAL B N 1
ATOM 2738 C CA . VAL B 1 148 ? -9.234 -13.688 -0.648 1 98.81 148 VAL B CA 1
ATOM 2739 C C . VAL B 1 148 ? -7.77 -14.117 -0.647 1 98.81 148 VAL B C 1
ATOM 2741 O O . VAL B 1 148 ? -6.887 -13.344 -0.273 1 98.81 148 VAL B O 1
ATOM 2744 N N . VAL B 1 149 ? -7.469 -15.344 -1.019 1 98.88 149 VAL B N 1
ATOM 2745 C CA . VAL B 1 149 ? -6.098 -15.828 -1.099 1 98.88 149 VAL B CA 1
ATOM 2746 C C . VAL B 1 149 ? -5.703 -16.031 -2.561 1 98.88 149 VAL B C 1
ATOM 2748 O O . VAL B 1 149 ? -6.379 -16.75 -3.297 1 98.88 149 VAL B O 1
ATOM 2751 N N . SER B 1 150 ? -4.668 -15.367 -2.947 1 98.88 150 SER B N 1
ATOM 2752 C CA . SER B 1 150 ? -4.211 -15.375 -4.332 1 98.88 150 SER B CA 1
ATOM 2753 C C . SER B 1 150 ? -2.689 -15.336 -4.414 1 98.88 150 SER B C 1
ATOM 2755 O O . SER B 1 150 ? -2.004 -15.992 -3.627 1 98.88 150 SER B O 1
ATOM 2757 N N . HIS B 1 151 ? -2.143 -14.688 -5.438 1 98.88 151 HIS B N 1
ATOM 2758 C CA . HIS B 1 151 ? -0.725 -14.82 -5.758 1 98.88 151 HIS B CA 1
ATOM 2759 C C . HIS B 1 151 ? -0.068 -13.453 -5.926 1 98.88 151 HIS B C 1
ATOM 2761 O O . HIS B 1 151 ? -0.751 -12.43 -5.91 1 98.88 151 HIS B O 1
ATOM 2767 N N . GLY B 1 152 ? 1.271 -13.492 -5.996 1 98.5 152 GLY B N 1
ATOM 2768 C CA . GLY B 1 152 ? 2.053 -12.266 -5.949 1 98.5 152 GLY B CA 1
ATOM 2769 C C . GLY B 1 152 ? 1.733 -11.312 -7.082 1 98.5 152 GLY B C 1
ATOM 2770 O O . GLY B 1 152 ? 1.265 -10.195 -6.848 1 98.5 152 GLY B O 1
ATOM 2771 N N . PHE B 1 153 ? 1.958 -11.734 -8.32 1 98.38 153 PHE B N 1
ATOM 2772 C CA . PHE B 1 153 ? 1.777 -10.836 -9.453 1 98.38 153 PHE B CA 1
ATOM 2773 C C . PHE B 1 153 ? 0.301 -10.523 -9.664 1 98.38 153 PHE B C 1
ATOM 2775 O O . PHE B 1 153 ? -0.051 -9.406 -10.055 1 98.38 153 PHE B O 1
ATOM 2782 N N . THR B 1 154 ? -0.554 -11.461 -9.398 1 98.81 154 THR B N 1
ATOM 2783 C CA . THR B 1 154 ? -1.989 -11.242 -9.531 1 98.81 154 THR B CA 1
ATOM 2784 C C . THR B 1 154 ? -2.467 -10.172 -8.547 1 98.81 154 THR B C 1
ATOM 2786 O O . THR B 1 154 ? -3.283 -9.32 -8.898 1 98.81 154 THR B O 1
ATOM 2789 N N . ILE B 1 155 ? -1.94 -10.188 -7.332 1 98.88 155 ILE B N 1
ATOM 2790 C CA . ILE B 1 155 ? -2.314 -9.164 -6.359 1 98.88 155 ILE B CA 1
ATOM 2791 C C . ILE B 1 155 ? -1.802 -7.801 -6.82 1 98.88 155 ILE B C 1
ATOM 2793 O O . ILE B 1 155 ? -2.471 -6.781 -6.633 1 98.88 155 ILE B O 1
ATOM 2797 N N . LYS B 1 156 ? -0.623 -7.789 -7.426 1 98.31 156 LYS B N 1
ATOM 2798 C CA . LYS B 1 156 ? -0.145 -6.559 -8.047 1 98.31 156 LYS B CA 1
ATOM 2799 C C . LYS B 1 156 ? -1.15 -6.035 -9.07 1 98.31 156 LYS B C 1
ATOM 2801 O O . LYS B 1 156 ? -1.421 -4.832 -9.125 1 98.31 156 LYS B O 1
ATOM 2806 N N . LEU B 1 157 ? -1.696 -6.879 -9.852 1 98.69 157 LEU B N 1
ATOM 2807 C CA . LEU B 1 157 ? -2.656 -6.496 -10.883 1 98.69 157 LEU B CA 1
ATOM 2808 C C . LEU B 1 157 ? -3.996 -6.117 -10.258 1 98.69 157 LEU B C 1
ATOM 2810 O O . LEU B 1 157 ? -4.723 -5.281 -10.805 1 98.69 157 LEU B O 1
ATOM 2814 N N . ILE B 1 158 ? -4.355 -6.738 -9.07 1 98.88 158 ILE B N 1
ATOM 2815 C CA . ILE B 1 158 ? -5.52 -6.289 -8.312 1 98.88 158 ILE B CA 1
ATOM 2816 C C . ILE B 1 158 ? -5.34 -4.832 -7.902 1 98.88 158 ILE B C 1
ATOM 2818 O O . ILE B 1 158 ? -6.25 -4.016 -8.07 1 98.88 158 ILE B O 1
ATOM 2822 N N . LEU B 1 159 ? -4.156 -4.516 -7.426 1 98.81 159 LEU B N 1
ATOM 2823 C CA . LEU B 1 159 ? -3.869 -3.141 -7.031 1 98.81 159 LEU B CA 1
ATOM 2824 C C . LEU B 1 159 ? -3.932 -2.205 -8.234 1 98.81 159 LEU B C 1
ATOM 2826 O O . LEU B 1 159 ? -4.414 -1.075 -8.125 1 98.81 159 LEU B O 1
ATOM 2830 N N . ASP B 1 160 ? -3.451 -2.67 -9.375 1 98.44 160 ASP B N 1
ATOM 2831 C CA . ASP B 1 160 ? -3.521 -1.869 -10.594 1 98.44 160 ASP B CA 1
ATOM 2832 C C . ASP B 1 160 ? -4.973 -1.644 -11.016 1 98.44 160 ASP B C 1
ATOM 2834 O O . ASP B 1 160 ? -5.332 -0.546 -11.445 1 98.44 160 ASP B O 1
ATOM 2838 N N . TYR B 1 161 ? -5.754 -2.691 -10.875 1 98 161 TYR B N 1
ATOM 2839 C CA . TYR B 1 161 ? -7.18 -2.584 -11.156 1 98 161 TYR B CA 1
ATOM 2840 C C . TYR B 1 161 ? -7.828 -1.515 -10.281 1 98 161 TYR B C 1
ATOM 2842 O O . TYR B 1 161 ? -8.656 -0.735 -10.758 1 98 161 TYR B O 1
ATOM 2850 N N . ILE B 1 162 ? -7.383 -1.421 -9.062 1 98.31 162 ILE B N 1
ATOM 2851 C CA . ILE B 1 162 ? -7.992 -0.526 -8.086 1 98.31 162 ILE B CA 1
ATOM 2852 C C . ILE B 1 162 ? -7.426 0.881 -8.25 1 98.31 162 ILE B C 1
ATOM 2854 O O . ILE B 1 162 ? -8.172 1.862 -8.258 1 98.31 162 ILE B O 1
ATOM 2858 N N . LEU B 1 163 ? -6.133 1.002 -8.43 1 98.44 163 LEU B N 1
ATOM 2859 C CA . LEU B 1 163 ? -5.441 2.281 -8.32 1 98.44 163 LEU B CA 1
ATOM 2860 C C . LEU B 1 163 ? -5.137 2.857 -9.695 1 98.44 163 LEU B C 1
ATOM 2862 O O . LEU B 1 163 ? -4.789 4.035 -9.82 1 98.44 163 LEU B O 1
ATOM 2866 N N . ASN B 1 164 ? -5.258 2.062 -10.75 1 97.75 164 ASN B N 1
ATOM 2867 C CA . ASN B 1 164 ? -4.855 2.471 -12.094 1 97.75 164 ASN B CA 1
ATOM 2868 C C . ASN B 1 164 ? -3.449 3.064 -12.102 1 97.75 164 ASN B C 1
ATOM 2870 O O . ASN B 1 164 ? -3.258 4.215 -12.5 1 97.75 164 ASN B O 1
ATOM 2874 N N . ILE B 1 165 ? -2.506 2.197 -11.805 1 97.75 165 ILE B N 1
ATOM 2875 C CA . ILE B 1 165 ? -1.117 2.574 -11.562 1 97.75 165 ILE B CA 1
ATOM 2876 C C . ILE B 1 165 ? -0.442 2.926 -12.883 1 97.75 165 ILE B C 1
ATOM 2878 O O . ILE B 1 165 ? -0.554 2.184 -13.867 1 97.75 165 ILE B O 1
ATOM 2882 N N . GLY B 1 166 ? 0.272 4.02 -12.93 1 95.25 166 GLY B N 1
ATOM 2883 C CA . GLY B 1 166 ? 0.923 4.488 -14.148 1 95.25 166 GLY B CA 1
ATOM 2884 C C . GLY B 1 166 ? 1.995 3.543 -14.656 1 95.25 166 GLY B C 1
ATOM 2885 O O . GLY B 1 166 ? 2.131 3.342 -15.859 1 95.25 166 GLY B O 1
ATOM 2886 N N . ASN B 1 167 ? 2.762 3.074 -13.734 1 95.06 167 ASN B N 1
ATOM 2887 C CA . ASN B 1 167 ? 3.807 2.092 -14 1 95.06 167 ASN B CA 1
ATOM 2888 C C . ASN B 1 167 ? 3.799 0.967 -12.969 1 95.06 167 ASN B C 1
ATOM 2890 O O . ASN B 1 167 ? 4.215 1.164 -11.828 1 95.06 167 ASN B O 1
ATOM 2894 N N . LEU B 1 168 ? 3.482 -0.207 -13.367 1 96.31 168 LEU B N 1
ATOM 2895 C CA . LEU B 1 168 ? 3.219 -1.313 -12.453 1 96.31 168 LEU B CA 1
ATOM 2896 C C . LEU B 1 168 ? 4.484 -1.711 -11.703 1 96.31 168 LEU B C 1
ATOM 2898 O O . LEU B 1 168 ? 4.414 -2.23 -10.594 1 96.31 168 LEU B O 1
ATOM 2902 N N . VAL B 1 169 ? 5.621 -1.445 -12.266 1 95.69 169 VAL B N 1
ATOM 2903 C CA . VAL B 1 169 ? 6.875 -1.823 -11.625 1 95.69 169 VAL B CA 1
ATOM 2904 C C . VAL B 1 169 ? 7.078 -0.999 -10.352 1 95.69 169 VAL B C 1
ATOM 2906 O O . VAL B 1 169 ? 7.938 -1.317 -9.531 1 95.69 169 VAL B O 1
ATOM 2909 N N . ASN B 1 170 ? 6.285 0.051 -10.211 1 97.31 170 ASN B N 1
ATOM 2910 C CA . ASN B 1 170 ? 6.457 0.954 -9.078 1 97.31 170 ASN B CA 1
ATOM 2911 C C . ASN B 1 170 ? 5.793 0.408 -7.816 1 97.31 170 ASN B C 1
ATOM 2913 O O . ASN B 1 170 ? 5.848 1.036 -6.758 1 97.31 170 ASN B O 1
ATOM 2917 N N . ILE B 1 171 ? 5.191 -0.725 -7.855 1 98 171 ILE B N 1
ATOM 2918 C CA . ILE B 1 171 ? 4.68 -1.402 -6.672 1 98 171 ILE B CA 1
ATOM 2919 C C . ILE B 1 171 ? 5.191 -2.84 -6.637 1 98 171 ILE B C 1
ATOM 2921 O O . ILE B 1 171 ? 5.195 -3.529 -7.66 1 98 171 ILE B O 1
ATOM 2925 N N . SER B 1 172 ? 5.652 -3.271 -5.516 1 97.12 172 SER B N 1
ATOM 2926 C CA . SER B 1 172 ? 6.23 -4.602 -5.371 1 97.12 172 SER B CA 1
ATOM 2927 C C . SER B 1 172 ? 5.145 -5.672 -5.309 1 97.12 172 SER B C 1
ATOM 2929 O O . SER B 1 172 ? 3.992 -5.375 -4.988 1 97.12 172 SER B O 1
ATOM 2931 N N . GLU B 1 173 ? 5.547 -6.875 -5.68 1 97.31 173 GLU B N 1
ATOM 2932 C CA . GLU B 1 173 ? 4.703 -7.98 -5.234 1 97.31 173 GLU B CA 1
ATOM 2933 C C . GLU B 1 173 ? 4.695 -8.094 -3.713 1 97.31 173 GLU B C 1
ATOM 2935 O O . GLU B 1 173 ? 5.707 -7.828 -3.061 1 97.31 173 GLU B O 1
ATOM 2940 N N . PRO B 1 174 ? 3.516 -8.414 -3.16 1 98.25 174 PRO B N 1
ATOM 2941 C CA . PRO B 1 174 ? 3.527 -8.633 -1.712 1 98.25 174 PRO B CA 1
ATOM 2942 C C . PRO B 1 174 ? 4.367 -9.844 -1.31 1 98.25 174 PRO B C 1
ATOM 2944 O O . PRO B 1 174 ? 4.602 -10.742 -2.129 1 98.25 174 PRO B O 1
ATOM 2947 N N . THR B 1 175 ? 4.828 -9.875 -0.084 1 98.25 175 THR B N 1
ATOM 2948 C CA . THR B 1 175 ? 5.551 -11.023 0.451 1 98.25 175 THR B CA 1
ATOM 2949 C C . THR B 1 175 ? 4.621 -12.227 0.598 1 98.25 175 THR B C 1
ATOM 2951 O O . THR B 1 175 ? 3.396 -12.07 0.624 1 98.25 175 THR B O 1
ATOM 2954 N N . ASN B 1 176 ? 5.199 -13.383 0.63 1 98.75 176 ASN B N 1
ATOM 2955 C CA . ASN B 1 176 ? 4.391 -14.555 0.942 1 98.75 176 ASN B CA 1
ATOM 2956 C C . ASN B 1 176 ? 3.65 -14.391 2.266 1 98.75 176 ASN B C 1
ATOM 2958 O O . ASN B 1 176 ? 4.254 -14.039 3.281 1 98.75 176 ASN B O 1
ATOM 2962 N N . ALA B 1 177 ? 2.303 -14.594 2.227 1 98.62 177 ALA B N 1
ATOM 2963 C CA . ALA B 1 177 ? 1.37 -14.508 3.348 1 98.62 177 ALA B CA 1
ATOM 2964 C C . ALA B 1 177 ? 1.15 -13.055 3.766 1 98.62 177 ALA B C 1
ATOM 2966 O O . ALA B 1 177 ? 0.625 -12.789 4.848 1 98.62 177 ALA B O 1
ATOM 2967 N N . GLY B 1 178 ? 1.67 -12.109 2.939 1 98.5 178 GLY B N 1
ATOM 2968 C CA . GLY B 1 178 ? 1.395 -10.703 3.189 1 98.5 178 GLY B CA 1
ATOM 2969 C C . GLY B 1 178 ? -0.068 -10.336 3.014 1 98.5 178 GLY B C 1
ATOM 2970 O O . GLY B 1 178 ? -0.741 -10.867 2.127 1 98.5 178 GLY B O 1
ATOM 2971 N N . ILE B 1 179 ? -0.579 -9.398 3.816 1 98.19 179 ILE B N 1
ATOM 2972 C CA . ILE B 1 179 ? -1.994 -9.047 3.848 1 98.19 179 ILE B CA 1
ATOM 2973 C C . ILE B 1 179 ? -2.197 -7.68 3.193 1 98.19 179 ILE B C 1
ATOM 2975 O O . ILE B 1 179 ? -1.491 -6.723 3.512 1 98.19 179 ILE B O 1
ATOM 2979 N N . THR B 1 180 ? -3.045 -7.594 2.273 1 98.69 180 THR B N 1
ATOM 2980 C CA . THR B 1 180 ? -3.551 -6.352 1.705 1 98.69 180 THR B CA 1
ATOM 2981 C C . THR B 1 180 ? -5.031 -6.172 2.02 1 98.69 180 THR B C 1
ATOM 2983 O O . THR B 1 180 ? -5.832 -7.086 1.806 1 98.69 180 THR B O 1
ATOM 2986 N N . LYS B 1 181 ? -5.398 -5.07 2.6 1 98.12 181 LYS B N 1
ATOM 2987 C CA . LYS B 1 181 ? -6.789 -4.785 2.936 1 98.12 181 LYS B CA 1
ATOM 2988 C C . LYS B 1 181 ? -7.383 -3.746 1.988 1 98.12 181 LYS B C 1
ATOM 2990 O O . LYS B 1 181 ? -6.789 -2.688 1.77 1 98.12 181 LYS B O 1
ATOM 2995 N N . VAL B 1 182 ? -8.516 -4.055 1.447 1 98.31 182 VAL B N 1
ATOM 2996 C CA . VAL B 1 182 ? -9.227 -3.182 0.522 1 98.31 182 VAL B CA 1
ATOM 2997 C C . VAL B 1 182 ? -10.703 -3.088 0.925 1 98.31 182 VAL B C 1
ATOM 2999 O O . VAL B 1 182 ? -11.312 -4.094 1.296 1 98.31 182 VAL B O 1
ATOM 3002 N N . LYS B 1 183 ? -11.25 -1.944 0.854 1 97.38 183 LYS B N 1
ATOM 3003 C CA . LYS B 1 183 ? -12.688 -1.726 1.028 1 97.38 183 LYS B CA 1
ATOM 3004 C C . LYS B 1 183 ? -13.336 -1.296 -0.282 1 97.38 183 LYS B C 1
ATOM 3006 O O . LYS B 1 183 ? -12.859 -0.378 -0.95 1 97.38 183 LYS B O 1
ATOM 3011 N N . MET B 1 184 ? -14.43 -1.979 -0.614 1 97.19 184 MET B N 1
ATOM 3012 C CA . MET B 1 184 ? -15.039 -1.704 -1.91 1 97.19 184 MET B CA 1
ATOM 3013 C C . MET B 1 184 ? -16.562 -1.658 -1.795 1 97.19 184 MET B C 1
ATOM 3015 O O . MET B 1 184 ? -17.141 -2.385 -0.991 1 97.19 184 MET B O 1
ATOM 3019 N N . THR B 1 185 ? -17.172 -0.788 -2.523 1 95.75 185 THR B N 1
ATOM 3020 C CA . THR B 1 185 ? -18.578 -0.828 -2.906 1 95.75 185 THR B CA 1
ATOM 3021 C C . THR B 1 185 ? -18.734 -0.964 -4.418 1 95.75 185 THR B C 1
ATOM 3023 O O . THR B 1 185 ? -17.734 -1.112 -5.133 1 95.75 185 THR B O 1
ATOM 3026 N N . LYS B 1 186 ? -19.953 -0.977 -4.852 1 92.75 186 LYS B N 1
ATOM 3027 C CA . LYS B 1 186 ? -20.188 -1.004 -6.293 1 92.75 186 LYS B CA 1
ATOM 3028 C C . LYS B 1 186 ? -19.578 0.225 -6.969 1 92.75 186 LYS B C 1
ATOM 3030 O O . LYS B 1 186 ? -19.203 0.172 -8.141 1 92.75 186 LYS B O 1
ATOM 3035 N N . ASP B 1 187 ? -19.359 1.307 -6.168 1 91.69 187 ASP B N 1
ATOM 3036 C CA . ASP B 1 187 ? -18.984 2.59 -6.762 1 91.69 187 ASP B CA 1
ATOM 3037 C C . ASP B 1 187 ? -17.594 3.021 -6.309 1 91.69 187 ASP B C 1
ATOM 3039 O O . ASP B 1 187 ? -16.969 3.879 -6.941 1 91.69 187 ASP B O 1
ATOM 3043 N N . THR B 1 188 ? -17.125 2.465 -5.207 1 93.75 188 THR B N 1
ATOM 3044 C CA . THR B 1 188 ? -15.875 2.965 -4.648 1 93.75 188 THR B CA 1
ATOM 3045 C C . THR B 1 188 ? -14.93 1.811 -4.309 1 93.75 188 THR B C 1
ATOM 3047 O O . THR B 1 188 ? -15.383 0.71 -3.986 1 93.75 188 THR B O 1
ATOM 3050 N N . LYS B 1 189 ? -13.672 1.991 -4.488 1 96.94 189 LYS B N 1
ATOM 3051 C CA . LYS B 1 189 ? -12.602 1.076 -4.109 1 96.94 189 LYS B CA 1
ATOM 3052 C C . LYS B 1 189 ? -11.484 1.814 -3.377 1 96.94 189 LYS B C 1
ATOM 3054 O O . LYS B 1 189 ? -11 2.844 -3.85 1 96.94 189 LYS B O 1
ATOM 3059 N N . THR B 1 190 ? -11.062 1.335 -2.191 1 97.5 190 THR B N 1
ATOM 3060 C CA . THR B 1 190 ? -10.016 2.012 -1.437 1 97.5 190 THR B CA 1
ATOM 3061 C C . THR B 1 190 ? -9.047 1.001 -0.836 1 97.5 190 THR B C 1
ATOM 3063 O O . THR B 1 190 ? -9.453 0.1 -0.099 1 97.5 190 THR B O 1
ATOM 3066 N N . VAL B 1 191 ? -7.781 1.144 -1.166 1 98.56 191 VAL B N 1
ATOM 3067 C CA . VAL B 1 191 ? -6.727 0.374 -0.514 1 98.56 191 VAL B CA 1
ATOM 3068 C C . VAL B 1 191 ? -6.43 0.966 0.861 1 98.56 191 VAL B C 1
ATOM 3070 O O . VAL B 1 191 ? -6.102 2.15 0.978 1 98.56 191 VAL B O 1
ATOM 3073 N N . ILE B 1 192 ? -6.531 0.121 1.893 1 97.94 192 ILE B N 1
ATOM 3074 C CA . ILE B 1 192 ? -6.332 0.576 3.264 1 97.94 192 ILE B CA 1
ATOM 3075 C C . ILE B 1 192 ? -4.871 0.374 3.668 1 97.94 192 ILE B C 1
ATOM 3077 O O . ILE B 1 192 ? -4.25 1.271 4.242 1 97.94 192 ILE B O 1
ATOM 3081 N N . TYR B 1 193 ? -4.34 -0.745 3.463 1 98.56 193 TYR B N 1
ATOM 3082 C CA . TYR B 1 193 ? -2.918 -1.044 3.602 1 98.56 193 TYR B CA 1
ATOM 3083 C C . TYR B 1 193 ? -2.488 -2.123 2.617 1 98.56 193 TYR B C 1
ATOM 3085 O O . TYR B 1 193 ? -3.326 -2.85 2.078 1 98.56 193 TYR B O 1
ATOM 3093 N N . PHE B 1 194 ? -1.258 -2.137 2.268 1 98.88 194 PHE B N 1
ATOM 3094 C CA . PHE B 1 194 ? -0.688 -3.061 1.293 1 98.88 194 PHE B CA 1
ATOM 3095 C C . PHE B 1 194 ? 0.518 -3.785 1.876 1 98.88 194 PHE B C 1
ATOM 3097 O O . PHE B 1 194 ? 1.451 -3.15 2.371 1 98.88 194 PHE B O 1
ATOM 3104 N N . ASN B 1 195 ? 0.515 -5.18 1.916 1 98.56 195 ASN B N 1
ATOM 3105 C CA . ASN B 1 195 ? 1.661 -6.031 2.215 1 98.56 195 ASN B CA 1
ATOM 3106 C C . ASN B 1 195 ? 2.086 -5.906 3.676 1 98.56 195 ASN B C 1
ATOM 3108 O O . ASN B 1 195 ? 3.262 -5.68 3.967 1 98.56 195 ASN B O 1
ATOM 3112 N N . ARG B 1 196 ? 1.066 -6.074 4.633 1 96.25 196 ARG B N 1
ATOM 3113 C CA . ARG B 1 196 ? 1.346 -6.117 6.066 1 96.25 196 ARG B CA 1
ATOM 3114 C C . ARG B 1 196 ? 1.846 -7.496 6.484 1 96.25 196 ARG B C 1
ATOM 3116 O O . ARG B 1 196 ? 1.359 -8.516 5.984 1 96.25 196 ARG B O 1
#

Solvent-accessible surface area (backbone atoms only — not comparable to full-atom values): 19102 Å² total; per-residue (Å²): 83,19,36,36,44,38,25,22,23,22,39,20,49,42,58,77,68,45,28,34,68,20,56,85,45,73,45,48,53,34,72,65,11,50,51,40,20,50,52,41,35,60,71,62,71,56,66,75,55,77,41,37,38,19,9,65,48,46,23,16,39,54,30,39,35,62,34,52,32,82,88,50,76,70,46,66,38,74,64,38,39,33,52,35,42,37,75,47,37,65,35,48,42,69,58,48,50,68,75,45,47,89,30,33,50,100,83,64,42,68,42,85,70,46,31,78,79,26,66,28,54,50,72,64,60,53,36,51,40,39,48,55,49,52,54,51,50,44,71,72,33,69,57,32,43,32,38,36,20,26,27,39,66,35,48,42,41,50,49,32,65,61,27,43,46,67,47,68,60,21,45,47,56,45,50,63,29,14,37,26,34,34,42,31,51,100,85,46,51,27,40,56,28,37,39,77,84,20,35,37,44,38,24,23,22,21,40,21,50,41,58,79,67,44,28,33,67,20,56,85,46,73,46,49,53,34,72,65,10,51,50,38,20,50,52,40,31,60,70,63,52,76,66,75,55,75,41,37,39,21,9,66,48,47,23,17,40,54,30,40,36,63,38,56,30,83,87,50,74,70,47,67,37,75,63,38,40,33,54,35,41,37,75,47,38,64,33,48,42,69,58,47,52,66,74,45,47,89,32,32,50,100,83,65,41,66,42,83,71,46,32,79,78,27,64,28,52,49,72,65,58,53,35,52,40,39,49,54,48,51,55,52,49,43,70,73,33,69,56,31,41,31,38,35,21,26,28,40,65,35,47,42,40,50,48,34,66,60,27,43,44,68,47,66,61,22,46,46,55,46,50,62,29,15,37,24,35,34,42,31,51,100,87,44,49,29,40,55,28,36,39,76

pLDDT: mean 96.73, std 4.62, range [61.28, 98.94]

Sequence (392 aa):
MTTFYIIRHGQSEANAKGILQGSQIDTPLTELGRSQAQVTLSKLGTDNFDAIYASPLLRAAQTATIIGGSDKTITFDPRLKEYDYGTWDGEIEADIWQKYPQYFDEHHNLLPNSWVDSKGDTYLEVKSRLESFFDEVIARHPDDSVLVVSHGFTIKLILDYILNIGNLVNISEPTNAGITKVKMTKDTKTVIYFNRMTTFYIIRHGQSEANAKGILQGSQIDTPLTELGRSQAQVTLSKLGTDNFDAIYASPLLRAAQTATIIGGSDKTITFDPRLKEYDYGTWDGEIEADIWQKYPQYFDEHHNLLPNSWVDSKGDTYLEVKSRLESFFDEVIARHPDDSVLVVSHGFTIKLILDYILNIGNLVNISEPTNAGITKVKMTKDTKTVIYFNR

Secondary structure (DSSP, 8-state):
-EEEEEEE---BHHHHTTB---SS---PBPHHHHHHHHHHHHHH-----SEEEE-SSHHHHHHHHHHH-TTS--EE-GGGS----GGGTTSBHHHHHHH-GGGB-TT-PBPTTTHHHH----HHHHHHHHHHHHHHHHHHSTT-EEEEEE-HHHHHHHHHHHH--S-GGGBPPPPTT-EEEEEE-SS-EEEEEB--/-EEEEEEE---BHHHHTTB---SS---PBPHHHHHHHHHHHHHH-----SEEEE-SSHHHHHHHHHHH-TTS--EE-GGGS----GGGTTSBHHHHHHH-GGGB-TT-PBPTTTHHHH----HHHHHHHHHHHHHHHHHHSTT-EEEEEE-HHHHHHHHHHHH--S-GGGBPPPPTT-EEEEEE-SS-EEEEEB--

InterPro domains:
  IPR001345 Phosphoglycerate/bisphosphoglycerate mutase, active site [PS00175] (6-15)
  IPR013078 Histidine phosphatase superfamily, clade-1 [PF00300] (5-195)
  IPR013078 Histidine phosphatase superfamily, clade-1 [SM00855] (3-158)
  IPR013078 Histidine phosphatase superfamily, clade-1 [cd07067] (3-192)
  IPR029033 Histidine phosphatase superfamily [G3DSA:3.40.50.1240] (1-196)
  IPR029033 Histidine phosphatase superfamily [SSF53254] (1-195)
  IPR050275 Phosphoglycerate Mutase/Phosphatase [PTHR48100] (2-187)